Protein AF-A0A821UN69-F1 (afdb_monomer)

Mean predicted aligned error: 21.41 Å

Nearest PDB structures (foldseek):
  3ilh-assembly1_A  TM=6.832E-01  e=9.768E-01  Cytophaga hutchinsonii ATCC 33406
  2yxb-assembly1_A  TM=5.226E-01  e=2.171E-01  Aeropyrum pernix K1
  3hcw-assembly1_B  TM=3.088E-01  e=2.713E-01  Staphylococcus aureus subsp. aureus Mu50
  7xn4-assembly1_C  TM=5.242E-01  e=2.131E+00  Homo sapiens
  4dcs-assembly1_A  TM=2.369E-01  e=2.053E-01  Bacillus subtilis

Foldseek 3Di:
DVLLQQLCLLAWDWDDDPPQDIDTDGDDDPVLLVVVVVLVVVCVVVVHWDQLPPCVSQPPDPNSVVVVLSCVLVVNPSVSDRDDDRDDQDWDFDLFFKDKDKDFDDPVPDDDDDPDDGDIDIDIGGDAQVRGTRFGDDPPQSVVRRVLLVVLVVLLVQVLQDDPLDRVVPDDDDSVSCVLSRVLSVVSCVQGRVQARVLSVVQDLNVQLLVLLLPLVDPVVLVVLLVLLLVSSVVSQVVLLPDPPNPPVVPRQDSVNSSVSCVSHDSSVSSSSSSRDRDVVVSSDDDDSHSCVSRNDPPVNDDDDDDDDDDDDDDDDDDDDAAEEEEEEEEAPPDDVLVVVVVVVLVVVVVDDDDPDDDDHDYHYHYHQALVSLLVVCVVCLVVVPDPRYAYEYEYEQHRDPPDGVVSSVVSNCVRPVDHQYEYEDDPVVQVVCCVVPVRYHYDPDPVCSCVVSDPDDPPPRDPDDDDDDDDDDDDDDDDDDDDDDDDDDDDDDDDDDDDDDDDDDDDDDDDDDDDDPQAFAEEEEEADCPPPVPLVVVCCVVRVRYHYDYHHAPVSVLVVCVVCVVVQVVHPAYEYEEEQAGPVHRDGVVVVCVSCVVSVVNPHAAEYEYCDPCVSCVSDDDDDPRYHYDNDSVVVSVVVVCRSVVND

Secondary structure (DSSP, 8-state):
-HHHHHHHTTTEEEEEETTTEEEEEE---HHHHHHHHHHHHHHHHTTPPP-TT-TTTS-SSHHHHHHHHHHHHTT--GGG------------B-S-SEEEEEEEPP-TTSPPPTT-PPPEEEEEEE--GGGTB-----TTHHHHHHHHHHHHHHHHHHHHHEETTEE-TTSPP-GGGGHHHHHHHHHHHIIIIIIIIHHHHTS-SHHHHHHHHHHTT-HHHHHHHHHHHHHHHHHHHHHHHTSTT-TTTTS---HHHHHHHHHTS-HHHHHHHHHSPPP-TTTT------GGGTS---GGG-PPPPPPPP-----PPPPPPPPEEEEEEE--SS--HHHHHHHHHHHHHHTSPPPTTS----EEEEEE-SHHHHHHHHHHTHHHHT-TTEEEEEEEESB-SSS-BHHHHHHHHHTT-TT--EEEE--HHHHHHHHHH-TTEEEE--TTHHHHHH-SS-TT--SS-----------------------------PPPP---PPP-PPPP--PPPPPP---PPPEEEEES-TTSSHHHHHHHHHH-TTPEEEEESSHHHHHHHHHHHHHHHTTSS-EEEEEESEETTTTEEHHHHHHHHHHTT-TTS-EEEE-S-HHHHHTT-SS--TTEEEESSHHHHHHHHHHHHTT--

InterPro domains:
  IPR036188 FAD/NAD(P)-binding domain superfamily [G3DSA:3.50.50.60] (93-178)
  IPR036188 FAD/NAD(P)-binding domain superfamily [SSF51905] (126-165)

Structure (mmCIF, N/CA/C/O backbone):
data_AF-A0A821UN69-F1
#
_entry.id   AF-A0A821UN69-F1
#
loop_
_atom_site.group_PDB
_atom_site.id
_atom_site.type_symbol
_atom_site.label_atom_id
_atom_site.label_alt_id
_atom_site.label_comp_id
_atom_site.label_asym_id
_atom_site.label_entity_id
_atom_site.label_seq_id
_atom_site.pdbx_PDB_ins_code
_atom_site.Cartn_x
_atom_site.Cartn_y
_atom_site.Cartn_z
_atom_site.occupancy
_atom_site.B_iso_or_equiv
_atom_site.auth_seq_id
_atom_site.auth_comp_id
_atom_site.auth_asym_id
_atom_site.auth_atom_id
_atom_site.pdbx_PDB_model_num
ATOM 1 N N . MET A 1 1 ? 10.277 18.464 -0.350 1.00 56.38 1 MET A N 1
ATOM 2 C CA . MET A 1 1 ? 9.611 17.553 -1.310 1.00 56.38 1 MET A CA 1
ATOM 3 C C . MET A 1 1 ? 10.406 16.265 -1.519 1.00 56.38 1 MET A C 1
ATOM 5 O O . MET A 1 1 ? 9.943 15.244 -1.054 1.00 56.38 1 MET A O 1
ATOM 9 N N . ASN A 1 2 ? 11.614 16.268 -2.101 1.00 58.62 2 ASN A N 1
ATOM 10 C CA . ASN A 1 2 ? 12.346 15.029 -2.459 1.00 58.62 2 ASN A CA 1
ATOM 11 C C . ASN A 1 2 ? 12.595 14.029 -1.308 1.00 58.62 2 ASN A C 1
ATOM 13 O O . ASN A 1 2 ? 12.433 12.826 -1.506 1.00 58.62 2 ASN A O 1
ATOM 17 N N . CYS A 1 3 ? 12.902 14.493 -0.093 1.00 62.81 3 CYS A N 1
ATOM 18 C CA . CYS A 1 3 ? 13.047 13.617 1.083 1.00 62.81 3 CYS A CA 1
ATOM 19 C C . CYS A 1 3 ? 11.713 12.965 1.473 1.00 62.81 3 CYS A C 1
ATOM 21 O O . CYS A 1 3 ? 11.638 11.769 1.731 1.00 62.81 3 CYS A O 1
ATOM 23 N N . VAL A 1 4 ? 10.647 13.764 1.436 1.00 62.69 4 VAL A N 1
ATOM 24 C CA . VAL A 1 4 ? 9.263 13.370 1.714 1.00 62.69 4 VAL A CA 1
ATOM 25 C C . VAL A 1 4 ? 8.766 12.385 0.647 1.00 62.69 4 VAL A C 1
ATOM 27 O O . VAL A 1 4 ? 8.239 11.336 0.999 1.00 62.69 4 VAL A O 1
ATOM 30 N N . LEU A 1 5 ? 9.082 12.613 -0.633 1.00 63.34 5 LEU A N 1
ATOM 31 C CA . LEU A 1 5 ? 8.848 11.668 -1.732 1.00 63.34 5 LEU A CA 1
ATOM 32 C C . LEU A 1 5 ? 9.603 10.348 -1.509 1.00 63.34 5 LEU A C 1
ATOM 34 O O . LEU A 1 5 ? 9.020 9.276 -1.641 1.00 63.34 5 LEU A O 1
ATOM 38 N N . THR A 1 6 ? 10.870 10.409 -1.096 1.00 63.91 6 THR A N 1
ATOM 39 C CA . THR A 1 6 ? 11.702 9.220 -0.835 1.00 63.91 6 THR A CA 1
ATOM 40 C C . THR A 1 6 ? 11.161 8.376 0.323 1.00 63.91 6 THR A C 1
ATOM 42 O O . THR A 1 6 ? 11.160 7.152 0.240 1.00 63.91 6 THR A O 1
ATOM 45 N N . VAL A 1 7 ? 10.659 9.003 1.390 1.00 64.69 7 VAL A N 1
ATOM 46 C CA . VAL A 1 7 ? 10.024 8.282 2.506 1.00 64.69 7 VAL A CA 1
ATOM 47 C C . VAL A 1 7 ? 8.614 7.809 2.137 1.00 64.69 7 VAL A C 1
ATOM 49 O O . VAL A 1 7 ? 8.204 6.726 2.545 1.00 64.69 7 VAL A O 1
ATOM 52 N N . SER A 1 8 ? 7.888 8.552 1.298 1.00 63.88 8 SER A N 1
ATOM 53 C CA . SER A 1 8 ? 6.562 8.151 0.809 1.00 63.88 8 SER A CA 1
ATOM 54 C C . SER A 1 8 ? 6.580 6.956 -0.125 1.00 63.88 8 SER A C 1
ATOM 56 O O . SER A 1 8 ? 5.590 6.235 -0.158 1.00 63.88 8 SER A O 1
ATOM 58 N N . GLN A 1 9 ? 7.716 6.680 -0.783 1.00 62.94 9 GLN A N 1
ATOM 59 C CA . GLN A 1 9 ? 7.929 5.479 -1.600 1.00 62.94 9 GLN A CA 1
ATOM 60 C C . GLN A 1 9 ? 7.693 4.176 -0.848 1.00 62.94 9 GLN A C 1
ATOM 62 O O . GLN A 1 9 ? 7.625 3.136 -1.481 1.00 62.94 9 GLN A O 1
ATOM 67 N N . THR A 1 10 ? 7.532 4.219 0.474 1.00 66.06 10 THR A N 1
ATOM 68 C CA . THR A 1 10 ? 7.074 3.098 1.296 1.00 66.06 10 THR A CA 1
ATOM 69 C C . THR A 1 10 ? 5.619 2.699 1.052 1.00 66.06 10 THR A C 1
ATOM 71 O O . THR A 1 10 ? 5.310 1.522 1.184 1.00 66.06 10 THR A O 1
ATOM 74 N N . ARG A 1 11 ? 4.749 3.635 0.651 1.00 74.75 11 ARG A N 1
ATOM 75 C CA . ARG A 1 11 ? 3.307 3.429 0.411 1.00 74.75 11 ARG A CA 1
ATOM 76 C C . ARG A 1 11 ? 2.855 3.922 -0.964 1.00 74.75 11 ARG A C 1
ATOM 78 O O . ARG A 1 11 ? 2.011 3.284 -1.588 1.00 74.75 11 ARG A O 1
ATOM 85 N N . TYR A 1 12 ? 3.439 5.019 -1.438 1.00 78.44 12 TYR A N 1
ATOM 86 C CA . TYR A 1 12 ? 3.089 5.712 -2.671 1.00 78.44 12 TYR A CA 1
ATOM 87 C C . TYR A 1 12 ? 4.266 5.788 -3.632 1.00 78.44 12 TYR A C 1
ATOM 89 O O . TYR A 1 12 ? 5.348 6.239 -3.277 1.00 78.44 12 TYR A O 1
ATOM 97 N N . LEU A 1 13 ? 4.040 5.458 -4.893 1.00 75.38 13 LEU A N 1
ATOM 98 C CA . LEU A 1 13 ? 5.035 5.580 -5.944 1.00 75.38 13 LEU A CA 1
ATOM 99 C C . LEU A 1 13 ? 4.430 6.297 -7.146 1.00 75.38 13 LEU A C 1
ATOM 101 O O . LEU A 1 13 ? 3.645 5.717 -7.899 1.00 75.38 13 LEU A O 1
ATOM 105 N N . VAL A 1 14 ? 4.859 7.536 -7.367 1.00 76.00 14 VAL A N 1
ATOM 106 C CA . VAL A 1 14 ? 4.530 8.270 -8.590 1.00 76.00 14 VAL A CA 1
ATOM 107 C C . VAL A 1 14 ? 5.531 7.956 -9.687 1.00 76.00 14 VAL A C 1
ATOM 109 O O . VAL A 1 14 ? 6.736 8.126 -9.520 1.00 76.00 14 VAL A O 1
ATOM 112 N N . ASN A 1 15 ? 4.997 7.532 -10.826 1.00 72.25 15 ASN A N 1
ATOM 113 C CA . ASN A 1 15 ? 5.716 7.342 -12.074 1.00 72.25 15 ASN A CA 1
ATOM 114 C C . ASN A 1 15 ? 5.114 8.274 -13.129 1.00 72.25 15 ASN A C 1
ATOM 116 O O . ASN A 1 15 ? 3.898 8.337 -13.269 1.00 72.25 15 ASN A O 1
ATOM 120 N N . SER A 1 16 ? 5.946 8.974 -13.894 1.00 71.75 16 SER A N 1
ATOM 121 C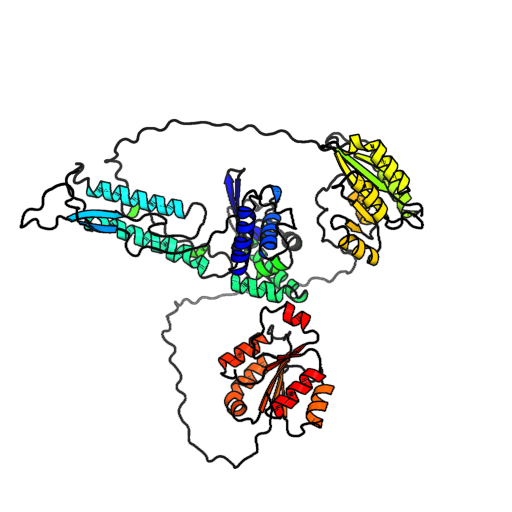 CA . SER A 1 16 ? 5.506 9.800 -15.024 1.00 71.75 16 SER A CA 1
ATOM 122 C C . SER A 1 16 ? 5.969 9.149 -16.327 1.00 71.75 16 SER A C 1
ATOM 124 O O . SER A 1 16 ? 7.136 8.782 -16.452 1.00 71.75 16 SER A O 1
ATOM 126 N N . SER A 1 17 ? 5.060 8.971 -17.287 1.00 52.25 17 SER A N 1
ATOM 127 C CA . SER A 1 17 ? 5.348 8.458 -18.629 1.00 52.25 17 SER A CA 1
ATOM 128 C C . SER A 1 17 ? 5.125 9.585 -19.631 1.00 52.25 17 SER A C 1
ATOM 130 O O . SER A 1 17 ? 3.997 9.812 -20.065 1.00 52.25 17 SER A O 1
ATOM 132 N N . THR A 1 18 ? 6.192 10.309 -19.984 1.00 56.09 18 THR A N 1
ATOM 133 C CA . THR A 1 18 ? 6.140 11.607 -20.692 1.00 56.09 18 THR A CA 1
ATOM 134 C C . THR A 1 18 ? 5.334 12.662 -19.914 1.00 56.09 18 THR A C 1
ATOM 136 O O . THR A 1 18 ? 4.444 12.346 -19.133 1.00 56.09 18 THR A O 1
ATOM 139 N N . SER A 1 19 ? 5.649 13.944 -20.075 1.00 57.72 19 SER A N 1
ATOM 140 C CA . SER A 1 19 ? 5.208 15.057 -19.209 1.00 57.72 19 SER A CA 1
ATOM 141 C C . SER A 1 19 ? 3.687 15.290 -19.075 1.00 57.72 19 SER A C 1
ATOM 143 O O . SER A 1 19 ? 3.283 16.241 -18.413 1.00 57.72 19 SER A O 1
ATOM 145 N N . ARG A 1 20 ? 2.833 14.448 -19.674 1.00 63.78 20 ARG A N 1
ATOM 146 C CA . ARG A 1 20 ? 1.365 14.576 -19.668 1.00 63.78 20 ARG A CA 1
ATOM 147 C C . ARG A 1 20 ? 0.607 13.408 -19.033 1.00 63.78 20 ARG A C 1
ATOM 149 O O . ARG A 1 20 ? -0.565 13.580 -18.723 1.00 63.78 20 ARG A O 1
ATOM 156 N N . HIS A 1 21 ? 1.234 12.247 -18.831 1.00 74.00 21 HIS A N 1
ATOM 157 C CA . HIS A 1 21 ? 0.570 11.075 -18.247 1.00 74.00 21 HIS A CA 1
ATOM 158 C C . HIS A 1 21 ? 1.446 10.426 -17.177 1.00 74.00 21 HIS A C 1
ATOM 160 O O . HIS A 1 21 ? 2.675 10.488 -17.221 1.00 74.00 21 HIS A O 1
ATOM 166 N N . GLY A 1 22 ? 0.814 9.800 -16.191 1.00 80.69 22 GLY A N 1
ATOM 167 C CA . GLY A 1 22 ? 1.520 9.143 -15.105 1.00 80.69 22 GLY A CA 1
ATOM 168 C C . GLY A 1 22 ? 0.616 8.243 -14.281 1.00 80.69 22 GLY A C 1
ATOM 169 O O . GLY A 1 22 ? -0.588 8.155 -14.508 1.00 80.69 22 GLY A O 1
ATOM 170 N N . TYR A 1 23 ? 1.234 7.576 -13.318 1.00 84.25 23 TYR A N 1
ATOM 171 C CA . TYR A 1 23 ? 0.608 6.619 -12.427 1.00 84.25 23 TYR A CA 1
ATOM 172 C C . TYR A 1 23 ? 1.023 6.937 -10.998 1.00 84.25 23 TYR A C 1
ATOM 174 O O . TYR A 1 23 ? 2.215 6.950 -10.688 1.00 84.25 23 TYR A O 1
ATOM 182 N N . LEU A 1 24 ? 0.044 7.136 -10.121 1.00 84.75 24 LEU A N 1
ATOM 183 C CA . LEU A 1 24 ? 0.239 7.049 -8.681 1.00 84.75 24 LEU A CA 1
ATOM 184 C C . LEU A 1 24 ? -0.044 5.601 -8.273 1.00 84.75 24 LEU A C 1
ATOM 186 O O . LEU A 1 24 ? -1.187 5.156 -8.282 1.00 84.75 24 LEU A O 1
ATOM 190 N N . ASN A 1 25 ? 1.007 4.853 -7.965 1.00 82.19 25 ASN A N 1
ATOM 191 C CA . ASN A 1 25 ? 0.900 3.487 -7.471 1.00 82.19 25 ASN A CA 1
ATOM 192 C C . ASN A 1 25 ? 0.778 3.555 -5.953 1.00 82.19 25 ASN A C 1
ATOM 194 O O . ASN A 1 25 ? 1.595 4.203 -5.300 1.00 82.19 25 ASN A O 1
ATOM 198 N N . ILE A 1 26 ? -0.229 2.891 -5.401 1.00 82.88 26 ILE A N 1
ATOM 199 C CA . ILE A 1 26 ? -0.492 2.871 -3.965 1.00 82.88 26 ILE A CA 1
ATOM 200 C C . ILE A 1 26 ? -0.470 1.416 -3.542 1.00 82.88 26 ILE A C 1
ATOM 202 O O . ILE A 1 26 ? -1.189 0.592 -4.105 1.00 82.88 26 ILE A O 1
ATOM 206 N N . ARG A 1 27 ? 0.386 1.081 -2.582 1.00 79.75 27 ARG A N 1
ATOM 207 C CA . ARG A 1 27 ? 0.368 -0.249 -1.985 1.00 79.75 27 ARG A CA 1
ATOM 208 C C . ARG A 1 27 ? -0.777 -0.291 -0.987 1.00 79.75 27 ARG A C 1
ATOM 210 O O . ARG A 1 27 ? -0.801 0.566 -0.117 1.00 79.75 27 ARG A O 1
ATOM 217 N N . LEU A 1 28 ? -1.678 -1.258 -1.099 1.00 80.00 28 LEU A N 1
ATOM 218 C CA . LEU A 1 28 ? -2.856 -1.407 -0.237 1.00 80.00 28 LEU A CA 1
ATOM 219 C C . LEU A 1 28 ? -2.698 -2.605 0.706 1.00 80.00 28 LEU A C 1
ATOM 221 O O . LEU A 1 28 ? -1.900 -3.499 0.417 1.00 80.00 28 LEU A O 1
ATOM 225 N N . THR A 1 29 ? -3.430 -2.590 1.819 1.00 77.69 29 THR A N 1
ATOM 226 C CA . THR A 1 29 ? -3.675 -3.779 2.649 1.00 77.69 29 THR A CA 1
ATOM 227 C C . THR A 1 29 ? -4.719 -4.685 1.995 1.00 77.69 29 THR A C 1
ATOM 229 O O . THR A 1 29 ? -5.359 -4.291 1.015 1.00 77.69 29 THR A O 1
ATOM 232 N N . HIS A 1 30 ? -4.898 -5.902 2.518 1.00 78.06 30 HIS A N 1
ATOM 233 C CA . HIS A 1 30 ? -5.936 -6.814 2.027 1.00 78.06 30 HIS A CA 1
ATOM 234 C C . HIS A 1 30 ? -7.336 -6.184 2.122 1.00 78.06 30 HIS A C 1
ATOM 236 O O . HIS A 1 30 ? -8.052 -6.131 1.125 1.00 78.06 30 HIS A O 1
ATOM 242 N N . ASP A 1 31 ? -7.685 -5.621 3.279 1.00 80.75 31 ASP A N 1
ATOM 243 C CA . ASP A 1 31 ? -8.998 -5.005 3.509 1.00 80.75 31 ASP A CA 1
ATOM 244 C C . ASP A 1 31 ? -9.248 -3.807 2.586 1.00 80.75 31 ASP A C 1
ATOM 246 O O . ASP A 1 31 ? -10.318 -3.676 1.995 1.00 80.75 31 ASP A O 1
ATOM 250 N N . GLU A 1 32 ? -8.243 -2.945 2.402 1.00 85.88 32 GLU A N 1
ATOM 251 C CA . GLU A 1 32 ? -8.332 -1.811 1.475 1.00 85.88 32 GLU A CA 1
ATOM 252 C C . GLU A 1 32 ? -8.492 -2.279 0.021 1.00 85.88 32 GLU A C 1
ATOM 254 O O . GLU A 1 32 ? -9.213 -1.658 -0.763 1.00 85.88 32 GLU A O 1
ATOM 259 N N . MET A 1 33 ? -7.819 -3.371 -0.353 1.00 87.00 33 MET A N 1
ATOM 260 C CA . MET A 1 33 ? -7.919 -3.963 -1.686 1.00 87.00 33 MET A CA 1
ATOM 261 C C . MET A 1 33 ? -9.316 -4.538 -1.941 1.00 87.00 33 MET A C 1
ATOM 263 O O . MET A 1 33 ? -9.877 -4.319 -3.019 1.00 87.00 33 MET A O 1
ATOM 267 N N . ASP A 1 34 ? -9.894 -5.233 -0.965 1.00 88.06 34 ASP A N 1
ATOM 268 C CA . ASP A 1 34 ? -11.250 -5.774 -1.059 1.00 88.06 34 ASP A CA 1
ATOM 269 C C . ASP A 1 34 ? -12.294 -4.661 -1.106 1.00 88.06 34 ASP A C 1
ATOM 271 O O . ASP A 1 34 ? -13.197 -4.683 -1.947 1.00 88.06 34 ASP A O 1
ATOM 275 N N . GLU A 1 35 ? -12.134 -3.634 -0.270 1.00 88.81 35 GLU A N 1
ATOM 276 C CA . GLU A 1 35 ? -12.997 -2.459 -0.288 1.00 88.81 35 GLU A CA 1
ATOM 277 C C . GLU A 1 35 ? -12.982 -1.780 -1.667 1.00 88.81 35 GLU A C 1
ATOM 279 O O . GLU A 1 35 ? -14.037 -1.486 -2.244 1.00 88.81 35 GLU A O 1
ATOM 284 N N . LEU A 1 36 ? -11.786 -1.585 -2.236 1.00 90.75 36 LEU A N 1
ATOM 285 C CA . LEU A 1 36 ? -11.619 -1.008 -3.566 1.00 90.75 36 LEU A CA 1
ATOM 286 C C . LEU A 1 36 ? -12.276 -1.872 -4.644 1.00 90.75 36 LEU A C 1
ATOM 288 O O . LEU A 1 36 ? -12.989 -1.341 -5.495 1.00 90.75 36 LEU A O 1
ATOM 292 N N . ARG A 1 37 ? -12.058 -3.193 -4.620 1.00 90.88 37 ARG A N 1
ATOM 293 C CA . ARG A 1 37 ? -12.656 -4.133 -5.583 1.00 90.88 37 ARG A CA 1
ATOM 294 C C . ARG A 1 37 ? -14.174 -4.064 -5.563 1.00 90.88 37 ARG A C 1
ATOM 296 O O . ARG A 1 37 ? -14.775 -3.867 -6.619 1.00 90.88 37 ARG A O 1
ATOM 303 N N . ASN A 1 38 ? -14.767 -4.146 -4.376 1.00 89.25 38 ASN A N 1
ATOM 304 C CA . ASN A 1 38 ? -16.214 -4.091 -4.198 1.00 89.25 38 ASN A CA 1
ATOM 305 C C . ASN A 1 38 ? -16.788 -2.788 -4.770 1.00 89.25 38 ASN A C 1
ATOM 307 O O . ASN A 1 38 ? -17.760 -2.805 -5.521 1.00 89.25 38 ASN A O 1
ATOM 311 N N . ARG A 1 39 ? -16.146 -1.645 -4.494 1.00 87.88 39 ARG A N 1
ATOM 312 C CA . ARG A 1 39 ? -16.601 -0.344 -5.009 1.00 87.88 39 ARG A CA 1
ATOM 313 C C . ARG A 1 39 ? -16.437 -0.204 -6.518 1.00 87.88 39 ARG A C 1
ATOM 315 O O . ARG A 1 39 ? -17.341 0.295 -7.185 1.00 87.88 39 ARG A O 1
ATOM 322 N N . LEU A 1 40 ? -15.309 -0.650 -7.070 1.00 89.38 40 LEU A N 1
ATOM 323 C CA . LEU A 1 40 ? -15.079 -0.622 -8.514 1.00 89.38 40 LEU A CA 1
ATOM 324 C C . LEU A 1 40 ? -16.066 -1.519 -9.267 1.00 89.38 40 LEU A C 1
ATOM 326 O O . LEU A 1 40 ? -16.526 -1.131 -10.339 1.00 89.38 40 LEU A O 1
ATOM 330 N N . GLN A 1 41 ? -16.438 -2.667 -8.699 1.00 89.50 41 GLN A N 1
ATOM 331 C CA . GLN A 1 41 ? -17.457 -3.547 -9.267 1.00 89.50 41 GLN A CA 1
ATOM 332 C C . GLN A 1 41 ? -18.836 -2.873 -9.305 1.00 89.50 41 GLN A C 1
ATOM 334 O O . GLN A 1 41 ? -19.546 -2.997 -10.305 1.00 89.50 41 GLN A O 1
ATOM 339 N N . THR A 1 42 ? -19.190 -2.093 -8.279 1.00 87.69 42 THR A N 1
ATOM 340 C CA . THR A 1 42 ? -20.421 -1.288 -8.270 1.00 87.69 42 THR A CA 1
ATOM 341 C C . THR A 1 42 ? -20.411 -0.229 -9.373 1.00 87.69 42 THR A C 1
ATOM 343 O O . THR A 1 42 ? -21.382 -0.118 -10.119 1.00 87.69 42 THR A O 1
ATOM 346 N N . PHE A 1 43 ? -19.307 0.511 -9.539 1.00 87.69 43 PHE A N 1
ATOM 347 C CA . PHE A 1 43 ? -19.189 1.499 -10.621 1.00 87.69 43 PHE A CA 1
ATOM 348 C C . PHE A 1 43 ? -19.306 0.860 -12.006 1.00 87.69 43 PHE A C 1
ATOM 350 O O . PHE A 1 43 ? -20.003 1.389 -12.868 1.00 87.69 43 PHE A O 1
ATOM 357 N N . GLN A 1 44 ? -18.670 -0.298 -12.206 1.00 87.50 44 GLN A N 1
ATOM 358 C CA . GLN A 1 44 ? -18.755 -1.048 -13.459 1.00 87.50 44 GLN A CA 1
ATOM 359 C C . GLN A 1 44 ? -20.180 -1.526 -13.744 1.00 87.50 44 GLN A C 1
ATOM 361 O O . GLN A 1 44 ? -20.664 -1.350 -14.858 1.00 87.50 44 GLN A O 1
ATOM 366 N N . SER A 1 45 ? -20.864 -2.076 -12.738 1.00 90.94 45 SER A N 1
ATOM 367 C CA . SER A 1 45 ? -22.245 -2.563 -12.872 1.00 90.94 45 SER A CA 1
ATOM 368 C C . SER A 1 45 ? -23.222 -1.441 -13.229 1.00 90.94 45 SER A C 1
ATOM 370 O O . SER A 1 45 ? -24.143 -1.651 -14.012 1.00 90.94 45 SER A O 1
ATOM 372 N N . ASN A 1 46 ? -22.982 -0.236 -12.709 1.00 89.69 46 ASN A N 1
ATOM 373 C CA . ASN A 1 46 ? -23.827 0.934 -12.949 1.00 89.69 46 ASN A CA 1
ATOM 374 C C . ASN A 1 46 ? -23.374 1.785 -14.153 1.00 89.69 46 ASN A C 1
ATOM 376 O O . ASN A 1 46 ? -23.997 2.804 -14.442 1.00 89.69 46 ASN A O 1
ATOM 380 N N . ASN A 1 47 ? -22.296 1.393 -14.847 1.00 88.38 47 ASN A N 1
ATOM 381 C CA . ASN A 1 47 ? -21.650 2.169 -15.913 1.00 88.38 47 ASN A CA 1
ATOM 382 C C . ASN A 1 47 ? -21.324 3.624 -15.504 1.00 88.38 47 ASN A C 1
ATOM 384 O O . ASN A 1 47 ? -21.467 4.567 -16.284 1.00 88.38 47 ASN A O 1
ATOM 388 N N . GLU A 1 48 ? -20.904 3.814 -14.253 1.00 86.19 48 GLU A N 1
ATOM 389 C CA . GLU A 1 48 ? -20.601 5.128 -13.695 1.00 86.19 48 GLU A CA 1
ATOM 390 C C . GLU A 1 48 ? -19.094 5.423 -13.719 1.00 86.19 48 GLU A C 1
ATOM 392 O O . GLU A 1 48 ? -18.284 4.555 -13.379 1.00 86.19 48 GLU A O 1
ATOM 397 N N . PRO A 1 49 ? -18.680 6.656 -14.064 1.00 84.12 49 PRO A N 1
ATOM 398 C CA . PRO A 1 49 ? -17.282 7.045 -13.972 1.00 84.12 49 PRO A CA 1
ATOM 399 C C . PRO A 1 49 ? -16.856 7.222 -12.511 1.00 84.12 49 PRO A C 1
ATOM 401 O O . PRO A 1 49 ? -17.616 7.710 -11.671 1.00 84.12 49 PRO A O 1
ATOM 404 N N . ILE A 1 50 ? -15.595 6.898 -12.224 1.00 83.69 50 ILE A N 1
ATOM 405 C CA . ILE A 1 50 ? -14.981 7.210 -10.931 1.00 83.69 50 ILE A CA 1
ATOM 406 C C . ILE A 1 50 ? -14.847 8.728 -10.823 1.00 83.69 50 ILE A C 1
ATOM 408 O O . ILE A 1 50 ? -14.204 9.360 -11.660 1.00 83.69 50 ILE A O 1
ATOM 412 N N . ASN A 1 51 ? -15.409 9.302 -9.763 1.00 86.00 51 ASN A N 1
ATOM 413 C CA . ASN A 1 51 ? -15.232 10.706 -9.427 1.00 86.00 51 ASN A CA 1
ATOM 414 C C . ASN A 1 51 ? -14.780 10.835 -7.971 1.00 86.00 51 ASN A C 1
ATOM 416 O O . ASN A 1 51 ? -15.589 10.787 -7.051 1.00 86.00 51 ASN A O 1
ATOM 420 N N . LEU A 1 52 ? -13.479 11.042 -7.768 1.00 84.31 52 LEU A N 1
ATOM 421 C CA . LEU A 1 52 ? -12.888 11.171 -6.433 1.00 84.31 52 LEU A CA 1
ATOM 422 C C . LEU A 1 52 ? -13.347 12.423 -5.662 1.00 84.31 52 LEU A C 1
ATOM 424 O O . LEU A 1 52 ? -13.106 12.499 -4.457 1.00 84.31 52 LEU A O 1
ATOM 428 N N . LEU A 1 53 ? -13.982 13.386 -6.344 1.00 84.06 53 LEU A N 1
ATOM 429 C CA . LEU A 1 53 ? -14.580 14.581 -5.738 1.00 84.06 53 LEU A CA 1
ATOM 430 C C . LEU A 1 53 ? -16.008 14.335 -5.224 1.00 84.06 53 LEU A C 1
ATOM 432 O O . LEU A 1 53 ? -16.533 15.153 -4.473 1.00 84.06 53 LEU A O 1
ATOM 436 N N . ASP A 1 54 ? -16.648 13.236 -5.628 1.00 85.44 54 ASP A N 1
ATOM 437 C CA . ASP A 1 54 ? -17.982 12.862 -5.163 1.00 85.44 54 ASP A CA 1
ATOM 438 C C . ASP A 1 54 ? -17.865 11.977 -3.916 1.00 85.44 54 ASP A C 1
ATOM 440 O O . ASP A 1 54 ? -17.643 10.769 -4.002 1.00 85.44 54 ASP A O 1
ATOM 444 N N . TYR A 1 55 ? -18.014 12.583 -2.737 1.00 81.06 55 TYR A N 1
ATOM 445 C CA . TYR A 1 55 ? -17.920 11.883 -1.453 1.00 81.06 55 TYR A CA 1
ATOM 446 C C . TYR A 1 55 ? -19.068 10.899 -1.195 1.00 81.06 55 TYR A C 1
ATOM 448 O O . TYR A 1 55 ? -18.923 10.031 -0.338 1.00 81.06 55 TYR A O 1
ATOM 456 N N . ASN A 1 56 ? -20.179 10.972 -1.935 1.00 79.56 56 ASN A N 1
ATOM 457 C CA . ASN A 1 56 ? -21.232 9.960 -1.832 1.00 79.56 56 ASN A CA 1
ATOM 458 C C . ASN A 1 56 ? -20.814 8.673 -2.555 1.00 79.56 56 ASN A C 1
ATOM 460 O O . ASN A 1 56 ? -21.093 7.567 -2.091 1.00 79.56 56 ASN A O 1
ATOM 464 N N . LYS A 1 57 ? -20.103 8.818 -3.680 1.00 76.56 57 LYS A N 1
ATOM 465 C CA . LYS A 1 57 ? -19.598 7.699 -4.489 1.00 76.56 57 LYS A CA 1
ATOM 466 C C . LYS A 1 57 ? -18.276 7.139 -3.965 1.00 76.56 57 LYS A C 1
ATOM 468 O O . LYS A 1 57 ? -18.096 5.923 -3.904 1.00 76.56 57 LYS A O 1
ATOM 473 N N . CYS A 1 58 ? -17.371 8.016 -3.545 1.00 81.00 58 CYS A N 1
ATOM 474 C CA . CYS A 1 58 ? -16.065 7.703 -2.973 1.00 81.00 58 CYS A CA 1
ATOM 475 C C . CYS A 1 58 ? -16.016 8.195 -1.511 1.00 81.00 58 CYS A C 1
ATOM 477 O O . CYS A 1 58 ? -15.419 9.246 -1.245 1.00 81.00 58 CYS A O 1
ATOM 479 N N . PRO A 1 59 ? -16.638 7.470 -0.558 1.00 77.31 59 PRO A N 1
ATOM 480 C CA . PRO A 1 59 ? -16.787 7.908 0.834 1.00 77.31 59 PRO A CA 1
ATOM 481 C C . PRO A 1 59 ? -15.450 8.107 1.551 1.00 77.31 59 PRO A C 1
ATOM 483 O O . PRO A 1 59 ? -14.392 7.736 1.046 1.00 77.31 59 PRO A O 1
ATOM 486 N N . GLN A 1 60 ? -15.467 8.692 2.750 1.00 74.12 60 GLN A N 1
ATOM 487 C CA . GLN A 1 60 ? -14.285 8.781 3.621 1.00 74.12 60 GLN A CA 1
ATOM 488 C C . GLN A 1 60 ? -13.965 7.440 4.304 1.00 74.12 60 GLN A C 1
ATOM 490 O O . GLN A 1 60 ? -13.854 7.347 5.521 1.00 74.12 60 GLN A O 1
ATOM 495 N N . SER A 1 61 ? -13.823 6.381 3.515 1.00 79.56 61 SER A N 1
ATOM 496 C CA . SER A 1 61 ? -13.294 5.105 3.987 1.00 79.56 61 SER A CA 1
ATOM 497 C C . SER A 1 61 ? -11.759 5.106 3.966 1.00 79.56 61 SER A C 1
ATOM 499 O O . SER A 1 61 ? -11.157 6.001 3.348 1.00 79.56 61 SER A O 1
ATOM 501 N N . PRO A 1 62 ? -11.098 4.124 4.606 1.00 78.94 62 PRO A N 1
ATOM 502 C CA . PRO A 1 62 ? -9.643 4.010 4.598 1.00 78.94 62 PRO A CA 1
ATOM 503 C C . PRO A 1 62 ? -9.038 4.065 3.187 1.00 78.94 62 PRO A C 1
ATOM 505 O O . PRO A 1 62 ? -8.128 4.866 2.953 1.00 78.94 62 PRO A O 1
ATOM 508 N N . VAL A 1 63 ? -9.589 3.315 2.219 1.00 85.81 63 VAL A N 1
ATOM 509 C CA . VAL A 1 63 ? -8.998 3.234 0.873 1.00 85.81 63 VAL A CA 1
ATOM 510 C C . VAL A 1 63 ? -9.144 4.526 0.061 1.00 85.81 63 VAL A C 1
ATOM 512 O O . VAL A 1 63 ? -8.207 4.974 -0.599 1.00 85.81 63 VAL A O 1
ATOM 515 N N . TRP A 1 64 ? -10.293 5.198 0.115 1.00 86.94 64 TRP A N 1
ATOM 516 C CA . TRP A 1 64 ? -10.468 6.451 -0.627 1.00 86.94 64 TRP A CA 1
ATOM 517 C C . TRP A 1 64 ? -9.720 7.605 0.030 1.00 86.94 64 TRP A C 1
ATOM 519 O O . TRP A 1 64 ? -9.218 8.497 -0.655 1.00 86.94 64 TRP A O 1
ATOM 529 N N . THR A 1 65 ? -9.616 7.572 1.358 1.00 82.00 65 THR A N 1
ATOM 530 C CA . THR A 1 65 ? -8.805 8.520 2.120 1.00 82.00 65 THR A CA 1
ATOM 531 C C . THR A 1 65 ? -7.342 8.398 1.729 1.00 82.00 65 THR A C 1
ATOM 533 O O . THR A 1 65 ? -6.721 9.418 1.441 1.00 82.00 65 THR A O 1
ATOM 536 N N . ILE A 1 66 ? -6.803 7.180 1.625 1.00 81.25 66 ILE A N 1
ATOM 537 C CA . ILE A 1 66 ? -5.401 7.000 1.244 1.00 81.25 66 ILE A CA 1
ATOM 538 C C . ILE A 1 66 ? -5.141 7.358 -0.224 1.00 81.25 66 ILE A C 1
ATOM 540 O O . ILE A 1 66 ? -4.111 7.949 -0.543 1.00 81.25 66 ILE A O 1
ATOM 544 N N . ILE A 1 67 ? -6.099 7.099 -1.122 1.00 87.38 67 ILE A N 1
ATOM 545 C CA . ILE A 1 67 ? -6.020 7.557 -2.516 1.00 87.38 67 ILE A CA 1
ATOM 546 C C . ILE A 1 67 ? -5.942 9.087 -2.577 1.00 87.38 67 ILE A C 1
ATOM 548 O O . ILE A 1 67 ? -5.026 9.623 -3.203 1.00 87.38 67 ILE A O 1
ATOM 552 N N . ARG A 1 68 ? -6.863 9.795 -1.910 1.00 85.94 68 ARG A N 1
ATOM 553 C CA . ARG A 1 68 ? -6.883 11.268 -1.883 1.00 85.94 68 ARG A CA 1
ATOM 554 C C . ARG A 1 68 ? -5.628 11.848 -1.241 1.00 85.94 68 ARG A C 1
ATOM 556 O O . ARG A 1 68 ? -5.004 12.714 -1.837 1.00 85.94 68 ARG A O 1
ATOM 563 N N . GLN A 1 69 ? -5.196 11.296 -0.109 1.00 79.38 69 GLN A N 1
ATOM 564 C CA . GLN A 1 69 ? -3.950 11.701 0.543 1.00 79.38 69 GLN A CA 1
ATOM 565 C C . GLN A 1 69 ? -2.747 11.546 -0.384 1.00 79.38 69 GLN A C 1
ATOM 567 O O . GLN A 1 69 ? -1.921 12.449 -0.455 1.00 79.38 69 GLN A O 1
ATOM 572 N N . GLY A 1 70 ? -2.652 10.433 -1.117 1.00 80.31 70 GLY A N 1
ATOM 573 C CA . GLY A 1 70 ? -1.617 10.251 -2.126 1.00 80.31 70 GLY A CA 1
ATOM 574 C C . GLY A 1 70 ? -1.671 11.346 -3.190 1.00 80.31 70 GLY A C 1
ATOM 575 O O . GLY A 1 70 ? -0.660 11.968 -3.485 1.00 80.31 70 GLY A O 1
ATOM 576 N N . LEU A 1 71 ? -2.844 11.645 -3.740 1.00 85.44 71 LEU A N 1
ATOM 577 C CA . LEU A 1 71 ? -2.996 12.703 -4.742 1.00 85.44 71 LEU A CA 1
ATOM 578 C C . LEU A 1 71 ? -2.573 14.076 -4.207 1.00 85.44 71 LEU A C 1
ATOM 580 O O . LEU A 1 71 ? -1.761 14.748 -4.846 1.00 85.44 71 LEU A O 1
ATOM 584 N N . ASP A 1 72 ? -3.029 14.438 -3.010 1.00 80.81 72 ASP A N 1
ATOM 585 C CA . ASP A 1 72 ? -2.671 15.692 -2.344 1.00 80.81 72 ASP A CA 1
ATOM 586 C C . ASP A 1 72 ? -1.160 15.782 -2.102 1.00 80.81 72 ASP A C 1
ATOM 588 O O . ASP A 1 72 ? -0.529 16.807 -2.378 1.00 80.81 72 ASP A O 1
ATOM 592 N N . PHE A 1 73 ? -0.546 14.673 -1.685 1.00 73.44 73 PHE A N 1
ATOM 593 C CA . PHE A 1 73 ? 0.885 14.577 -1.411 1.00 73.44 73 PHE A CA 1
ATOM 594 C C . PHE A 1 73 ? 1.751 14.921 -2.627 1.00 73.44 73 PHE A C 1
ATOM 596 O O . PHE A 1 73 ? 2.774 15.601 -2.509 1.00 73.44 73 PHE A O 1
ATOM 603 N N . PHE A 1 74 ? 1.330 14.480 -3.813 1.00 75.50 74 PHE A N 1
ATOM 604 C CA . PHE A 1 74 ? 2.015 14.778 -5.071 1.00 75.50 74 PHE A CA 1
ATOM 605 C C . PHE A 1 74 ? 1.413 15.982 -5.808 1.00 75.50 74 PHE A C 1
ATOM 607 O O . PHE A 1 74 ? 1.810 16.254 -6.941 1.00 75.50 74 PHE A O 1
ATOM 614 N N . ARG A 1 75 ? 0.494 16.726 -5.172 1.00 78.31 75 ARG A N 1
ATOM 615 C CA . ARG A 1 75 ? -0.223 17.879 -5.746 1.00 78.31 75 ARG A CA 1
ATOM 616 C C . ARG A 1 75 ? -0.925 17.548 -7.068 1.00 78.31 75 ARG A C 1
ATOM 618 O O . ARG A 1 75 ? -0.966 18.359 -7.993 1.00 78.31 75 ARG A O 1
ATOM 625 N N . ILE A 1 76 ? -1.468 16.340 -7.163 1.00 83.56 76 ILE A N 1
ATOM 626 C CA . ILE A 1 76 ? -2.236 15.866 -8.310 1.00 83.56 76 ILE A CA 1
ATOM 627 C C . ILE A 1 76 ? -3.704 16.157 -8.021 1.00 83.56 76 ILE A C 1
ATOM 629 O O . ILE A 1 76 ? -4.281 15.599 -7.097 1.00 83.56 76 ILE A O 1
ATOM 633 N N . SER A 1 77 ? -4.333 17.019 -8.817 1.00 87.25 77 SER A N 1
ATOM 634 C CA . SER A 1 77 ? -5.763 17.283 -8.639 1.00 87.25 77 SER A CA 1
ATOM 635 C C . SER A 1 77 ? -6.582 16.004 -8.896 1.00 87.25 77 SER A C 1
ATOM 637 O O . SER A 1 77 ? -6.378 15.374 -9.940 1.00 87.25 77 SER A O 1
ATOM 639 N N . PRO A 1 78 ? -7.551 15.642 -8.028 1.00 88.31 78 PRO A N 1
ATOM 640 C CA . PRO A 1 78 ? -8.375 14.447 -8.219 1.00 88.31 78 PRO A CA 1
ATOM 641 C C . PRO A 1 78 ? -9.141 14.424 -9.549 1.00 88.31 78 PRO A C 1
ATOM 643 O O . PRO A 1 78 ? -9.418 13.349 -10.072 1.00 88.31 78 PRO A O 1
ATOM 646 N N . LYS A 1 79 ? -9.407 15.594 -10.152 1.00 87.62 79 LYS A N 1
ATOM 647 C CA . LYS A 1 79 ? -10.033 15.720 -11.482 1.00 87.62 79 LYS A CA 1
ATOM 648 C C . LYS A 1 79 ? -9.202 15.115 -12.620 1.00 87.62 79 LYS A C 1
ATOM 650 O O . LYS A 1 79 ? -9.739 14.839 -13.685 1.00 87.62 79 LYS A O 1
ATOM 655 N N . TYR A 1 80 ? -7.894 14.946 -12.417 1.00 88.12 80 TYR A N 1
ATOM 656 C CA . TYR A 1 80 ? -6.998 14.326 -13.394 1.00 88.12 80 TYR A CA 1
ATOM 657 C C . TYR A 1 80 ? -6.937 12.801 -13.254 1.00 88.12 80 TYR A C 1
ATOM 659 O O . TYR A 1 80 ? -6.288 12.137 -14.063 1.00 88.12 80 TYR A O 1
ATOM 667 N N . VAL A 1 81 ? -7.616 12.225 -12.257 1.00 88.56 81 VAL A N 1
ATOM 668 C CA . VAL A 1 81 ? -7.720 10.775 -12.101 1.00 88.56 81 VAL A CA 1
ATOM 669 C C . VAL A 1 81 ? -8.899 10.270 -12.917 1.00 88.56 81 VAL A C 1
ATOM 671 O O . VAL A 1 81 ? -10.050 10.387 -12.518 1.00 88.56 81 VAL A O 1
ATOM 674 N N . PHE A 1 82 ? -8.596 9.672 -14.064 1.00 85.06 82 PHE A N 1
ATOM 675 C CA . PHE A 1 82 ? -9.599 9.069 -14.945 1.00 85.06 82 PHE A CA 1
ATOM 676 C C . PHE A 1 82 ? -9.763 7.559 -14.718 1.00 85.06 82 PHE A C 1
ATOM 678 O O . PHE A 1 82 ? -10.709 6.960 -15.225 1.00 85.06 82 PHE A O 1
ATOM 685 N N . ARG A 1 83 ? -8.838 6.910 -13.990 1.00 87.12 83 ARG A N 1
ATOM 686 C CA . ARG A 1 83 ? -8.883 5.464 -13.742 1.00 87.12 83 ARG A CA 1
ATOM 687 C C . ARG A 1 83 ? -8.161 5.065 -12.458 1.00 87.12 83 ARG A C 1
ATOM 689 O O . ARG A 1 83 ? -7.065 5.544 -12.184 1.00 87.12 83 ARG A O 1
ATOM 696 N N . VAL A 1 84 ? -8.749 4.114 -11.735 1.00 88.50 84 VAL A N 1
ATOM 697 C CA . VAL A 1 84 ? -8.128 3.399 -10.611 1.00 88.50 84 VAL A CA 1
ATOM 698 C C . VAL A 1 84 ? -8.141 1.910 -10.949 1.00 88.50 84 VAL A C 1
ATOM 700 O O . VAL A 1 84 ? -9.176 1.384 -11.356 1.00 88.50 84 VAL A O 1
ATOM 703 N N . ILE A 1 85 ? -6.987 1.243 -10.858 1.00 85.75 85 ILE A N 1
ATOM 704 C CA . ILE A 1 85 ? -6.840 -0.175 -11.216 1.00 85.75 85 ILE A CA 1
ATOM 705 C C . ILE A 1 85 ? -6.298 -0.937 -10.003 1.00 85.75 85 ILE A C 1
ATOM 707 O O . ILE A 1 85 ? -5.177 -0.650 -9.578 1.00 85.75 85 ILE A O 1
ATOM 711 N N . PRO A 1 86 ? -7.049 -1.911 -9.463 1.00 86.94 86 PRO A N 1
ATOM 712 C CA . PRO A 1 86 ? -6.551 -2.792 -8.423 1.00 86.94 86 PRO A CA 1
ATOM 713 C C . PRO A 1 86 ? -5.619 -3.824 -9.070 1.00 86.94 86 PRO A C 1
ATOM 715 O O . PRO A 1 86 ? -6.013 -4.525 -10.003 1.00 86.94 86 PRO A O 1
ATOM 718 N N . ILE A 1 87 ? -4.377 -3.913 -8.594 1.00 78.19 87 ILE A N 1
ATOM 719 C CA . ILE A 1 87 ? -3.391 -4.877 -9.096 1.00 78.19 87 ILE A CA 1
ATOM 720 C C . ILE A 1 87 ? -3.006 -5.809 -7.955 1.00 78.19 87 ILE A C 1
ATOM 722 O O . ILE A 1 87 ? -2.355 -5.398 -6.998 1.00 78.19 87 ILE A O 1
ATOM 726 N N . GLU A 1 88 ? -3.395 -7.075 -8.075 1.00 76.44 88 GLU A N 1
ATOM 727 C CA . GLU A 1 88 ? -2.941 -8.112 -7.157 1.00 76.44 88 GLU A CA 1
ATOM 728 C C . GLU A 1 88 ? -1.567 -8.622 -7.587 1.00 76.44 88 GLU A C 1
ATOM 730 O O . GLU A 1 88 ? -1.341 -8.985 -8.745 1.00 76.44 88 GLU A O 1
ATOM 735 N N . ILE A 1 89 ? -0.630 -8.646 -6.643 1.00 69.94 89 ILE A N 1
ATOM 736 C CA . ILE A 1 89 ? 0.727 -9.115 -6.896 1.00 69.94 89 ILE A CA 1
ATOM 737 C C . ILE A 1 89 ? 0.746 -10.634 -6.731 1.00 69.94 89 ILE A C 1
ATOM 739 O O . ILE A 1 89 ? 0.875 -11.150 -5.624 1.00 69.94 89 ILE A O 1
ATOM 743 N N . ASN A 1 90 ? 0.662 -11.354 -7.848 1.00 71.81 90 ASN A N 1
ATOM 744 C CA . ASN A 1 90 ? 0.767 -12.809 -7.870 1.00 71.81 90 ASN A CA 1
ATOM 745 C C . ASN A 1 90 ? 2.141 -13.245 -8.400 1.00 71.81 90 ASN A C 1
ATOM 747 O O . ASN A 1 90 ? 2.435 -13.126 -9.587 1.00 71.81 90 ASN A O 1
ATOM 751 N N . VAL A 1 91 ? 2.995 -13.761 -7.515 1.00 72.44 91 VAL A N 1
ATOM 752 C CA . VAL A 1 91 ? 4.378 -14.149 -7.835 1.00 72.44 91 VAL A CA 1
ATOM 753 C C . VAL A 1 91 ? 4.450 -15.664 -8.082 1.00 72.44 91 VAL A C 1
ATOM 755 O O . VAL A 1 91 ? 5.054 -16.415 -7.320 1.00 72.44 91 VAL A O 1
ATOM 758 N N . ARG A 1 92 ? 3.792 -16.128 -9.153 1.00 79.31 92 ARG A N 1
ATOM 759 C CA . ARG A 1 92 ? 3.822 -17.528 -9.630 1.00 79.31 92 ARG A CA 1
ATOM 760 C C . ARG A 1 92 ? 4.816 -17.726 -10.766 1.00 79.31 92 ARG A C 1
ATOM 762 O O . ARG A 1 92 ? 5.056 -16.824 -11.564 1.00 79.31 92 ARG A O 1
ATOM 769 N N . HIS A 1 93 ? 5.388 -18.919 -10.868 1.00 81.00 93 HIS A N 1
ATOM 770 C CA . HIS A 1 93 ? 6.241 -19.300 -11.991 1.00 81.00 93 HIS A CA 1
ATOM 771 C C . HIS A 1 93 ? 6.014 -20.739 -12.413 1.00 81.00 93 HIS A C 1
ATOM 773 O O . HIS A 1 93 ? 5.608 -21.580 -11.613 1.00 81.00 93 HIS A O 1
ATOM 779 N N . ALA A 1 94 ? 6.357 -21.020 -13.663 1.00 84.06 94 ALA A N 1
ATOM 780 C CA . ALA A 1 94 ? 6.490 -22.380 -14.145 1.00 84.06 94 ALA A CA 1
ATOM 781 C C . ALA A 1 94 ? 7.836 -22.951 -13.688 1.00 84.06 94 ALA A C 1
ATOM 783 O O . ALA A 1 94 ? 8.867 -22.308 -13.862 1.00 84.06 94 ALA A O 1
ATOM 784 N N . SER A 1 95 ? 7.867 -24.156 -13.120 1.00 82.38 95 SER A N 1
ATOM 785 C CA . SER A 1 95 ? 9.135 -24.817 -12.764 1.00 82.38 95 SER A CA 1
ATOM 786 C C . SER A 1 95 ? 9.944 -25.221 -14.000 1.00 82.38 95 SER A C 1
ATOM 788 O O . SER A 1 95 ? 11.166 -25.275 -13.927 1.00 82.38 95 SER A O 1
ATOM 790 N N . ILE A 1 96 ? 9.255 -25.442 -15.123 1.00 87.00 96 ILE A N 1
ATOM 791 C CA . ILE A 1 96 ? 9.788 -25.862 -16.422 1.00 87.00 96 ILE A CA 1
ATOM 792 C C . ILE A 1 96 ? 9.250 -24.887 -17.472 1.00 87.00 96 ILE A C 1
ATOM 794 O O . ILE A 1 96 ? 8.045 -24.630 -17.497 1.00 87.00 96 ILE A O 1
ATOM 798 N N . VAL A 1 97 ? 10.117 -24.340 -18.322 1.00 92.19 97 VAL A N 1
ATOM 799 C CA . VAL A 1 97 ? 9.750 -23.374 -19.373 1.00 92.19 97 VAL A CA 1
ATOM 800 C C . VAL A 1 97 ? 9.906 -23.924 -20.788 1.00 92.19 97 VAL A C 1
ATOM 802 O O . VAL A 1 97 ? 9.440 -23.290 -21.727 1.00 92.19 97 VAL A O 1
ATOM 805 N N . VAL A 1 98 ? 10.506 -25.099 -20.952 1.00 93.31 98 VAL A N 1
ATOM 806 C CA . VAL A 1 98 ? 10.611 -25.843 -22.206 1.00 93.31 98 VAL A CA 1
ATOM 807 C C . VAL A 1 98 ? 10.095 -27.248 -21.981 1.00 93.31 98 VAL A C 1
ATOM 809 O O . VAL A 1 98 ? 10.545 -27.959 -21.084 1.00 93.31 98 VAL A O 1
ATOM 812 N N . ARG A 1 99 ? 9.164 -27.696 -22.819 1.00 91.19 99 ARG A N 1
ATOM 813 C CA . ARG A 1 99 ? 8.663 -29.065 -22.740 1.00 91.19 99 ARG A CA 1
ATOM 814 C C . ARG A 1 99 ? 8.434 -29.656 -24.112 1.00 91.19 99 ARG A C 1
ATOM 816 O O . ARG A 1 99 ? 7.885 -29.012 -24.998 1.00 91.19 99 ARG A O 1
ATOM 823 N N . GLU A 1 100 ? 8.803 -30.920 -24.250 1.00 89.25 100 GLU A N 1
ATOM 824 C CA . GLU A 1 100 ? 8.378 -31.738 -25.374 1.00 89.25 100 GLU A CA 1
ATOM 825 C C . GLU A 1 100 ? 6.970 -32.286 -25.094 1.00 89.25 100 GLU A C 1
ATOM 827 O O . GLU A 1 100 ? 6.750 -33.033 -24.138 1.00 89.25 100 GLU A O 1
ATOM 832 N N . LEU A 1 101 ? 6.002 -31.869 -25.905 1.00 87.56 101 LEU A N 1
ATOM 833 C CA . LEU A 1 101 ? 4.619 -32.327 -25.862 1.00 87.56 101 LEU A CA 1
ATOM 834 C C . LEU A 1 101 ? 4.402 -33.385 -26.939 1.00 87.56 101 LEU A C 1
ATOM 836 O O . LEU A 1 101 ? 4.819 -33.203 -28.081 1.00 87.56 101 LEU A O 1
ATOM 840 N N . ARG A 1 102 ? 3.706 -34.468 -26.586 1.00 84.25 102 ARG A N 1
ATOM 841 C CA . ARG A 1 102 ? 3.304 -35.526 -27.517 1.00 84.25 102 ARG A CA 1
ATOM 842 C C . ARG A 1 102 ? 1.791 -35.531 -27.649 1.00 84.25 102 ARG A C 1
ATOM 844 O O . ARG A 1 102 ? 1.094 -35.569 -26.640 1.00 84.25 102 ARG A O 1
ATOM 851 N N . PHE A 1 103 ? 1.301 -35.507 -28.879 1.00 82.44 103 PHE A N 1
ATOM 852 C CA . PHE A 1 103 ? -0.123 -35.560 -29.186 1.00 82.44 103 PHE A CA 1
ATOM 853 C C . PHE A 1 103 ? -0.402 -36.692 -30.167 1.00 82.44 103 PHE A C 1
ATOM 855 O O . PHE A 1 103 ? 0.330 -36.895 -31.138 1.00 82.44 103 PHE A O 1
ATOM 862 N N . GLU A 1 104 ? -1.447 -37.459 -29.869 1.00 80.12 104 GLU A N 1
ATOM 863 C CA . GLU A 1 104 ? -1.959 -38.496 -30.757 1.00 80.12 104 GLU A CA 1
ATOM 864 C C . GLU A 1 104 ? -2.616 -37.810 -31.958 1.00 80.12 104 GLU A C 1
ATOM 866 O O . GLU A 1 104 ? -3.383 -36.859 -31.803 1.00 80.12 104 GLU A O 1
ATOM 871 N N . ILE A 1 105 ? -2.255 -38.231 -33.167 1.00 76.19 105 ILE A N 1
ATOM 872 C CA . ILE A 1 105 ? -2.879 -37.711 -34.380 1.00 76.19 105 ILE A CA 1
ATOM 873 C C . ILE A 1 105 ? -4.168 -38.492 -34.581 1.00 76.19 105 ILE A C 1
ATOM 875 O O . ILE A 1 105 ? -4.120 -39.708 -34.782 1.00 76.19 105 ILE A O 1
ATOM 879 N N . ASP A 1 106 ? -5.296 -37.791 -34.546 1.00 66.88 106 ASP A N 1
ATOM 880 C CA . ASP A 1 106 ? -6.588 -38.418 -34.772 1.00 66.88 106 ASP A CA 1
ATOM 881 C C . ASP A 1 106 ? -6.666 -38.965 -36.207 1.00 66.88 106 ASP A C 1
ATOM 883 O O . ASP A 1 106 ? -6.287 -38.296 -37.173 1.00 66.88 106 ASP A O 1
ATOM 887 N N . LYS A 1 107 ? -7.108 -40.217 -36.359 1.00 61.75 107 LYS A N 1
ATOM 888 C CA . LYS A 1 107 ? -7.098 -40.943 -37.645 1.00 61.75 107 LYS A CA 1
ATOM 889 C C . LYS A 1 107 ? -8.308 -40.611 -38.529 1.00 61.75 107 LYS A C 1
ATOM 891 O O . LYS A 1 107 ? -8.598 -41.363 -39.458 1.00 61.75 107 LYS A O 1
ATOM 896 N N . SER A 1 108 ? -9.009 -39.507 -38.270 1.00 57.00 108 SER A N 1
ATOM 897 C CA . SER A 1 108 ? -10.347 -39.205 -38.805 1.00 57.00 108 SER A CA 1
ATOM 898 C C . SER A 1 108 ? -10.456 -39.060 -40.335 1.00 57.00 108 SER A C 1
ATOM 900 O O . SER A 1 108 ? -11.562 -38.917 -40.843 1.00 57.00 108 SER A O 1
ATOM 902 N N . GLU A 1 109 ? -9.365 -39.205 -41.095 1.00 54.50 109 GLU A N 1
ATOM 903 C CA . GLU A 1 109 ? -9.381 -39.206 -42.567 1.00 54.50 109 GLU A CA 1
ATOM 904 C C . GLU A 1 109 ? -8.992 -40.546 -43.229 1.00 54.50 109 GLU A C 1
ATOM 906 O O . GLU A 1 109 ? -8.951 -40.628 -44.459 1.00 54.50 109 GLU A O 1
ATOM 911 N N . ARG A 1 110 ? -8.711 -41.632 -42.483 1.00 55.97 110 ARG A N 1
ATOM 912 C CA . ARG A 1 110 ? -8.379 -42.941 -43.095 1.00 55.97 110 ARG A CA 1
ATOM 913 C C . ARG A 1 110 ? -9.075 -44.120 -42.418 1.00 55.97 110 ARG A C 1
ATOM 915 O O . ARG A 1 110 ? -9.027 -44.268 -41.203 1.00 55.97 110 ARG A O 1
ATOM 922 N N . LYS A 1 111 ? -9.681 -44.996 -43.238 1.00 53.44 111 LYS A N 1
ATOM 923 C CA . LYS A 1 111 ? -10.278 -46.271 -42.796 1.00 53.44 111 LYS A CA 1
ATOM 924 C C . LYS A 1 111 ? -9.234 -47.081 -42.003 1.00 53.44 111 LYS A C 1
ATOM 926 O O . LYS A 1 111 ? -8.143 -47.286 -42.538 1.00 53.44 111 LYS A O 1
ATOM 931 N N . PRO A 1 112 ? -9.551 -47.549 -40.783 1.00 53.09 112 PRO A N 1
ATOM 932 C CA . PRO A 1 112 ? -8.590 -48.245 -39.936 1.00 53.09 112 PRO A CA 1
ATOM 933 C C . PRO A 1 112 ? -8.198 -49.581 -40.574 1.00 53.09 112 PRO A C 1
ATOM 935 O O . PRO A 1 112 ? -9.066 -50.394 -40.900 1.00 53.09 112 PRO A O 1
ATOM 938 N N . ARG A 1 113 ? -6.895 -49.820 -40.756 1.00 59.22 113 ARG A N 1
ATOM 939 C CA . ARG A 1 113 ? -6.367 -51.157 -41.060 1.00 59.22 113 ARG A CA 1
ATOM 940 C C . ARG A 1 113 ? -6.004 -51.859 -39.748 1.00 59.22 113 ARG A C 1
ATOM 942 O O . ARG A 1 113 ? -5.516 -51.230 -38.808 1.00 59.22 113 ARG A O 1
ATOM 949 N N . GLN A 1 114 ? -6.242 -53.172 -39.679 1.00 51.16 114 GLN A N 1
ATOM 950 C CA . GLN A 1 114 ? -5.687 -54.018 -38.616 1.00 51.16 114 GLN A CA 1
ATOM 951 C C . GLN A 1 114 ? -4.156 -53.852 -38.642 1.00 51.16 114 GLN A C 1
ATOM 953 O O . GLN A 1 114 ? -3.548 -54.095 -39.680 1.00 51.16 114 GLN A O 1
ATOM 958 N N . ASN A 1 115 ? -3.574 -53.401 -37.524 1.00 56.41 115 ASN A N 1
ATOM 959 C CA . ASN A 1 115 ? -2.163 -53.015 -37.301 1.00 56.41 115 ASN A CA 1
ATOM 960 C C . ASN A 1 115 ? -1.769 -51.537 -37.492 1.00 56.41 115 ASN A C 1
ATOM 962 O O . ASN A 1 115 ? -0.578 -51.240 -37.561 1.00 56.41 115 ASN A O 1
ATOM 966 N N . ASP A 1 116 ? -2.699 -50.578 -37.506 1.00 58.62 116 ASP A N 1
ATOM 967 C CA . ASP A 1 116 ? -2.282 -49.170 -37.457 1.00 58.62 116 ASP A CA 1
ATOM 968 C C . ASP A 1 116 ? -1.791 -48.781 -36.043 1.00 58.62 116 ASP A C 1
ATOM 970 O O . ASP A 1 116 ? -2.595 -48.421 -35.175 1.00 58.62 116 ASP A O 1
ATOM 974 N N . GLU A 1 117 ? -0.473 -48.787 -35.816 1.00 61.44 117 GLU A N 1
ATOM 975 C CA . GLU A 1 117 ? 0.156 -48.214 -34.616 1.00 61.44 117 GLU A CA 1
ATOM 976 C C . GLU A 1 117 ? -0.330 -46.773 -34.361 1.00 61.44 117 GLU A C 1
ATOM 978 O O . GLU A 1 117 ? -0.630 -46.003 -35.285 1.00 61.44 117 GLU A O 1
ATOM 983 N N . LYS A 1 118 ? -0.444 -46.390 -33.084 1.00 62.59 118 LYS A N 1
ATOM 984 C CA . LYS A 1 118 ? -0.781 -45.013 -32.704 1.00 62.59 118 LYS A CA 1
ATOM 985 C C . LYS A 1 118 ? 0.325 -44.074 -33.185 1.00 62.59 118 LYS A C 1
ATOM 987 O O . LYS A 1 118 ? 1.467 -44.171 -32.742 1.00 62.59 118 LYS A O 1
ATOM 992 N N . LYS A 1 119 ? -0.007 -43.149 -34.091 1.00 67.81 119 LYS A N 1
ATOM 993 C CA . LYS A 1 119 ? 0.949 -42.173 -34.620 1.00 67.81 119 LYS A CA 1
ATOM 994 C C . LYS A 1 119 ? 0.925 -40.916 -33.757 1.00 67.81 119 LYS A C 1
ATOM 996 O O . LYS A 1 119 ? -0.088 -40.223 -33.690 1.00 67.81 119 LYS A O 1
ATOM 1001 N N . TYR A 1 120 ? 2.053 -40.613 -33.126 1.00 71.56 120 TYR A N 1
ATOM 1002 C CA . TYR A 1 120 ? 2.228 -39.413 -32.313 1.00 71.56 120 TYR A CA 1
ATOM 1003 C C . TYR A 1 120 ? 2.971 -38.329 -33.097 1.00 71.56 120 TYR A C 1
ATOM 1005 O O . TYR A 1 120 ? 3.883 -38.619 -33.874 1.00 71.56 120 TYR A O 1
ATOM 1013 N N . LYS A 1 121 ? 2.592 -37.071 -32.880 1.00 75.88 121 LYS A N 1
ATOM 1014 C CA . LYS A 1 121 ? 3.393 -35.899 -33.242 1.00 75.88 121 LYS A CA 1
ATOM 1015 C C . LYS A 1 121 ? 3.982 -35.289 -31.977 1.00 75.88 121 LYS A C 1
ATOM 1017 O O . LYS A 1 121 ? 3.382 -35.341 -30.904 1.00 75.88 121 LYS A O 1
ATOM 1022 N N . THR A 1 122 ? 5.150 -34.690 -32.146 1.00 79.12 122 THR A N 1
ATOM 1023 C CA . THR A 1 122 ? 5.861 -33.979 -31.092 1.00 79.12 122 THR A CA 1
ATOM 1024 C C . THR A 1 122 ? 5.849 -32.482 -31.386 1.00 79.12 122 THR A C 1
ATOM 1026 O O . THR A 1 122 ? 6.084 -32.081 -32.525 1.00 79.12 122 THR A O 1
ATOM 1029 N N . ALA A 1 123 ? 5.615 -31.658 -30.366 1.00 84.19 123 ALA A N 1
ATOM 1030 C CA . ALA A 1 123 ? 5.855 -30.218 -30.407 1.00 84.19 123 ALA A CA 1
ATOM 1031 C C . ALA A 1 123 ? 6.736 -29.799 -29.233 1.00 84.19 123 ALA A C 1
ATOM 1033 O O . ALA A 1 123 ? 6.635 -30.352 -28.140 1.00 84.19 123 ALA A O 1
ATOM 1034 N N . LEU A 1 124 ? 7.573 -28.789 -29.451 1.00 89.69 124 LEU A N 1
ATOM 1035 C CA . LEU A 1 124 ? 8.254 -28.095 -28.366 1.00 89.69 124 LEU A CA 1
ATOM 1036 C C . LEU A 1 124 ? 7.396 -26.909 -27.934 1.00 89.69 124 LEU A C 1
ATOM 1038 O O . LEU A 1 124 ? 7.062 -26.048 -28.746 1.00 89.69 124 LEU A O 1
ATOM 1042 N N . ALA A 1 125 ? 7.032 -26.889 -26.659 1.00 92.06 125 ALA A N 1
ATOM 1043 C CA . ALA A 1 125 ? 6.340 -25.784 -26.023 1.00 92.06 125 ALA A CA 1
ATOM 1044 C C . ALA A 1 125 ? 7.332 -24.961 -25.203 1.00 92.06 125 ALA A C 1
ATOM 1046 O O . ALA A 1 125 ? 8.157 -25.520 -24.479 1.00 92.06 125 ALA A O 1
ATOM 1047 N N . PHE A 1 126 ? 7.211 -23.640 -25.307 1.00 94.19 126 PHE A N 1
ATOM 1048 C CA . PHE A 1 126 ? 8.055 -22.672 -24.619 1.00 94.19 126 PHE A CA 1
ATOM 1049 C C . PHE A 1 126 ? 7.186 -21.706 -23.818 1.00 94.19 126 PHE A C 1
ATOM 1051 O O . PHE A 1 126 ? 6.135 -21.276 -24.295 1.00 94.19 126 PHE A O 1
ATOM 1058 N N . LEU A 1 127 ? 7.641 -21.330 -22.627 1.00 94.06 127 LEU A N 1
ATOM 1059 C CA . LEU A 1 127 ? 7.042 -20.280 -21.812 1.00 94.06 127 LEU A CA 1
ATOM 1060 C C . LEU A 1 127 ? 8.005 -19.097 -21.715 1.00 94.06 127 LEU A C 1
ATOM 1062 O O . LEU A 1 127 ? 9.190 -19.269 -21.439 1.00 94.06 127 LEU A O 1
ATOM 1066 N N . ALA A 1 128 ? 7.474 -17.885 -21.871 1.00 92.12 128 ALA A N 1
ATOM 1067 C CA . ALA A 1 128 ? 8.207 -16.630 -21.731 1.00 92.12 128 ALA A CA 1
ATOM 1068 C C . ALA A 1 128 ? 7.330 -15.561 -21.057 1.00 92.12 128 ALA A C 1
ATOM 1070 O O . ALA A 1 128 ? 6.105 -15.686 -21.023 1.00 92.12 128 ALA A O 1
ATOM 1071 N N . GLY A 1 129 ? 7.958 -14.506 -20.524 1.00 88.50 129 GLY A N 1
ATOM 1072 C CA . GLY A 1 129 ? 7.248 -13.419 -19.837 1.00 88.50 129 GLY A CA 1
ATOM 1073 C C . GLY A 1 129 ? 6.425 -13.919 -18.649 1.00 88.50 129 GLY A C 1
ATOM 1074 O O . GLY A 1 129 ? 6.853 -14.840 -17.952 1.00 88.50 129 GLY A O 1
ATOM 1075 N N . ASP A 1 130 ? 5.235 -13.351 -18.455 1.00 86.38 130 ASP A N 1
ATOM 1076 C CA . ASP A 1 130 ? 4.356 -13.680 -17.324 1.00 86.38 130 ASP A CA 1
ATOM 1077 C C . ASP A 1 130 ? 3.890 -15.146 -17.337 1.00 86.38 130 ASP A C 1
ATOM 1079 O O . ASP A 1 130 ? 3.728 -15.750 -16.280 1.00 86.38 130 ASP A O 1
ATOM 1083 N N . ALA A 1 131 ? 3.780 -15.777 -18.514 1.00 87.81 131 ALA A N 1
ATOM 1084 C CA . ALA A 1 131 ? 3.466 -17.206 -18.609 1.00 87.81 131 ALA A CA 1
ATOM 1085 C C . ALA A 1 131 ? 4.566 -18.098 -17.998 1.00 87.81 131 ALA A C 1
ATOM 1087 O O . ALA A 1 131 ? 4.285 -19.199 -17.529 1.00 87.81 131 ALA A O 1
ATOM 1088 N N . ALA A 1 132 ? 5.819 -17.632 -17.992 1.00 89.75 132 ALA A N 1
ATOM 1089 C CA . ALA A 1 132 ? 6.941 -18.327 -17.361 1.00 89.75 132 ALA A CA 1
ATOM 1090 C C . ALA A 1 132 ? 7.205 -17.853 -15.927 1.00 89.75 132 ALA A C 1
ATOM 1092 O O . ALA A 1 132 ? 7.538 -18.659 -15.054 1.00 89.75 132 ALA A O 1
ATOM 1093 N N . MET A 1 133 ? 7.120 -16.543 -15.693 1.00 86.69 133 MET A N 1
ATOM 1094 C CA . MET A 1 133 ? 7.384 -15.908 -14.409 1.00 86.69 133 MET A CA 1
ATOM 1095 C C . MET A 1 133 ? 6.560 -14.626 -14.263 1.00 86.69 133 MET A C 1
ATOM 1097 O O . MET A 1 133 ? 6.878 -13.598 -14.854 1.00 86.69 133 MET A O 1
ATOM 1101 N N . CYS A 1 134 ? 5.540 -14.652 -13.410 1.00 83.81 134 CYS A N 1
ATOM 1102 C CA . CYS A 1 134 ? 4.861 -13.430 -13.004 1.00 83.81 134 CYS A CA 1
ATOM 1103 C C . CYS A 1 134 ? 5.749 -12.672 -12.013 1.00 83.81 134 CYS A C 1
ATOM 1105 O O . CYS A 1 134 ? 6.153 -13.205 -10.970 1.00 83.81 134 CYS A O 1
ATOM 1107 N N . VAL A 1 135 ? 6.065 -11.425 -12.348 1.00 77.75 135 VAL A N 1
ATOM 1108 C CA . VAL A 1 135 ? 6.832 -10.510 -11.496 1.00 77.75 135 VAL A CA 1
ATOM 1109 C C . VAL A 1 135 ? 5.913 -9.450 -10.897 1.00 77.75 135 VAL A C 1
ATOM 1111 O O . VAL A 1 135 ? 4.845 -9.155 -11.426 1.00 77.75 135 VAL A O 1
ATOM 1114 N N . HIS A 1 136 ? 6.340 -8.843 -9.793 1.00 73.50 136 HIS A N 1
ATOM 1115 C CA . HIS A 1 136 ? 5.660 -7.690 -9.218 1.00 73.50 136 HIS A CA 1
ATOM 1116 C C . HIS A 1 136 ? 5.556 -6.569 -10.260 1.00 73.50 136 HIS A C 1
ATOM 1118 O O . HIS A 1 136 ? 6.560 -6.189 -10.876 1.00 73.50 136 HIS A O 1
ATOM 1124 N N . PHE A 1 137 ? 4.360 -5.991 -10.401 1.00 63.47 137 PHE A N 1
ATOM 1125 C CA . PHE A 1 137 ? 4.115 -4.891 -11.324 1.00 63.47 137 PHE A CA 1
ATOM 1126 C C . PHE A 1 137 ? 4.912 -3.648 -10.914 1.00 63.47 137 PHE A C 1
ATOM 1128 O O . PHE A 1 137 ? 4.619 -2.961 -9.940 1.00 63.47 137 PHE A O 1
ATOM 1135 N N . TRP A 1 138 ? 5.970 -3.375 -11.666 1.00 64.88 138 TRP A N 1
ATOM 1136 C CA . TRP A 1 138 ? 6.665 -2.096 -11.678 1.00 64.88 138 TRP A CA 1
ATOM 1137 C C . TRP A 1 138 ? 6.813 -1.699 -13.143 1.00 64.88 138 TRP A C 1
ATOM 1139 O O . TRP A 1 138 ? 7.186 -2.571 -13.942 1.00 64.88 138 TRP A O 1
ATOM 1149 N N . PRO A 1 139 ? 6.553 -0.436 -13.522 1.00 53.16 139 PRO A N 1
ATOM 1150 C CA . PRO A 1 139 ? 6.617 -0.029 -14.919 1.00 53.16 139 PRO A CA 1
ATOM 1151 C C . PRO A 1 139 ? 7.923 -0.473 -15.588 1.00 53.16 139 PRO A C 1
ATOM 1153 O O . PRO A 1 139 ? 9.015 -0.278 -15.054 1.00 53.16 139 PRO A O 1
ATOM 1156 N N . GLY A 1 140 ? 7.787 -1.146 -16.731 1.00 58.16 140 GLY A N 1
ATOM 1157 C CA . GLY A 1 140 ? 8.898 -1.671 -17.523 1.00 58.16 140 GLY A CA 1
ATOM 1158 C C . GLY A 1 140 ? 9.478 -3.020 -17.075 1.00 58.16 140 GLY A C 1
ATOM 1159 O O . GLY A 1 140 ? 10.120 -3.666 -17.890 1.00 58.16 140 GLY A O 1
ATOM 1160 N N . ARG A 1 141 ? 9.249 -3.522 -15.849 1.00 71.81 141 ARG A N 1
ATOM 1161 C CA . ARG A 1 141 ? 9.906 -4.770 -15.390 1.00 71.81 141 ARG A CA 1
ATOM 1162 C C . ARG A 1 141 ? 9.424 -6.027 -16.105 1.00 71.81 141 ARG A C 1
ATOM 1164 O O . ARG A 1 141 ? 10.248 -6.729 -16.682 1.00 71.81 141 ARG A O 1
ATOM 1171 N N . GLY A 1 142 ? 8.117 -6.299 -16.077 1.00 77.38 142 GLY A N 1
ATOM 1172 C CA . GLY A 1 142 ? 7.542 -7.477 -16.742 1.00 77.38 142 GLY A CA 1
ATOM 1173 C C . GLY A 1 142 ? 7.861 -7.485 -18.236 1.00 77.38 142 GLY A C 1
ATOM 1174 O O . GLY A 1 142 ? 8.340 -8.483 -18.768 1.00 77.38 142 GLY A O 1
ATOM 1175 N N . MET A 1 143 ? 7.737 -6.320 -18.881 1.00 78.38 143 MET A N 1
ATOM 1176 C CA . MET A 1 143 ? 8.101 -6.136 -20.285 1.00 78.38 143 MET A CA 1
ATOM 1177 C C . MET A 1 143 ? 9.590 -6.400 -20.542 1.00 78.38 143 MET A C 1
ATOM 1179 O O . MET A 1 143 ? 9.908 -7.185 -21.427 1.00 78.38 143 MET A O 1
ATOM 1183 N N . ASN A 1 144 ? 10.505 -5.826 -19.754 1.00 82.06 144 ASN A N 1
ATOM 1184 C CA . ASN A 1 144 ? 11.946 -6.045 -19.924 1.00 82.06 144 ASN A CA 1
ATOM 1185 C C . ASN A 1 144 ? 12.318 -7.523 -19.761 1.00 82.06 144 ASN A C 1
ATOM 1187 O O . ASN A 1 144 ? 13.072 -8.063 -20.569 1.00 82.06 144 ASN A O 1
ATOM 1191 N N . SER A 1 145 ? 11.782 -8.195 -18.741 1.00 88.06 145 SER A N 1
ATOM 1192 C CA . SER A 1 145 ? 12.008 -9.628 -18.523 1.00 88.06 145 SER A CA 1
ATOM 1193 C C . SER A 1 145 ? 11.419 -10.473 -19.652 1.00 88.06 145 SER A C 1
ATOM 1195 O O . SER A 1 145 ? 12.081 -11.387 -20.142 1.00 88.06 145 SER A O 1
ATOM 1197 N N . GLY A 1 146 ? 10.212 -10.142 -20.116 1.00 89.94 146 GLY A N 1
ATOM 1198 C CA . GLY A 1 146 ? 9.573 -10.790 -21.260 1.00 89.94 146 GLY A CA 1
ATOM 1199 C C . GLY A 1 146 ? 10.370 -10.617 -22.553 1.00 89.94 146 GLY A C 1
ATOM 1200 O O . GLY A 1 146 ? 10.616 -11.596 -23.252 1.00 89.94 146 GLY A O 1
ATOM 1201 N N . MET A 1 147 ? 10.856 -9.406 -22.838 1.00 90.06 147 MET A N 1
ATOM 1202 C CA . MET A 1 147 ? 11.700 -9.119 -24.003 1.00 90.06 147 MET A CA 1
ATOM 1203 C C . MET A 1 147 ? 13.025 -9.873 -23.932 1.00 90.06 147 MET A C 1
ATOM 1205 O O . MET A 1 147 ? 13.431 -10.481 -24.916 1.00 90.06 147 MET A O 1
ATOM 1209 N N . LYS A 1 148 ? 13.672 -9.918 -22.763 1.00 92.06 148 LYS A N 1
ATOM 1210 C CA . LYS A 1 148 ? 14.882 -10.725 -22.555 1.00 92.06 148 LYS A CA 1
ATOM 1211 C C . LYS A 1 148 ? 14.634 -12.210 -22.788 1.00 92.06 148 LYS A C 1
ATOM 1213 O O . LYS A 1 148 ? 15.433 -12.850 -23.463 1.00 92.06 148 LYS A O 1
ATOM 1218 N N . ALA A 1 149 ? 13.529 -12.745 -22.269 1.00 94.00 149 ALA A N 1
ATOM 1219 C CA . ALA A 1 149 ? 13.125 -14.127 -22.501 1.00 94.00 149 ALA A CA 1
ATOM 1220 C C . ALA A 1 149 ? 12.883 -14.398 -23.995 1.00 94.00 149 ALA A C 1
ATOM 1222 O O . ALA A 1 149 ? 13.362 -15.399 -24.520 1.00 94.00 149 ALA A O 1
ATOM 1223 N N . ALA A 1 150 ? 12.201 -13.496 -24.703 1.00 94.19 150 ALA A N 1
ATOM 1224 C CA . ALA A 1 150 ? 11.963 -13.624 -26.138 1.00 94.19 150 ALA A CA 1
ATOM 1225 C C . ALA A 1 150 ? 13.268 -13.553 -26.950 1.00 94.19 150 ALA A C 1
ATOM 1227 O O . ALA A 1 150 ? 13.498 -14.387 -27.822 1.00 94.19 150 ALA A O 1
ATOM 1228 N N . MET A 1 151 ? 14.155 -12.607 -26.628 1.00 92.50 151 MET A N 1
ATOM 1229 C CA . MET A 1 151 ? 15.466 -12.470 -27.268 1.00 92.50 151 MET A CA 1
ATOM 1230 C C . MET A 1 151 ? 16.340 -13.704 -27.042 1.00 92.50 151 MET A C 1
ATOM 1232 O O . MET A 1 151 ? 16.949 -14.195 -27.988 1.00 92.50 151 MET A O 1
ATOM 1236 N N . ALA A 1 152 ? 16.389 -14.221 -25.813 1.00 93.56 152 ALA A N 1
ATOM 1237 C CA . ALA A 1 152 ? 17.141 -15.428 -25.483 1.00 93.56 152 ALA A CA 1
ATOM 1238 C C . ALA A 1 152 ? 16.611 -16.646 -26.247 1.00 93.56 152 ALA A C 1
ATOM 1240 O O . ALA A 1 152 ? 17.399 -17.395 -26.820 1.00 93.56 152 ALA A O 1
ATOM 1241 N N . LEU A 1 153 ? 15.284 -16.810 -26.323 1.00 94.06 153 LEU A N 1
ATOM 1242 C CA . LEU A 1 153 ? 14.665 -17.888 -27.093 1.00 94.06 153 LEU A CA 1
ATOM 1243 C C . LEU A 1 153 ? 15.001 -17.770 -28.582 1.00 94.06 153 LEU A C 1
ATOM 1245 O O . LEU A 1 153 ? 15.464 -18.735 -29.184 1.00 94.06 153 LEU A O 1
ATOM 1249 N N . ALA A 1 154 ? 14.824 -16.583 -29.166 1.00 91.00 154 ALA A N 1
ATOM 1250 C CA . ALA A 1 154 ? 15.113 -16.337 -30.575 1.00 91.00 154 ALA A CA 1
ATOM 1251 C C . ALA A 1 154 ? 16.586 -16.610 -30.910 1.00 91.00 154 ALA A C 1
ATOM 1253 O O . ALA A 1 154 ? 16.879 -17.315 -31.875 1.00 91.00 154 ALA A O 1
ATOM 1254 N N . ARG A 1 155 ? 17.522 -16.119 -30.087 1.00 89.25 155 ARG A N 1
ATOM 1255 C CA . ARG A 1 155 ? 18.956 -16.377 -30.281 1.00 89.25 155 ARG A CA 1
ATOM 1256 C C . ARG A 1 155 ? 19.307 -17.851 -30.106 1.00 89.25 155 ARG A C 1
ATOM 1258 O O . ARG A 1 155 ? 20.144 -18.348 -30.854 1.00 89.25 155 ARG A O 1
ATOM 1265 N N . ASN A 1 156 ? 18.664 -18.560 -29.176 1.00 89.69 156 ASN A N 1
ATOM 1266 C CA . ASN A 1 156 ? 18.870 -19.997 -29.020 1.00 89.69 156 ASN A CA 1
ATOM 1267 C C . ASN A 1 156 ? 18.376 -20.778 -30.255 1.00 89.69 156 ASN A C 1
ATOM 1269 O O . ASN A 1 156 ? 19.108 -21.609 -30.793 1.00 89.69 156 ASN A O 1
ATOM 1273 N N . ILE A 1 157 ? 17.189 -20.443 -30.780 1.00 88.06 157 ILE A N 1
ATOM 1274 C CA . ILE A 1 157 ? 16.667 -21.030 -32.026 1.00 88.06 157 ILE A CA 1
ATOM 1275 C C . ILE A 1 157 ? 17.650 -20.796 -33.176 1.00 88.06 157 ILE A C 1
ATOM 1277 O O . ILE A 1 157 ? 18.020 -21.748 -33.861 1.00 88.06 157 ILE A O 1
ATOM 1281 N N . VAL A 1 158 ? 18.111 -19.554 -33.367 1.00 84.56 158 VAL A N 1
ATOM 1282 C CA . VAL A 1 158 ? 19.079 -19.223 -34.423 1.00 84.56 158 VAL A CA 1
ATOM 1283 C C . VAL A 1 158 ? 20.352 -20.042 -34.243 1.00 84.56 158 VAL A C 1
ATOM 1285 O O . VAL A 1 158 ? 20.697 -20.791 -35.148 1.00 84.56 158 VAL A O 1
ATOM 1288 N N . ARG A 1 159 ? 20.985 -19.993 -33.063 1.00 83.25 159 ARG A N 1
ATOM 1289 C CA . ARG A 1 159 ? 22.221 -20.729 -32.746 1.00 83.25 159 ARG A CA 1
ATOM 1290 C C . ARG A 1 159 ? 22.090 -22.233 -32.997 1.00 83.25 159 ARG A C 1
ATOM 1292 O O . ARG A 1 159 ? 23.026 -22.846 -33.501 1.00 83.25 159 ARG A O 1
ATOM 1299 N N . THR A 1 160 ? 20.942 -22.819 -32.670 1.00 81.00 160 THR A N 1
ATOM 1300 C CA . THR A 1 160 ? 20.676 -24.248 -32.883 1.00 81.00 160 THR A CA 1
ATOM 1301 C C . THR A 1 160 ? 20.503 -24.585 -34.367 1.00 81.00 160 THR A C 1
ATOM 1303 O O . THR A 1 160 ? 20.973 -25.628 -34.829 1.00 81.00 160 THR A O 1
ATOM 1306 N N . CYS A 1 161 ? 19.863 -23.698 -35.131 1.00 77.69 161 CYS A N 1
ATOM 1307 C CA . CYS A 1 161 ? 19.618 -23.866 -36.564 1.00 77.69 161 CYS A CA 1
ATOM 1308 C C . CYS A 1 161 ? 20.824 -23.489 -37.445 1.00 77.69 161 CYS A C 1
ATOM 1310 O O . CYS A 1 161 ? 20.923 -23.957 -38.582 1.00 77.69 161 CYS A O 1
ATOM 1312 N N . THR A 1 162 ? 21.752 -22.665 -36.955 1.00 71.62 162 THR A N 1
ATOM 1313 C CA . THR A 1 162 ? 22.965 -22.249 -37.669 1.00 71.62 162 THR A CA 1
ATOM 1314 C C . THR A 1 162 ? 24.174 -23.027 -37.159 1.00 71.62 162 THR A C 1
ATOM 1316 O O . THR A 1 162 ? 24.799 -22.663 -36.166 1.00 71.62 162 THR A O 1
ATOM 1319 N N . SER A 1 163 ? 24.548 -24.100 -37.855 1.00 58.34 163 SER A N 1
ATOM 1320 C CA . SER A 1 163 ? 25.836 -24.767 -37.632 1.00 58.34 163 SER A CA 1
ATOM 1321 C C . SER A 1 163 ? 26.823 -24.288 -38.697 1.00 58.34 163 SER A C 1
ATOM 1323 O O . SER A 1 163 ? 26.516 -24.363 -39.884 1.00 58.34 163 SER A O 1
ATOM 1325 N N . LYS A 1 164 ? 28.004 -23.791 -38.294 1.00 55.97 164 LYS A N 1
ATOM 1326 C CA . LYS A 1 164 ? 29.097 -23.376 -39.204 1.00 55.97 164 LYS A CA 1
ATOM 1327 C C . LYS A 1 164 ? 28.665 -22.379 -40.303 1.00 55.97 164 LYS A C 1
ATOM 1329 O O . LYS A 1 164 ? 28.901 -22.625 -41.483 1.00 55.97 164 LYS A O 1
ATOM 1334 N N . ASN A 1 165 ? 28.013 -21.272 -39.930 1.00 54.44 165 ASN A N 1
ATOM 1335 C CA . ASN A 1 165 ? 27.539 -20.218 -40.852 1.00 54.44 165 ASN A CA 1
ATOM 1336 C C . ASN A 1 165 ? 26.594 -20.699 -41.974 1.00 54.44 165 ASN A C 1
ATOM 1338 O O . ASN A 1 165 ? 26.357 -19.978 -42.937 1.00 54.44 165 ASN A O 1
ATOM 1342 N N . SER A 1 166 ? 26.039 -21.908 -41.858 1.00 56.91 166 SER A N 1
ATOM 1343 C CA . SER A 1 166 ? 25.053 -22.453 -42.790 1.00 56.91 166 SER A CA 1
ATOM 1344 C C . SER A 1 166 ? 23.757 -22.723 -42.034 1.00 56.91 166 SER A C 1
ATOM 1346 O O . SER A 1 166 ? 23.757 -23.392 -40.996 1.00 56.91 166 SER A O 1
ATOM 1348 N N . ILE A 1 167 ? 22.640 -22.193 -42.534 1.00 59.06 167 ILE A N 1
ATOM 1349 C CA . ILE A 1 167 ? 21.322 -22.429 -41.940 1.00 59.06 167 ILE A CA 1
ATOM 1350 C C . ILE A 1 167 ? 20.918 -23.862 -42.287 1.00 59.06 167 ILE A C 1
ATOM 1352 O O . ILE A 1 167 ? 20.516 -24.162 -43.411 1.00 59.06 167 ILE A O 1
ATOM 1356 N N . ASN A 1 168 ? 21.021 -24.768 -41.324 1.00 55.84 168 ASN A N 1
ATOM 1357 C CA . ASN A 1 168 ? 20.628 -26.156 -41.501 1.00 55.84 168 ASN A CA 1
ATOM 1358 C C . ASN A 1 168 ? 19.174 -26.318 -41.032 1.00 55.84 168 ASN A C 1
ATOM 1360 O O . ASN A 1 168 ? 18.893 -26.937 -40.009 1.00 55.84 168 ASN A O 1
ATOM 1364 N N . ILE A 1 169 ? 18.238 -25.742 -41.804 1.00 56.44 169 ILE A N 1
ATOM 1365 C CA . ILE A 1 169 ? 16.781 -25.687 -41.523 1.00 56.44 169 ILE A CA 1
ATOM 1366 C C . ILE A 1 169 ? 16.174 -27.091 -41.294 1.00 56.44 169 ILE A C 1
ATOM 1368 O O . ILE A 1 169 ? 15.077 -27.231 -40.764 1.00 56.44 169 ILE A O 1
ATOM 1372 N N . ARG A 1 170 ? 16.885 -28.158 -41.679 1.00 54.16 170 ARG A N 1
ATOM 1373 C CA . ARG A 1 170 ? 16.395 -29.541 -41.648 1.00 54.16 170 ARG A CA 1
ATOM 1374 C C . ARG A 1 170 ? 16.674 -30.316 -40.359 1.00 54.16 170 ARG A C 1
ATOM 1376 O O . ARG A 1 170 ? 16.194 -31.443 -40.254 1.00 54.16 170 ARG A O 1
ATOM 1383 N N . LYS A 1 171 ? 17.436 -29.790 -39.392 1.00 66.38 171 LYS A N 1
ATOM 1384 C CA . LYS A 1 171 ? 17.665 -30.533 -38.143 1.00 66.38 171 LYS A CA 1
ATOM 1385 C C . LYS A 1 171 ? 16.432 -30.407 -37.235 1.00 66.38 171 LYS A C 1
ATOM 1387 O O . LYS A 1 171 ? 16.053 -29.284 -36.911 1.00 66.38 171 LYS A O 1
ATOM 1392 N N . PRO A 1 172 ? 15.803 -31.518 -36.806 1.00 74.12 172 PRO A N 1
ATOM 1393 C CA . PRO A 1 172 ? 14.701 -31.442 -35.860 1.00 74.12 172 PRO A CA 1
ATOM 1394 C C . PRO A 1 172 ? 15.219 -30.888 -34.532 1.00 74.12 172 PRO A C 1
ATOM 1396 O O . PRO A 1 172 ? 16.172 -31.419 -33.957 1.00 74.12 172 PRO A O 1
ATOM 1399 N N . LEU A 1 173 ? 14.587 -29.811 -34.072 1.00 83.69 173 LEU A N 1
ATOM 1400 C CA . LEU A 1 173 ? 14.833 -29.216 -32.766 1.00 83.69 173 LEU A CA 1
ATOM 1401 C C . LEU A 1 173 ? 14.397 -30.192 -31.670 1.00 83.69 173 LEU A C 1
ATOM 1403 O O . LEU A 1 173 ? 13.302 -30.755 -31.736 1.00 83.69 173 LEU A O 1
ATOM 1407 N N . ARG A 1 174 ? 15.239 -30.386 -30.656 1.00 85.50 174 ARG A N 1
ATOM 1408 C CA . ARG A 1 174 ? 14.965 -31.259 -29.508 1.00 85.50 174 ARG A CA 1
ATOM 1409 C C . ARG A 1 174 ? 15.005 -30.450 -28.227 1.00 85.50 174 ARG A C 1
ATOM 1411 O O . ARG A 1 174 ? 15.685 -29.434 -28.151 1.00 85.50 174 ARG A O 1
ATOM 1418 N N . PHE A 1 175 ? 14.368 -30.969 -27.182 1.00 86.31 175 PHE A N 1
ATOM 1419 C CA . PHE A 1 175 ? 14.428 -30.385 -25.841 1.00 86.31 175 PHE A CA 1
ATOM 1420 C C . PHE A 1 175 ? 15.867 -30.062 -25.388 1.00 86.31 175 PHE A C 1
ATOM 1422 O O . PHE A 1 175 ? 16.126 -28.967 -24.897 1.00 86.31 175 PHE A O 1
ATOM 1429 N N . LEU A 1 176 ? 16.814 -30.982 -25.621 1.00 87.00 176 LEU A N 1
ATOM 1430 C CA . LEU A 1 176 ? 18.223 -30.823 -25.234 1.00 87.00 176 LEU A CA 1
ATOM 1431 C C . LEU A 1 176 ? 18.913 -29.614 -25.874 1.00 87.00 176 LEU A C 1
ATOM 1433 O O . LEU A 1 176 ? 19.872 -29.096 -25.309 1.00 87.00 176 LEU A O 1
ATOM 1437 N N . ASP A 1 177 ? 18.433 -29.154 -27.028 1.00 88.12 177 ASP A N 1
ATOM 1438 C CA . ASP A 1 177 ? 19.017 -28.000 -27.705 1.00 88.12 177 ASP A CA 1
ATOM 1439 C C . ASP A 1 177 ? 18.643 -26.676 -26.985 1.00 88.12 177 ASP A C 1
ATOM 1441 O O . ASP A 1 177 ? 19.254 -25.640 -27.222 1.00 88.12 177 ASP A O 1
ATOM 1445 N N . PHE A 1 178 ? 17.703 -26.712 -26.027 1.00 91.75 178 PHE A N 1
ATOM 1446 C CA . PHE A 1 178 ? 17.209 -25.547 -25.278 1.00 91.75 178 PHE A CA 1
ATOM 1447 C C . PHE A 1 178 ? 17.583 -25.535 -23.787 1.00 91.75 178 PHE A C 1
ATOM 1449 O O . PHE A 1 178 ? 17.033 -24.734 -23.027 1.00 91.75 178 PHE A O 1
ATOM 1456 N N . LEU A 1 179 ? 18.544 -26.357 -23.349 1.00 90.31 179 LEU A N 1
ATOM 1457 C CA . LEU A 1 179 ? 19.017 -26.343 -21.954 1.00 90.31 179 LEU A CA 1
ATOM 1458 C C . LEU A 1 179 ? 19.585 -24.974 -21.538 1.00 90.31 179 LEU A C 1
ATOM 1460 O O . LEU A 1 179 ? 19.321 -24.507 -20.431 1.00 90.31 179 LEU A O 1
ATOM 1464 N N . ASP A 1 180 ? 20.281 -24.282 -22.446 1.00 89.94 180 ASP A N 1
ATOM 1465 C CA . ASP A 1 180 ? 20.775 -22.917 -22.209 1.00 89.94 180 ASP A CA 1
ATOM 1466 C C . ASP A 1 180 ? 19.618 -21.919 -22.000 1.00 89.94 180 ASP A C 1
ATOM 1468 O O . ASP A 1 180 ? 19.764 -20.915 -21.298 1.00 89.94 180 ASP A O 1
ATOM 1472 N N . TYR A 1 181 ? 18.450 -22.162 -22.609 1.00 94.31 181 TYR A N 1
ATOM 1473 C CA . TYR A 1 181 ? 17.277 -21.298 -22.453 1.00 94.31 181 TYR A CA 1
ATOM 1474 C C . TYR A 1 181 ? 16.591 -21.542 -21.108 1.00 94.31 181 TYR A C 1
ATOM 1476 O O . TYR A 1 181 ? 16.281 -20.582 -20.405 1.00 94.31 181 TYR A O 1
ATOM 1484 N N . GLU A 1 182 ? 16.449 -22.807 -20.705 1.00 93.06 182 GLU A N 1
ATOM 1485 C CA . GLU A 1 182 ? 16.035 -23.180 -19.344 1.00 93.06 182 GLU A CA 1
ATOM 1486 C C . GLU A 1 182 ? 16.938 -22.529 -18.285 1.00 93.06 182 GLU A C 1
ATOM 1488 O O . GLU A 1 182 ? 16.455 -21.848 -17.378 1.00 93.06 182 GLU A O 1
ATOM 1493 N N . GLY A 1 183 ? 18.262 -22.641 -18.442 1.00 91.81 183 GLY A N 1
ATOM 1494 C CA . GLY A 1 183 ? 19.233 -22.025 -17.535 1.00 91.81 183 GLY A CA 1
ATOM 1495 C C . GLY A 1 183 ? 19.138 -20.495 -17.494 1.00 91.81 183 GLY A C 1
ATOM 1496 O O . GLY A 1 183 ? 19.172 -19.893 -16.415 1.00 91.81 183 GLY A O 1
ATOM 1497 N N . PHE A 1 184 ? 18.958 -19.848 -18.651 1.00 94.50 184 PHE A N 1
ATOM 1498 C CA . PHE A 1 184 ? 18.724 -18.404 -18.728 1.00 94.50 184 PHE A CA 1
ATOM 1499 C C . PHE A 1 184 ? 17.464 -17.990 -17.959 1.00 94.50 184 PHE A C 1
ATOM 1501 O O . PHE A 1 184 ? 17.499 -17.061 -17.148 1.00 94.50 184 PHE A O 1
ATOM 1508 N N . MET A 1 185 ? 16.356 -18.699 -18.178 1.00 94.31 185 MET A N 1
ATOM 1509 C CA . MET A 1 185 ? 15.078 -18.416 -17.529 1.00 94.31 185 MET A CA 1
ATOM 1510 C C . MET A 1 185 ? 15.129 -18.680 -16.024 1.00 94.31 185 MET A C 1
ATOM 1512 O O . MET A 1 185 ? 14.548 -17.909 -15.259 1.00 94.31 185 MET A O 1
ATOM 1516 N N . ALA A 1 186 ? 15.881 -19.686 -15.572 1.00 90.69 186 ALA A N 1
ATOM 1517 C CA . ALA A 1 186 ? 16.141 -19.915 -14.154 1.00 90.69 186 ALA A CA 1
ATOM 1518 C C . ALA A 1 186 ? 16.900 -18.738 -13.511 1.00 90.69 186 ALA A C 1
ATOM 1520 O O . ALA A 1 186 ? 16.479 -18.241 -12.465 1.00 90.69 186 ALA A O 1
ATOM 1521 N N . ARG A 1 187 ? 17.959 -18.222 -14.158 1.00 90.62 187 ARG A N 1
ATOM 1522 C CA . ARG A 1 187 ? 18.697 -17.028 -13.689 1.00 90.62 187 ARG A CA 1
ATOM 1523 C C . ARG A 1 187 ? 17.801 -15.791 -13.646 1.00 90.62 187 ARG A C 1
ATOM 1525 O O . ARG A 1 187 ? 17.798 -15.059 -12.654 1.00 90.62 187 ARG A O 1
ATOM 1532 N N . LEU A 1 188 ? 17.031 -15.562 -14.710 1.00 90.75 188 LEU A N 1
ATOM 1533 C CA . LEU A 1 188 ? 16.120 -14.424 -14.809 1.00 90.75 188 LEU A CA 1
ATOM 1534 C C . LEU A 1 188 ? 15.031 -14.489 -13.726 1.00 90.75 188 LEU A C 1
ATOM 1536 O O . LEU A 1 188 ? 14.765 -13.483 -13.070 1.00 90.75 188 LEU A O 1
ATOM 1540 N N . ARG A 1 189 ? 14.480 -15.679 -13.456 1.00 88.88 189 ARG A N 1
ATOM 1541 C CA . ARG A 1 189 ? 13.506 -15.919 -12.381 1.00 88.88 189 ARG A CA 1
ATOM 1542 C C . ARG A 1 189 ? 14.107 -15.680 -11.001 1.00 88.88 189 ARG A C 1
ATOM 1544 O O . ARG A 1 189 ? 13.514 -14.961 -10.197 1.00 88.88 189 ARG A O 1
ATOM 1551 N N . ALA A 1 190 ? 15.281 -16.248 -10.728 1.00 86.19 190 ALA A N 1
ATOM 1552 C CA . ALA A 1 190 ? 15.968 -16.068 -9.452 1.00 86.19 190 ALA A CA 1
ATOM 1553 C C . ALA A 1 190 ? 16.172 -14.579 -9.141 1.00 86.19 190 ALA A C 1
ATOM 1555 O O . ALA A 1 190 ? 15.918 -14.119 -8.029 1.00 86.19 190 ALA A O 1
ATOM 1556 N N . ARG A 1 191 ? 16.533 -13.789 -10.154 1.00 84.75 191 ARG A N 1
ATOM 1557 C CA . ARG A 1 191 ? 16.696 -12.344 -10.010 1.00 84.75 191 ARG A CA 1
ATOM 1558 C C . ARG A 1 191 ? 15.371 -11.594 -9.866 1.00 84.75 191 ARG A C 1
ATOM 1560 O O . ARG A 1 191 ? 15.163 -10.878 -8.886 1.00 84.75 191 ARG A O 1
ATOM 1567 N N . GLU A 1 192 ? 14.516 -11.667 -10.880 1.00 84.94 192 GLU A N 1
ATOM 1568 C CA . GLU A 1 192 ? 13.369 -10.761 -11.018 1.00 84.94 192 GLU A CA 1
ATOM 1569 C C . GLU A 1 192 ? 12.208 -11.173 -10.127 1.00 84.94 192 GLU A C 1
ATOM 1571 O O . GLU A 1 192 ? 11.494 -10.330 -9.580 1.00 84.94 192 GLU A O 1
ATOM 1576 N N . GLN A 1 193 ? 12.040 -12.473 -9.939 1.00 84.00 193 GLN A N 1
ATOM 1577 C CA . GLN A 1 193 ? 10.935 -13.013 -9.184 1.00 84.00 193 GLN A CA 1
ATOM 1578 C C . GLN A 1 193 ? 11.321 -13.278 -7.728 1.00 84.00 193 GLN A C 1
ATOM 1580 O O . GLN A 1 193 ? 10.771 -12.643 -6.830 1.00 84.00 193 GLN A O 1
ATOM 1585 N N . GLN A 1 194 ? 12.283 -14.174 -7.490 1.00 80.81 194 GLN A N 1
ATOM 1586 C CA . GLN A 1 194 ? 12.661 -14.609 -6.137 1.00 80.81 194 GLN A CA 1
ATOM 1587 C C . GLN A 1 194 ? 13.466 -13.541 -5.387 1.00 80.81 194 GLN A C 1
ATOM 1589 O O . GLN A 1 194 ? 13.320 -13.379 -4.181 1.00 80.81 194 GLN A O 1
ATOM 1594 N N . GLY A 1 195 ? 14.305 -12.788 -6.095 1.00 79.56 195 GLY A N 1
ATOM 1595 C CA . GLY A 1 195 ? 15.069 -11.692 -5.514 1.00 79.56 195 GLY A CA 1
ATOM 1596 C C . GLY A 1 195 ? 14.235 -10.425 -5.396 1.00 79.56 195 GLY A C 1
ATOM 1597 O O . GLY A 1 195 ? 14.021 -9.902 -4.308 1.00 79.56 195 GLY A O 1
ATOM 1598 N N . ARG A 1 196 ? 13.778 -9.899 -6.529 1.00 77.62 196 ARG A N 1
ATOM 1599 C CA . ARG A 1 196 ? 13.123 -8.593 -6.579 1.00 77.62 196 ARG A CA 1
ATOM 1600 C C . ARG A 1 196 ? 11.656 -8.654 -6.148 1.00 77.62 196 ARG A C 1
ATOM 1602 O O . ARG A 1 196 ? 11.273 -8.056 -5.150 1.00 77.62 196 ARG A O 1
ATOM 1609 N N . SER A 1 197 ? 10.821 -9.382 -6.877 1.00 78.75 197 SER A N 1
ATOM 1610 C CA . SER A 1 197 ? 9.370 -9.359 -6.640 1.00 78.75 197 SER A CA 1
ATOM 1611 C C . SER A 1 197 ? 8.986 -9.865 -5.246 1.00 78.75 197 SER A C 1
ATOM 1613 O O . SER A 1 197 ? 8.186 -9.230 -4.561 1.00 78.75 197 SER A O 1
ATOM 1615 N N . LEU A 1 198 ? 9.611 -10.952 -4.789 1.00 77.56 198 LEU A N 1
ATOM 1616 C CA . LEU A 1 198 ? 9.329 -11.560 -3.488 1.00 77.56 198 LEU A CA 1
ATOM 1617 C C . LEU A 1 198 ? 9.655 -10.633 -2.309 1.00 77.56 198 LEU A C 1
ATOM 1619 O O . LEU A 1 198 ? 8.927 -10.617 -1.322 1.00 77.56 198 LEU A O 1
ATOM 1623 N N . ARG A 1 199 ? 10.700 -9.802 -2.403 1.00 73.94 199 ARG A N 1
ATOM 1624 C CA . ARG A 1 199 ? 11.056 -8.876 -1.314 1.00 73.94 199 ARG A CA 1
ATOM 1625 C C . ARG A 1 199 ? 10.007 -7.801 -1.056 1.00 73.94 199 ARG A C 1
ATOM 1627 O O . ARG A 1 199 ? 9.967 -7.264 0.048 1.00 73.94 199 ARG A O 1
ATOM 1634 N N . VAL A 1 200 ? 9.165 -7.491 -2.042 1.00 70.38 200 VAL A N 1
ATOM 1635 C CA . VAL A 1 200 ? 8.018 -6.597 -1.835 1.00 70.38 200 VAL A CA 1
ATOM 1636 C C . VAL A 1 200 ? 6.947 -7.294 -0.995 1.00 70.38 200 VAL A C 1
ATOM 1638 O O . VAL A 1 200 ? 6.401 -6.676 -0.085 1.00 70.38 200 VAL A O 1
ATOM 1641 N N . LEU A 1 201 ? 6.705 -8.587 -1.237 1.00 69.81 201 LEU A N 1
ATOM 1642 C CA . LEU A 1 201 ? 5.752 -9.387 -0.462 1.00 69.81 201 LEU A CA 1
ATOM 1643 C C . LEU A 1 201 ? 6.208 -9.589 0.991 1.00 69.81 201 LEU A C 1
ATOM 1645 O O . LEU A 1 201 ? 5.407 -9.458 1.907 1.00 69.81 201 LEU A O 1
ATOM 1649 N N . VAL A 1 202 ? 7.501 -9.845 1.213 1.00 68.38 202 VAL A N 1
ATOM 1650 C CA . VAL A 1 202 ? 8.062 -10.176 2.543 1.00 68.38 202 VAL A CA 1
ATOM 1651 C C . VAL A 1 202 ? 8.186 -8.960 3.480 1.00 68.38 202 VAL A C 1
ATOM 1653 O O . VAL A 1 202 ? 8.425 -9.122 4.672 1.00 68.38 202 VAL A O 1
ATOM 1656 N N . ASN A 1 203 ? 7.995 -7.733 2.986 1.00 64.69 203 ASN A N 1
ATOM 1657 C CA . ASN A 1 203 ? 7.977 -6.521 3.813 1.00 64.69 203 ASN A CA 1
ATOM 1658 C C . ASN A 1 203 ? 6.547 -5.951 3.880 1.00 64.69 203 ASN A C 1
ATOM 1660 O O . ASN A 1 203 ? 6.282 -4.967 3.180 1.00 64.69 203 ASN A O 1
ATOM 1664 N N . PRO A 1 204 ? 5.599 -6.597 4.593 1.00 61.00 204 PRO A N 1
ATOM 1665 C CA . PRO A 1 204 ? 4.188 -6.216 4.595 1.00 61.00 204 PRO A CA 1
ATOM 1666 C C . PRO A 1 204 ? 3.995 -4.815 5.176 1.00 61.00 204 PRO A C 1
ATOM 1668 O O . PRO A 1 204 ? 4.563 -4.474 6.211 1.00 61.00 204 PRO A O 1
ATOM 1671 N N . ILE A 1 205 ? 3.181 -4.002 4.499 1.00 63.97 205 ILE A N 1
ATOM 1672 C CA . ILE A 1 205 ? 2.713 -2.731 5.063 1.00 63.97 205 ILE A CA 1
ATOM 1673 C C . ILE A 1 205 ? 1.648 -2.992 6.131 1.00 63.97 205 ILE A C 1
ATOM 1675 O O . ILE A 1 205 ? 1.569 -2.230 7.091 1.00 63.97 205 ILE A O 1
ATOM 1679 N N . ASP A 1 206 ? 0.900 -4.085 5.992 1.00 61.56 206 ASP A N 1
ATOM 1680 C CA . ASP A 1 206 ? -0.296 -4.419 6.768 1.00 61.56 206 ASP A CA 1
ATOM 1681 C C . ASP A 1 206 ? -0.057 -4.306 8.268 1.00 61.56 206 ASP A C 1
ATOM 1683 O O . ASP A 1 206 ? -0.677 -3.464 8.901 1.00 61.56 206 ASP A O 1
ATOM 1687 N N . LYS A 1 207 ? 0.962 -4.982 8.812 1.00 63.78 207 LYS A N 1
ATOM 1688 C CA . LYS A 1 207 ? 1.278 -4.899 10.247 1.00 63.78 207 LYS A CA 1
ATOM 1689 C C . LYS A 1 207 ? 1.587 -3.469 10.716 1.00 63.78 207 LYS A C 1
ATOM 1691 O O . LYS A 1 207 ? 1.100 -3.026 11.747 1.00 63.78 207 LYS A O 1
ATOM 1696 N N . SER A 1 208 ? 2.360 -2.709 9.936 1.00 63.91 208 SER A N 1
ATOM 1697 C CA . SER A 1 208 ? 2.699 -1.316 10.275 1.00 63.91 208 SER A CA 1
ATOM 1698 C C . SER A 1 208 ? 1.508 -0.358 10.147 1.00 63.91 208 SER A C 1
ATOM 1700 O O . SER A 1 208 ? 1.444 0.656 10.844 1.00 63.91 208 SER A O 1
ATOM 1702 N N . VAL A 1 209 ? 0.561 -0.664 9.260 1.00 63.16 209 VAL A N 1
ATOM 1703 C CA . VAL A 1 209 ? -0.645 0.130 9.018 1.00 63.16 209 VAL A CA 1
ATOM 1704 C C . VAL A 1 209 ? -1.745 -0.219 10.015 1.00 63.16 209 VAL A C 1
ATOM 1706 O O . VAL A 1 209 ? -2.356 0.703 10.541 1.00 63.16 209 VAL A O 1
ATOM 1709 N N . GLU A 1 210 ? -1.929 -1.490 10.364 1.00 64.38 210 GLU A N 1
ATOM 1710 C CA . GLU A 1 210 ? -2.763 -1.941 11.486 1.00 64.38 210 GLU A CA 1
ATOM 1711 C C . GLU A 1 210 ? -2.310 -1.292 12.795 1.00 64.38 210 GLU A C 1
ATOM 1713 O O . GLU A 1 210 ? -3.126 -0.702 13.505 1.00 64.38 210 GLU A O 1
ATOM 1718 N N . GLU A 1 211 ? -1.001 -1.293 13.073 1.00 64.06 211 GLU A N 1
ATOM 1719 C CA . GLU A 1 211 ? -0.425 -0.538 14.188 1.00 64.06 211 GLU A CA 1
ATOM 1720 C C . GLU A 1 211 ? -0.776 0.960 14.051 1.00 64.06 211 GLU A C 1
ATOM 1722 O O . GLU A 1 211 ? -1.340 1.560 14.964 1.00 64.06 211 GLU A O 1
ATOM 1727 N N . SER A 1 212 ? -0.549 1.577 12.885 1.00 62.16 212 SER A N 1
ATOM 1728 C CA . SER A 1 212 ? -0.868 3.000 12.660 1.00 62.16 212 SER A CA 1
ATOM 1729 C C . SER A 1 212 ? -2.341 3.348 12.913 1.00 62.16 212 SER A C 1
ATOM 1731 O O . SER A 1 212 ? -2.621 4.396 13.493 1.00 62.16 212 SER A O 1
ATOM 1733 N N . TYR A 1 213 ? -3.277 2.494 12.494 1.00 62.97 213 TYR A N 1
ATOM 1734 C CA . TYR A 1 213 ? -4.714 2.686 12.698 1.00 62.97 213 TYR A CA 1
ATOM 1735 C C . TYR A 1 213 ? -5.111 2.489 14.163 1.00 62.97 213 TYR A C 1
ATOM 1737 O O . TYR A 1 213 ? -5.850 3.311 14.705 1.00 62.97 213 TYR A O 1
ATOM 1745 N N . SER A 1 214 ? -4.545 1.479 14.827 1.00 61.91 214 SER A N 1
ATOM 1746 C CA . SER A 1 214 ? -4.764 1.205 16.254 1.00 61.91 214 SER A CA 1
ATOM 1747 C C . SER A 1 214 ? -4.299 2.368 17.144 1.00 61.91 214 SER A C 1
ATOM 1749 O O . SER A 1 214 ? -4.917 2.668 18.168 1.00 61.91 214 SER A O 1
ATOM 1751 N N . TYR A 1 215 ? -3.224 3.061 16.745 1.00 56.50 215 TYR A N 1
ATOM 1752 C CA . TYR A 1 215 ? -2.597 4.132 17.529 1.00 56.50 215 TYR A CA 1
ATOM 1753 C C . TYR A 1 215 ? -2.965 5.561 17.079 1.00 56.50 215 TYR A C 1
ATOM 1755 O O . TYR A 1 215 ? -2.837 6.502 17.867 1.00 56.50 215 TYR A O 1
ATOM 1763 N N . GLY A 1 216 ? -3.445 5.751 15.845 1.00 50.19 216 GLY A N 1
ATOM 1764 C CA . GLY A 1 216 ? -3.695 7.062 15.226 1.00 50.19 216 GLY A CA 1
ATOM 1765 C C . GLY A 1 216 ? -4.806 7.905 15.864 1.00 50.19 216 GLY A C 1
ATOM 1766 O O . GLY A 1 216 ? -4.907 9.091 15.569 1.00 50.19 216 GLY A O 1
ATOM 1767 N N . HIS A 1 217 ? -5.618 7.332 16.759 1.00 51.97 217 HIS A N 1
ATOM 1768 C CA . HIS A 1 217 ? -6.675 8.047 17.495 1.00 51.97 217 HIS A CA 1
ATOM 1769 C C . HIS A 1 217 ? -6.194 8.717 18.797 1.00 51.97 217 HIS A C 1
ATOM 1771 O O . HIS A 1 217 ? -6.953 9.429 19.451 1.00 51.97 217 HIS A O 1
ATOM 1777 N N . SER A 1 218 ? -4.934 8.513 19.193 1.00 54.06 218 SER A N 1
ATOM 1778 C CA . SER A 1 218 ? -4.330 9.143 20.369 1.00 54.06 218 SER A CA 1
ATOM 1779 C C . SER A 1 218 ? -3.467 10.337 19.945 1.00 54.06 218 SER A C 1
ATOM 1781 O O . SER A 1 218 ? -2.386 10.158 19.383 1.00 54.06 218 SER A O 1
ATOM 1783 N N . TYR A 1 219 ? -3.898 11.565 20.264 1.00 56.19 219 TYR A N 1
ATOM 1784 C CA . TYR A 1 219 ? -3.134 12.802 19.998 1.00 56.19 219 TYR A CA 1
ATOM 1785 C C . TYR A 1 219 ? -1.697 12.746 20.562 1.00 56.19 219 TYR A C 1
ATOM 1787 O O . TYR A 1 219 ? -0.768 13.321 20.004 1.00 56.19 219 TYR A O 1
ATOM 1795 N N . GLN A 1 220 ? -1.481 11.980 21.636 1.00 57.41 220 GLN A N 1
ATOM 1796 C CA . GLN A 1 220 ? -0.169 11.802 22.269 1.00 57.41 220 GLN A CA 1
ATOM 1797 C C . GLN A 1 220 ? 0.774 10.893 21.467 1.00 57.41 220 GLN A C 1
ATOM 1799 O O . GLN A 1 220 ? 1.991 11.053 21.525 1.00 57.41 220 GLN A O 1
ATOM 1804 N N . CYS A 1 221 ? 0.234 9.951 20.691 1.00 64.19 221 CYS A N 1
ATOM 1805 C CA . CYS A 1 221 ? 1.031 9.095 19.813 1.00 64.19 221 CYS A CA 1
ATOM 1806 C C . CYS A 1 221 ? 1.463 9.848 18.544 1.00 64.19 221 CYS A C 1
ATOM 1808 O O . CYS A 1 221 ? 2.546 9.589 18.017 1.00 64.19 221 CYS A O 1
ATOM 1810 N N . TYR A 1 222 ? 0.670 10.829 18.093 1.00 70.88 222 TYR A N 1
ATOM 1811 C CA . TYR A 1 222 ? 1.001 11.655 16.929 1.00 70.88 222 TYR A CA 1
ATOM 1812 C C . TYR A 1 222 ? 2.332 12.398 17.097 1.00 70.88 222 TYR A C 1
ATOM 1814 O O . TYR A 1 222 ? 3.169 12.355 16.199 1.00 70.88 222 TYR A O 1
ATOM 1822 N N . GLU A 1 223 ? 2.587 13.017 18.252 1.00 77.62 223 GLU A N 1
ATOM 1823 C CA . GLU A 1 223 ? 3.847 13.734 18.491 1.00 77.62 223 GLU A CA 1
ATOM 1824 C C . GLU A 1 223 ? 5.068 12.799 18.385 1.00 77.62 223 GLU A C 1
ATOM 1826 O O . GLU A 1 223 ? 6.080 13.142 17.766 1.00 77.62 223 GLU A O 1
ATOM 1831 N N . LYS A 1 224 ? 4.953 11.574 18.918 1.00 82.25 224 LYS A N 1
ATOM 1832 C CA . LYS A 1 224 ? 5.987 10.531 18.824 1.00 82.25 224 LYS A CA 1
ATOM 1833 C C . LYS A 1 224 ? 6.255 10.135 17.368 1.00 82.25 224 LYS A C 1
ATOM 1835 O O . LYS A 1 224 ? 7.417 10.058 16.958 1.00 82.25 224 LYS A O 1
ATOM 1840 N N . TYR A 1 225 ? 5.209 9.899 16.577 1.00 82.31 225 TYR A N 1
ATOM 1841 C CA . TYR A 1 225 ? 5.349 9.524 15.166 1.00 82.31 225 TYR A CA 1
ATOM 1842 C C . TYR A 1 225 ? 5.886 10.662 14.306 1.00 82.31 225 TYR A C 1
ATOM 1844 O O . TYR A 1 225 ? 6.767 10.426 13.479 1.00 82.31 225 TYR A O 1
ATOM 1852 N N . THR A 1 226 ? 5.450 11.895 14.560 1.00 84.44 226 THR A N 1
ATOM 1853 C CA . THR A 1 226 ? 5.991 13.098 13.923 1.00 84.44 226 THR A CA 1
ATOM 1854 C C . THR A 1 226 ? 7.486 13.218 14.190 1.00 84.44 226 THR A C 1
ATOM 1856 O O . THR A 1 226 ? 8.263 13.320 13.244 1.00 84.44 226 THR A O 1
ATOM 1859 N N . LYS A 1 227 ? 7.931 13.085 15.449 1.00 86.56 227 LYS A N 1
ATOM 1860 C CA . LYS A 1 227 ? 9.365 13.087 15.798 1.00 86.56 227 LYS A CA 1
ATOM 1861 C C . LYS A 1 227 ? 10.134 11.971 15.083 1.00 86.56 227 LYS A C 1
ATOM 1863 O O . LYS A 1 227 ? 11.206 12.213 14.526 1.00 86.56 227 LYS A O 1
ATOM 1868 N N . LYS A 1 228 ? 9.582 10.752 15.050 1.00 86.81 228 LYS A N 1
ATOM 1869 C CA . LYS A 1 228 ? 10.187 9.603 14.353 1.00 86.81 228 LYS A CA 1
ATOM 1870 C C . LYS A 1 228 ? 10.313 9.847 12.845 1.00 86.81 228 LYS A C 1
ATOM 1872 O O . LYS A 1 228 ? 11.350 9.526 12.265 1.00 86.81 228 LYS A O 1
ATOM 1877 N N . LEU A 1 229 ? 9.281 10.408 12.217 1.00 86.12 229 LEU A N 1
ATOM 1878 C CA . LEU A 1 229 ? 9.261 10.711 10.789 1.00 86.12 229 LEU A CA 1
ATOM 1879 C C . LEU A 1 229 ? 10.206 11.866 10.441 1.00 86.12 229 LEU A C 1
ATOM 1881 O O . LEU A 1 229 ? 10.966 11.742 9.485 1.00 86.12 229 LEU A O 1
ATOM 1885 N N . ILE A 1 230 ? 10.228 12.935 11.245 1.00 88.06 230 ILE A N 1
ATOM 1886 C CA . ILE A 1 230 ? 11.193 14.039 11.120 1.00 88.06 230 ILE A CA 1
ATOM 1887 C C . ILE A 1 230 ? 12.614 13.490 11.119 1.00 88.06 230 ILE A C 1
ATOM 1889 O O . ILE A 1 230 ? 13.385 13.807 10.218 1.00 88.06 230 ILE A O 1
ATOM 1893 N N . ARG A 1 231 ? 12.956 12.628 12.084 1.00 88.31 231 ARG A N 1
ATOM 1894 C CA . ARG A 1 231 ? 14.290 12.022 12.150 1.00 88.31 231 ARG A CA 1
ATOM 1895 C C . ARG A 1 231 ? 14.627 11.254 10.867 1.00 88.31 231 ARG A C 1
ATOM 1897 O O . ARG A 1 231 ? 15.670 11.508 10.276 1.00 88.31 231 ARG A O 1
ATOM 1904 N N . LYS A 1 232 ? 13.718 10.392 10.388 1.00 85.50 232 LYS A N 1
ATOM 1905 C CA . LYS A 1 232 ? 13.886 9.668 9.110 1.00 85.50 232 LYS A CA 1
ATOM 1906 C C . LYS A 1 232 ? 14.081 10.617 7.918 1.00 85.50 232 LYS A C 1
ATOM 1908 O O . LYS A 1 232 ? 14.866 10.323 7.015 1.00 85.50 232 LYS A O 1
ATOM 1913 N N . LEU A 1 233 ? 13.355 11.736 7.881 1.00 85.62 233 LEU A N 1
ATOM 1914 C CA . LEU A 1 233 ? 13.459 12.726 6.808 1.00 85.62 233 LEU A CA 1
ATOM 1915 C C . LEU A 1 233 ? 14.780 13.488 6.843 1.00 85.62 233 LEU A C 1
ATOM 1917 O O . LEU A 1 233 ? 15.343 13.701 5.773 1.00 85.62 233 LEU A O 1
ATOM 1921 N N . LYS A 1 234 ? 15.272 13.853 8.033 1.00 88.69 234 LYS A N 1
ATOM 1922 C CA . LYS A 1 234 ? 16.591 14.474 8.215 1.00 88.69 234 LYS A CA 1
ATOM 1923 C C . LYS A 1 234 ? 17.696 13.534 7.743 1.00 88.69 234 LYS A C 1
ATOM 1925 O O . LYS A 1 234 ? 18.405 13.872 6.809 1.00 88.69 234 LYS A O 1
ATOM 1930 N N . GLU A 1 235 ? 17.712 12.294 8.235 1.00 86.94 235 GLU A N 1
ATOM 1931 C CA . GLU A 1 235 ? 18.668 11.262 7.792 1.00 86.94 235 GLU A CA 1
ATOM 1932 C C . GLU A 1 235 ? 18.640 11.055 6.267 1.00 86.94 235 GLU A C 1
ATOM 1934 O O . GLU A 1 235 ? 19.668 10.863 5.619 1.00 86.94 235 GLU A O 1
ATOM 1939 N N . THR A 1 236 ? 17.447 11.099 5.666 1.00 82.38 236 THR A N 1
ATOM 1940 C CA . THR A 1 236 ? 17.293 10.972 4.213 1.00 82.38 236 THR A CA 1
ATOM 1941 C C . THR A 1 236 ? 17.774 12.212 3.466 1.00 82.38 236 THR A C 1
ATOM 1943 O O . THR A 1 236 ? 18.388 12.052 2.413 1.00 82.38 236 THR A O 1
ATOM 1946 N N . ARG A 1 237 ? 17.486 13.417 3.975 1.00 87.06 237 ARG A N 1
ATOM 1947 C CA . ARG A 1 237 ? 17.981 14.686 3.427 1.00 87.06 237 ARG A CA 1
ATOM 1948 C C . ARG A 1 237 ? 19.498 14.681 3.422 1.00 87.06 237 ARG A C 1
ATOM 1950 O O . ARG A 1 237 ? 20.069 14.825 2.351 1.00 87.06 237 ARG A O 1
ATOM 1957 N N . ASP A 1 238 ? 20.107 14.459 4.579 1.00 88.06 238 ASP A N 1
ATOM 1958 C CA . ASP A 1 238 ? 21.552 14.570 4.771 1.00 88.06 238 ASP A CA 1
ATOM 1959 C C . ASP A 1 238 ? 22.271 13.613 3.805 1.00 88.06 238 ASP A C 1
ATOM 1961 O O . ASP A 1 238 ? 23.100 14.026 3.002 1.00 88.06 238 ASP A O 1
ATOM 1965 N N . ARG A 1 239 ? 21.801 12.362 3.719 1.00 85.38 239 ARG A N 1
ATOM 1966 C CA . ARG A 1 239 ? 22.305 11.363 2.761 1.00 85.38 239 ARG A CA 1
ATOM 1967 C C . ARG A 1 239 ? 22.118 11.744 1.281 1.00 85.38 239 ARG A C 1
ATOM 1969 O O . ARG A 1 239 ? 22.823 11.217 0.418 1.00 85.38 239 ARG A O 1
ATOM 1976 N N . LEU A 1 240 ? 21.088 12.518 0.934 1.00 80.75 240 LEU A N 1
ATOM 1977 C CA . LEU A 1 240 ? 20.864 12.983 -0.442 1.00 80.75 240 LEU A CA 1
ATOM 1978 C C . LEU A 1 240 ? 21.736 14.199 -0.762 1.00 80.75 240 LEU A C 1
ATOM 1980 O O . LEU A 1 240 ? 22.286 14.250 -1.857 1.00 80.75 240 LEU A O 1
ATOM 1984 N N . GLU A 1 241 ? 21.870 15.129 0.181 1.00 85.25 241 GLU A N 1
ATOM 1985 C CA . GLU A 1 241 ? 22.681 16.344 0.058 1.00 85.25 241 GLU A CA 1
ATOM 1986 C C . GLU A 1 241 ? 24.188 16.039 0.070 1.00 85.25 241 GLU A C 1
ATOM 1988 O O . GLU A 1 241 ? 24.946 16.735 -0.589 1.00 85.25 241 GLU A O 1
ATOM 1993 N N . GLU A 1 242 ? 24.629 14.945 0.698 1.00 86.56 242 GLU A N 1
ATOM 1994 C CA . GLU A 1 242 ? 26.020 14.458 0.633 1.00 86.56 242 GLU A CA 1
ATOM 1995 C C . GLU A 1 242 ? 26.468 14.014 -0.772 1.00 86.56 242 GLU A C 1
ATOM 1997 O O . GLU A 1 242 ? 27.659 13.804 -1.018 1.00 86.56 242 GLU A O 1
ATOM 2002 N N . ARG A 1 243 ? 25.535 13.815 -1.709 1.00 82.06 243 ARG A N 1
ATOM 2003 C CA . ARG A 1 243 ? 25.863 13.284 -3.033 1.00 82.06 243 ARG A CA 1
ATOM 2004 C C . ARG A 1 243 ? 26.514 14.352 -3.915 1.00 82.06 243 ARG A C 1
ATOM 2006 O O . ARG A 1 243 ? 25.927 15.423 -4.079 1.00 82.06 243 ARG A O 1
ATOM 2013 N N . PRO A 1 244 ? 27.652 14.061 -4.575 1.00 82.44 244 PRO A N 1
ATOM 2014 C CA . PRO A 1 244 ? 28.300 15.013 -5.476 1.00 82.44 244 PRO A CA 1
ATOM 2015 C C . PRO A 1 244 ? 27.365 15.523 -6.577 1.00 82.44 244 PRO A C 1
ATOM 2017 O O . PRO A 1 244 ? 27.382 16.702 -6.912 1.00 82.44 244 PRO A O 1
ATOM 2020 N N . GLU A 1 245 ? 26.503 14.649 -7.099 1.00 83.06 245 GLU A N 1
ATOM 2021 C CA . GLU A 1 245 ? 25.556 14.952 -8.171 1.00 83.06 245 GLU A CA 1
ATOM 2022 C C . GLU A 1 245 ? 24.281 15.686 -7.719 1.00 83.06 245 GLU A C 1
ATOM 2024 O O . GLU A 1 245 ? 23.389 15.916 -8.538 1.00 83.06 245 GLU A O 1
ATOM 2029 N N . TRP A 1 246 ? 24.141 16.022 -6.432 1.00 80.44 246 TRP A N 1
ATOM 2030 C CA . TRP A 1 246 ? 22.936 16.674 -5.927 1.00 80.44 246 TRP A CA 1
ATOM 2031 C C . TRP A 1 246 ? 22.772 18.085 -6.526 1.00 80.44 246 TRP A C 1
ATOM 2033 O O . TRP A 1 246 ? 23.601 18.963 -6.302 1.00 80.44 246 TRP A O 1
ATOM 2043 N N . PRO A 1 247 ? 21.688 18.370 -7.270 1.00 75.50 247 PRO A N 1
ATOM 2044 C CA . PRO A 1 247 ? 21.578 19.615 -8.032 1.00 75.50 247 PRO A CA 1
ATOM 2045 C C . PRO A 1 247 ? 21.238 20.844 -7.173 1.00 75.50 247 PRO A C 1
ATOM 2047 O O . PRO A 1 247 ? 21.156 21.952 -7.699 1.00 75.50 247 PRO A O 1
ATOM 2050 N N . HIS A 1 248 ? 21.002 20.674 -5.866 1.00 79.19 248 HIS A N 1
ATOM 2051 C CA . HIS A 1 248 ? 20.514 21.734 -4.976 1.00 79.19 248 HIS A CA 1
ATOM 2052 C C . HIS A 1 248 ? 21.496 22.105 -3.855 1.00 79.19 248 HIS A C 1
ATOM 2054 O O . HIS A 1 248 ? 21.070 22.654 -2.843 1.00 79.19 248 HIS A O 1
ATOM 2060 N N . HIS A 1 249 ? 22.802 21.868 -4.036 1.00 80.31 249 HIS A N 1
ATOM 2061 C CA . HIS A 1 249 ? 23.847 22.269 -3.073 1.00 80.31 249 HIS A CA 1
ATOM 2062 C C . HIS A 1 249 ? 23.775 23.749 -2.663 1.00 80.31 249 HIS A C 1
ATOM 2064 O O . HIS A 1 249 ? 24.071 24.094 -1.526 1.00 80.31 249 HIS A O 1
ATOM 2070 N N . ALA A 1 250 ? 23.331 24.627 -3.568 1.00 79.88 250 ALA A N 1
ATOM 2071 C CA . ALA A 1 250 ? 23.193 26.062 -3.307 1.00 79.88 250 ALA A CA 1
ATOM 2072 C C . ALA A 1 250 ? 22.005 26.434 -2.392 1.00 79.88 250 ALA A C 1
ATOM 2074 O O . ALA A 1 250 ? 21.908 27.576 -1.952 1.00 79.88 250 ALA A O 1
ATOM 2075 N N . SE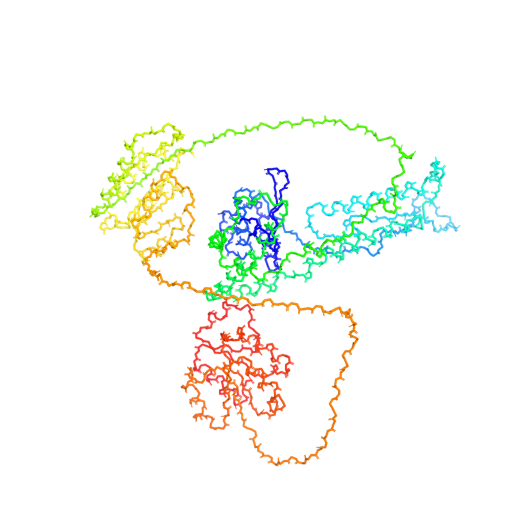R A 1 251 ? 21.076 25.509 -2.127 1.00 81.56 251 SER A N 1
ATOM 2076 C CA . SER A 1 251 ? 19.897 25.756 -1.289 1.00 81.56 251 SER A CA 1
ATOM 2077 C C . SER A 1 251 ? 19.564 24.512 -0.452 1.00 81.56 251 SER A C 1
ATOM 2079 O O . SER A 1 251 ? 18.626 23.776 -0.784 1.00 81.56 251 SER A O 1
ATOM 2081 N N . PRO A 1 252 ? 20.340 24.249 0.617 1.00 81.00 252 PRO A N 1
ATOM 2082 C CA . PRO A 1 252 ? 20.094 23.121 1.509 1.00 81.00 252 PRO A CA 1
ATOM 2083 C C . PRO A 1 252 ? 18.741 23.262 2.212 1.00 81.00 252 PRO A C 1
ATOM 2085 O O . PRO A 1 252 ? 18.261 24.365 2.498 1.00 81.00 252 PRO A O 1
ATOM 2088 N N . ILE A 1 253 ? 18.089 22.133 2.480 1.00 82.94 253 ILE A N 1
ATOM 2089 C CA . ILE A 1 253 ? 16.750 22.130 3.072 1.00 82.94 253 ILE A CA 1
ATOM 2090 C C . ILE A 1 253 ? 16.861 22.258 4.597 1.00 82.94 253 ILE A C 1
ATOM 2092 O O . ILE A 1 253 ? 17.313 21.334 5.271 1.00 82.94 253 ILE A O 1
ATOM 2096 N N . SER A 1 254 ? 16.365 23.362 5.167 1.00 86.75 254 SER A N 1
ATOM 2097 C CA . SER A 1 254 ? 16.343 23.552 6.625 1.00 86.75 254 SER A CA 1
ATOM 2098 C C . SER A 1 254 ? 15.398 22.582 7.350 1.00 86.75 254 SER A C 1
ATOM 2100 O O . SER A 1 254 ? 14.418 22.078 6.787 1.00 86.75 254 SER A O 1
ATOM 2102 N N . ASP A 1 255 ? 15.679 22.345 8.632 1.00 87.62 255 ASP A N 1
ATOM 2103 C CA . ASP A 1 255 ? 14.842 21.531 9.522 1.00 87.62 255 ASP A CA 1
ATOM 2104 C C . ASP A 1 255 ? 13.419 22.096 9.664 1.00 87.62 255 ASP A C 1
ATOM 2106 O O . ASP A 1 255 ? 12.448 21.332 9.675 1.00 87.62 255 ASP A O 1
ATOM 2110 N N . ASP A 1 256 ? 13.280 23.422 9.694 1.00 86.06 256 ASP A N 1
ATOM 2111 C CA . ASP A 1 256 ? 11.980 24.100 9.765 1.00 86.06 256 ASP A CA 1
ATOM 2112 C C . ASP A 1 256 ? 11.163 23.837 8.506 1.00 86.06 256 ASP A C 1
ATOM 2114 O O . ASP A 1 256 ? 9.979 23.519 8.568 1.00 86.06 256 ASP A O 1
ATOM 2118 N N . LYS A 1 257 ? 11.811 23.858 7.336 1.00 82.31 257 LYS A N 1
ATOM 2119 C CA . LYS A 1 257 ? 11.145 23.578 6.063 1.00 82.31 257 LYS A CA 1
ATOM 2120 C C . LYS A 1 257 ? 10.658 22.130 5.986 1.00 82.31 257 LYS A C 1
ATOM 2122 O O . LYS A 1 257 ? 9.583 21.881 5.436 1.00 82.31 257 LYS A O 1
ATOM 2127 N N . LEU A 1 258 ? 11.406 21.175 6.548 1.00 82.06 258 LEU A N 1
ATOM 2128 C CA . LEU A 1 258 ? 10.951 19.784 6.690 1.00 82.06 258 LEU A CA 1
ATOM 2129 C C . LEU A 1 258 ? 9.761 19.672 7.650 1.00 82.06 258 LEU A C 1
ATOM 2131 O O . LEU A 1 258 ? 8.789 18.990 7.328 1.00 82.06 258 LEU A O 1
ATOM 2135 N N . SER A 1 259 ? 9.820 20.362 8.788 1.00 83.31 259 SER A N 1
ATOM 2136 C CA . SER A 1 259 ? 8.776 20.332 9.818 1.00 83.31 259 SER A CA 1
ATOM 2137 C C . SER A 1 259 ? 7.472 20.960 9.320 1.00 83.31 259 SER A C 1
ATOM 2139 O O . SER A 1 259 ? 6.419 20.333 9.416 1.00 83.31 259 SER A O 1
ATOM 2141 N N . ASN A 1 260 ? 7.550 22.118 8.662 1.00 81.06 260 ASN A N 1
ATOM 2142 C CA . ASN A 1 260 ? 6.410 22.787 8.031 1.00 81.06 260 ASN A CA 1
ATOM 2143 C C . ASN A 1 260 ? 5.794 21.920 6.925 1.00 81.06 260 ASN A C 1
ATOM 2145 O O . ASN A 1 260 ? 4.578 21.852 6.789 1.00 81.06 260 ASN A O 1
ATOM 2149 N N . THR A 1 261 ? 6.619 21.186 6.166 1.00 74.44 261 THR A N 1
ATOM 2150 C CA . THR A 1 261 ? 6.106 20.249 5.151 1.00 74.44 261 THR A CA 1
ATOM 2151 C C . THR A 1 261 ? 5.317 19.098 5.787 1.00 74.44 261 THR A C 1
ATOM 2153 O O . THR A 1 261 ? 4.333 18.648 5.208 1.00 74.44 261 THR A O 1
ATOM 2156 N N . LEU A 1 262 ? 5.728 18.607 6.961 1.00 75.94 262 LEU A N 1
ATOM 2157 C CA . LEU A 1 262 ? 5.009 17.544 7.668 1.00 75.94 262 LEU A CA 1
ATOM 2158 C C . LEU A 1 262 ? 3.693 18.009 8.289 1.00 75.94 262 LEU A C 1
ATOM 2160 O O . LEU A 1 262 ? 2.775 17.206 8.395 1.00 75.94 262 LEU A O 1
ATOM 2164 N N . GLN A 1 263 ? 3.585 19.281 8.673 1.00 75.62 263 GLN A N 1
ATOM 2165 C CA . GLN A 1 263 ? 2.332 19.850 9.181 1.00 75.62 263 GLN A CA 1
ATOM 2166 C C . GLN A 1 263 ? 1.225 19.862 8.117 1.00 75.62 263 GLN A C 1
ATOM 2168 O O . GLN A 1 263 ? 0.050 19.825 8.459 1.00 75.62 263 GLN A O 1
ATOM 2173 N N . CYS A 1 264 ? 1.589 19.851 6.832 1.00 69.38 264 CYS A N 1
ATOM 2174 C CA . CYS A 1 264 ? 0.649 19.699 5.721 1.00 69.38 264 CYS A CA 1
ATOM 2175 C C . CYS A 1 264 ? 0.165 18.251 5.506 1.00 69.38 264 CYS A C 1
ATOM 2177 O O . CYS A 1 264 ? -0.606 18.004 4.580 1.00 69.38 264 CYS A O 1
ATOM 2179 N N . ILE A 1 265 ? 0.643 17.277 6.287 1.00 71.44 265 ILE A N 1
ATOM 2180 C CA . ILE A 1 265 ? 0.315 15.855 6.132 1.00 71.44 265 ILE A CA 1
ATOM 2181 C C . ILE A 1 265 ? -0.627 15.428 7.261 1.00 71.44 265 ILE A C 1
ATOM 2183 O O . ILE A 1 265 ? -0.412 15.765 8.422 1.00 71.44 265 ILE A O 1
ATOM 2187 N N . SER A 1 266 ? -1.663 14.648 6.932 1.00 72.44 266 SER A N 1
ATOM 2188 C CA . SER A 1 266 ? -2.625 14.170 7.931 1.00 72.44 266 SER A CA 1
ATOM 2189 C C . SER A 1 266 ? -1.949 13.342 9.029 1.00 72.44 266 SER A C 1
ATOM 2191 O O . SER A 1 266 ? -0.992 12.601 8.782 1.00 72.44 266 SER A O 1
ATOM 2193 N N . HIS A 1 267 ? -2.492 13.406 10.247 1.00 74.69 267 HIS A N 1
ATOM 2194 C CA . HIS A 1 267 ? -1.963 12.669 11.400 1.00 74.69 267 HIS A CA 1
ATOM 2195 C C . HIS A 1 267 ? -1.815 11.165 11.136 1.00 74.69 267 HIS A C 1
ATOM 2197 O O . HIS A 1 267 ? -0.815 10.548 11.511 1.00 74.69 267 HIS A O 1
ATOM 2203 N N . LEU A 1 268 ? -2.791 10.594 10.430 1.00 71.31 268 LEU A N 1
ATOM 2204 C CA . LEU A 1 268 ? -2.786 9.198 10.021 1.00 71.31 268 LEU A CA 1
ATOM 2205 C C . LEU A 1 268 ? -1.653 8.897 9.030 1.00 71.31 268 LEU A C 1
ATOM 2207 O O . LEU A 1 268 ? -0.919 7.931 9.223 1.00 71.31 268 LEU A O 1
ATOM 2211 N N . ALA A 1 269 ? -1.462 9.735 8.008 1.00 73.62 269 ALA A N 1
ATOM 2212 C CA . ALA A 1 269 ? -0.387 9.549 7.038 1.00 73.62 269 ALA A CA 1
ATOM 2213 C C . ALA A 1 269 ? 0.998 9.705 7.688 1.00 73.62 269 ALA A C 1
ATOM 2215 O O . ALA A 1 269 ? 1.916 8.956 7.360 1.00 73.62 269 ALA A O 1
ATOM 2216 N N . VAL A 1 270 ? 1.156 10.609 8.661 1.00 79.12 270 VAL A N 1
ATOM 2217 C CA . VAL A 1 270 ? 2.391 10.719 9.455 1.00 79.12 270 VAL A CA 1
ATOM 2218 C C . VAL A 1 270 ? 2.669 9.429 10.229 1.00 79.12 270 VAL A C 1
ATOM 2220 O O . VAL A 1 270 ? 3.790 8.919 10.168 1.00 79.12 270 VAL A O 1
ATOM 2223 N N . ALA A 1 271 ? 1.667 8.869 10.915 1.00 77.81 271 ALA A N 1
ATOM 2224 C CA . ALA A 1 271 ? 1.811 7.599 11.626 1.00 77.81 271 ALA A CA 1
ATOM 2225 C C . ALA A 1 271 ? 2.230 6.472 10.668 1.00 77.81 271 ALA A C 1
ATOM 2227 O O . ALA A 1 271 ? 3.270 5.842 10.889 1.00 77.81 271 ALA A O 1
ATOM 2228 N N . GLN A 1 272 ? 1.517 6.322 9.550 1.00 75.00 272 GLN A N 1
ATOM 2229 C CA . GLN A 1 272 ? 1.794 5.319 8.520 1.00 75.00 272 GLN A CA 1
ATOM 2230 C C . GLN A 1 272 ? 3.206 5.450 7.937 1.00 75.00 272 GLN A C 1
ATOM 2232 O O . GLN A 1 272 ? 3.963 4.482 7.933 1.00 75.00 272 GLN A O 1
ATOM 2237 N N . LEU A 1 273 ? 3.615 6.647 7.509 1.00 77.06 273 LEU A N 1
ATOM 2238 C CA . LEU A 1 273 ? 4.955 6.890 6.956 1.00 77.06 273 LEU A CA 1
ATOM 2239 C C . LEU A 1 273 ? 6.065 6.692 8.001 1.00 77.06 273 LEU A C 1
ATOM 2241 O O . LEU A 1 273 ? 7.185 6.287 7.673 1.00 77.06 273 LEU A O 1
ATOM 2245 N N . SER A 1 274 ? 5.777 6.961 9.277 1.00 79.69 274 SER A N 1
ATOM 2246 C CA . SER A 1 274 ? 6.735 6.751 10.363 1.00 79.69 274 SER A CA 1
ATOM 2247 C C . SER A 1 274 ? 6.955 5.264 10.673 1.00 79.69 274 SER A C 1
ATOM 2249 O O . SER A 1 274 ? 8.081 4.866 11.012 1.00 79.69 274 SER A O 1
ATOM 2251 N N . LEU A 1 275 ? 5.904 4.449 10.550 1.00 75.94 275 LEU A N 1
ATOM 2252 C CA . LEU A 1 275 ? 5.892 3.024 10.871 1.00 75.94 275 LEU A CA 1
ATOM 2253 C C . LEU A 1 275 ? 6.313 2.160 9.683 1.00 75.94 275 LEU A C 1
ATOM 2255 O O . LEU A 1 275 ? 7.009 1.167 9.886 1.00 75.94 275 LEU A O 1
ATOM 2259 N N . ALA A 1 276 ? 6.011 2.585 8.457 1.00 70.12 276 ALA A N 1
ATOM 2260 C CA . ALA A 1 276 ? 6.397 1.863 7.259 1.00 70.12 276 ALA A CA 1
ATOM 2261 C C . ALA A 1 276 ? 7.928 1.751 7.124 1.00 70.12 276 ALA A C 1
ATOM 2263 O O . ALA A 1 276 ? 8.699 2.702 7.344 1.00 70.12 276 ALA A O 1
ATOM 2264 N N . ASN A 1 277 ? 8.373 0.554 6.749 1.00 68.00 277 ASN A N 1
ATOM 2265 C CA . ASN A 1 277 ? 9.764 0.291 6.407 1.00 68.00 277 ASN A CA 1
ATOM 2266 C C . ASN A 1 277 ? 10.098 0.894 5.040 1.00 68.00 277 ASN A C 1
ATOM 2268 O O . ASN A 1 277 ? 9.242 0.872 4.155 1.00 68.00 277 ASN A O 1
ATOM 2272 N N . PRO A 1 278 ? 11.340 1.378 4.834 1.00 64.44 278 PRO A N 1
ATOM 2273 C CA . PRO A 1 278 ? 11.783 1.867 3.534 1.00 64.44 278 PRO A CA 1
ATOM 2274 C C . PRO A 1 278 ? 11.552 0.812 2.447 1.00 64.44 278 PRO A C 1
ATOM 2276 O O . PRO A 1 278 ? 11.678 -0.394 2.690 1.00 64.44 278 PRO A O 1
ATOM 2279 N N . TRP A 1 279 ? 11.263 1.268 1.227 1.00 61.47 279 TRP A N 1
ATOM 2280 C CA . TRP A 1 279 ? 11.194 0.366 0.082 1.00 61.47 279 TRP A CA 1
ATOM 2281 C C . TRP A 1 279 ? 12.546 -0.351 -0.066 1.00 61.47 279 TRP A C 1
ATOM 2283 O O . TRP A 1 279 ? 13.589 0.307 0.033 1.00 61.47 279 TRP A O 1
ATOM 2293 N N . PRO A 1 280 ? 12.588 -1.674 -0.306 1.00 64.56 280 PRO A N 1
ATOM 2294 C CA . PRO A 1 280 ? 13.828 -2.448 -0.282 1.00 64.56 280 PRO A CA 1
ATOM 2295 C C . PRO A 1 280 ? 14.685 -2.233 -1.545 1.00 64.56 280 PRO A C 1
ATOM 2297 O O . PRO A 1 280 ? 15.196 -3.185 -2.119 1.00 64.56 280 PRO A O 1
ATOM 2300 N N . THR A 1 281 ? 14.873 -0.998 -2.015 1.00 60.94 281 THR A N 1
ATOM 2301 C CA . THR A 1 281 ? 15.543 -0.654 -3.286 1.00 60.94 281 THR A CA 1
ATOM 2302 C C . THR A 1 281 ? 16.952 -1.234 -3.415 1.00 60.94 281 THR A C 1
ATOM 2304 O O . THR A 1 281 ? 17.301 -1.757 -4.471 1.00 60.94 281 THR A O 1
ATOM 2307 N N . ARG A 1 282 ? 17.748 -1.223 -2.338 1.00 61.03 282 ARG A N 1
ATOM 2308 C CA . ARG A 1 282 ? 19.090 -1.840 -2.314 1.00 61.03 282 ARG A CA 1
ATOM 2309 C C . ARG A 1 282 ? 19.026 -3.361 -2.411 1.00 61.03 282 ARG A C 1
ATOM 2311 O O . ARG A 1 282 ? 19.809 -3.987 -3.100 1.00 61.03 282 ARG A O 1
ATOM 2318 N N . ALA A 1 283 ? 18.059 -3.944 -1.731 1.00 60.78 283 ALA A N 1
ATOM 2319 C CA . ALA A 1 283 ? 17.781 -5.369 -1.731 1.00 60.78 283 ALA A CA 1
ATOM 2320 C C . ALA A 1 283 ? 17.150 -5.853 -3.060 1.00 60.78 283 ALA A C 1
ATOM 2322 O O . ALA A 1 283 ? 17.220 -7.030 -3.401 1.00 60.78 283 ALA A O 1
ATOM 2323 N N . MET A 1 284 ? 16.568 -4.919 -3.813 1.00 64.50 284 MET A N 1
ATOM 2324 C CA . MET A 1 284 ? 16.065 -5.063 -5.177 1.00 64.50 284 MET A CA 1
ATOM 2325 C C . MET A 1 284 ? 17.157 -4.844 -6.238 1.00 64.50 284 MET A C 1
ATOM 2327 O O . MET A 1 284 ? 16.887 -5.019 -7.430 1.00 64.50 284 MET A O 1
ATOM 2331 N N . SER A 1 285 ? 18.366 -4.423 -5.853 1.00 58.31 285 SER A N 1
ATOM 2332 C CA . SER A 1 285 ? 19.503 -4.312 -6.768 1.00 58.31 285 SER A CA 1
ATOM 2333 C C . SER A 1 285 ? 20.199 -5.672 -6.935 1.00 58.31 285 SER A C 1
ATOM 2335 O O . SER A 1 285 ? 19.880 -6.640 -6.247 1.00 58.31 285 SER A O 1
ATOM 2337 N N . GLY A 1 286 ? 21.095 -5.782 -7.916 1.00 66.88 286 GLY A N 1
ATOM 2338 C CA . GLY A 1 286 ? 21.821 -7.017 -8.215 1.00 66.88 286 GLY A CA 1
ATOM 2339 C C . GLY A 1 286 ? 22.244 -7.089 -9.677 1.00 66.88 286 GLY A C 1
ATOM 2340 O O . GLY A 1 286 ? 21.692 -6.368 -10.516 1.00 66.88 286 GLY A O 1
ATOM 2341 N N . VAL A 1 287 ? 23.202 -7.972 -9.972 1.00 75.19 287 VAL A N 1
ATOM 2342 C CA . VAL A 1 287 ? 23.771 -8.159 -11.317 1.00 75.19 287 VAL A CA 1
ATOM 2343 C C . VAL A 1 287 ? 22.654 -8.396 -12.332 1.00 75.19 287 VAL A C 1
ATOM 2345 O O . VAL A 1 287 ? 21.715 -9.154 -12.079 1.00 75.19 287 VAL A O 1
ATOM 2348 N N . GLU A 1 288 ? 22.708 -7.672 -13.447 1.00 82.12 288 GLU A N 1
ATOM 2349 C CA . GLU A 1 288 ? 21.736 -7.789 -14.529 1.00 82.12 288 GLU A CA 1
ATOM 2350 C C . GLU A 1 288 ? 21.864 -9.161 -15.198 1.00 82.12 288 GLU A C 1
ATOM 2352 O O . GLU A 1 288 ? 22.967 -9.622 -15.461 1.00 82.12 288 GLU A O 1
ATOM 2357 N N . VAL A 1 289 ? 20.738 -9.823 -15.478 1.00 86.19 289 VAL A N 1
ATOM 2358 C CA . VAL A 1 289 ? 20.749 -10.987 -16.375 1.00 86.19 289 VAL A CA 1
ATOM 2359 C C . VAL A 1 289 ? 20.710 -10.444 -17.796 1.00 86.19 289 VAL A C 1
ATOM 2361 O O . VAL A 1 289 ? 19.685 -9.890 -18.215 1.00 86.19 289 VAL A O 1
ATOM 2364 N N . LEU A 1 290 ? 21.839 -10.542 -18.495 1.00 86.81 290 LEU A N 1
ATOM 2365 C CA . LEU A 1 290 ? 21.997 -10.101 -19.876 1.00 86.81 290 LEU A CA 1
ATOM 2366 C C . LEU A 1 290 ? 21.838 -11.294 -20.813 1.00 86.81 290 LEU A C 1
ATOM 2368 O O . LEU A 1 290 ? 22.314 -12.394 -20.530 1.00 86.81 290 LEU A O 1
ATOM 2372 N N . CYS A 1 291 ? 21.145 -11.082 -21.930 1.00 86.88 291 CYS A N 1
ATOM 2373 C CA . CYS A 1 291 ? 20.991 -12.121 -22.947 1.00 86.88 291 CYS A CA 1
ATOM 2374 C C . CYS A 1 291 ? 22.358 -12.465 -23.560 1.00 86.88 291 CYS A C 1
ATOM 2376 O O . CYS A 1 291 ? 22.648 -13.618 -23.857 1.00 86.88 291 CYS A O 1
ATOM 2378 N N . GLU A 1 292 ? 23.214 -11.454 -23.669 1.00 85.69 292 GLU A N 1
ATOM 2379 C CA . GLU A 1 292 ? 24.554 -11.472 -24.244 1.00 85.69 292 GLU A CA 1
ATOM 2380 C C . GLU A 1 292 ? 25.526 -12.384 -23.484 1.00 85.69 292 GLU A C 1
ATOM 2382 O O . GLU A 1 292 ? 26.427 -12.934 -24.111 1.00 85.69 292 GLU A O 1
ATOM 2387 N N . ASP A 1 293 ? 25.318 -12.600 -22.179 1.00 84.56 293 ASP A N 1
ATOM 2388 C CA . ASP A 1 293 ? 26.171 -13.474 -21.357 1.00 84.56 293 ASP A CA 1
ATOM 2389 C C . ASP A 1 293 ? 26.142 -14.935 -21.836 1.00 84.56 293 ASP A C 1
ATOM 2391 O O . ASP A 1 293 ? 27.118 -15.664 -21.685 1.00 84.56 293 ASP A O 1
ATOM 2395 N N . ILE A 1 294 ? 24.992 -15.380 -22.354 1.00 83.50 294 ILE A N 1
ATOM 2396 C CA . ILE A 1 294 ? 24.755 -16.765 -22.799 1.00 83.50 294 ILE A CA 1
ATOM 2397 C C . ILE A 1 294 ? 24.645 -16.827 -24.327 1.00 83.50 294 ILE A C 1
ATOM 2399 O O . ILE A 1 294 ? 25.073 -17.792 -24.961 1.00 83.50 294 ILE A O 1
ATOM 2403 N N . TYR A 1 295 ? 24.088 -15.777 -24.927 1.00 83.69 295 TYR A N 1
ATOM 2404 C CA . TYR A 1 295 ? 23.842 -15.646 -26.356 1.00 83.69 295 TYR A CA 1
ATOM 2405 C C . TYR A 1 295 ? 24.492 -14.357 -26.869 1.00 83.69 295 TYR A C 1
ATOM 2407 O O . TYR A 1 295 ? 23.785 -13.363 -27.095 1.00 83.69 295 TYR A O 1
ATOM 2415 N N . PRO A 1 296 ? 25.828 -14.336 -27.022 1.00 76.69 296 PRO A N 1
ATOM 2416 C CA . PRO A 1 296 ? 26.536 -13.157 -27.495 1.00 76.69 296 PRO A CA 1
ATOM 2417 C C . PRO A 1 296 ? 26.048 -12.750 -28.887 1.00 76.69 296 PRO A C 1
ATOM 2419 O O . PRO A 1 296 ? 25.630 -13.581 -29.697 1.00 76.69 296 PRO A O 1
ATOM 2422 N N . TYR A 1 297 ? 26.094 -11.448 -29.157 1.00 65.62 297 TYR A N 1
ATOM 2423 C CA . TYR A 1 297 ? 25.789 -10.906 -30.475 1.00 65.62 297 TYR A CA 1
ATOM 2424 C C . TYR A 1 297 ? 26.868 -11.355 -31.467 1.00 65.62 297 TYR A C 1
ATOM 2426 O O . TYR A 1 297 ? 27.991 -10.857 -31.427 1.00 65.62 297 TYR A O 1
ATOM 2434 N N . ASP A 1 298 ? 26.528 -12.266 -32.378 1.00 62.84 298 ASP A N 1
ATOM 2435 C CA . ASP A 1 298 ? 27.355 -12.512 -33.556 1.00 62.84 298 ASP A CA 1
ATOM 2436 C C . ASP A 1 298 ? 26.895 -11.595 -34.696 1.00 62.84 298 ASP A C 1
ATOM 2438 O O . ASP A 1 298 ? 25.972 -11.905 -35.452 1.00 62.84 298 ASP A O 1
ATOM 2442 N N . LEU A 1 299 ? 27.545 -10.434 -34.804 1.00 54.47 299 LEU A N 1
ATOM 2443 C CA . LEU A 1 299 ? 27.296 -9.442 -35.857 1.00 54.47 299 LEU A CA 1
ATOM 2444 C C . LEU A 1 299 ? 27.569 -9.979 -37.274 1.00 54.47 299 LEU A C 1
ATOM 2446 O O . LEU A 1 299 ? 27.205 -9.320 -38.245 1.00 54.47 299 LEU A O 1
ATOM 2450 N N . LYS A 1 300 ? 28.193 -11.156 -37.424 1.00 53.97 300 LYS A N 1
ATOM 2451 C CA . LYS A 1 300 ? 28.485 -11.747 -38.738 1.00 53.97 300 LYS A CA 1
ATOM 2452 C C . LYS A 1 300 ? 27.316 -12.545 -39.323 1.00 53.97 300 LYS A C 1
ATOM 2454 O O . LYS A 1 300 ? 27.353 -12.857 -40.507 1.00 53.97 300 LYS A O 1
ATOM 2459 N N . ASN A 1 301 ? 26.283 -12.845 -38.531 1.00 51.38 301 ASN A N 1
ATOM 2460 C CA . ASN A 1 301 ? 25.155 -13.707 -38.915 1.00 51.38 301 ASN A CA 1
ATOM 2461 C C . ASN A 1 301 ? 23.808 -12.954 -39.018 1.00 51.38 301 ASN A C 1
ATOM 2463 O O . ASN A 1 301 ? 22.736 -13.537 -38.851 1.00 51.38 301 ASN A O 1
ATOM 2467 N N . VAL A 1 302 ? 23.839 -11.643 -39.277 1.00 52.53 302 VAL A N 1
ATOM 2468 C CA . VAL A 1 302 ? 22.632 -10.805 -39.309 1.00 52.53 302 VAL A CA 1
ATOM 2469 C C . VAL A 1 302 ? 21.835 -11.055 -40.593 1.00 52.53 302 VAL A C 1
ATOM 2471 O O . VAL A 1 302 ? 22.259 -10.684 -41.686 1.00 52.53 302 VAL A O 1
ATOM 2474 N N . PHE A 1 303 ? 20.642 -11.640 -40.458 1.00 48.00 303 PHE A N 1
ATOM 2475 C CA . PHE A 1 303 ? 19.600 -11.496 -41.473 1.00 48.00 303 PHE A CA 1
ATOM 2476 C C . PHE A 1 303 ? 19.200 -10.013 -41.572 1.00 48.00 303 PHE A C 1
ATOM 2478 O O . PHE A 1 303 ? 18.999 -9.380 -40.532 1.00 48.00 303 PHE A O 1
ATOM 2485 N N . PRO A 1 304 ? 19.066 -9.443 -42.780 1.00 42.41 304 PRO A N 1
ATOM 2486 C CA . PRO A 1 304 ? 18.751 -8.029 -42.949 1.00 42.41 304 PRO A CA 1
ATOM 2487 C C . PRO A 1 304 ? 17.381 -7.690 -42.339 1.00 42.41 304 PRO A C 1
ATOM 2489 O O . PRO A 1 304 ? 16.365 -8.294 -42.682 1.00 42.41 304 PRO A O 1
ATOM 2492 N N . VAL A 1 305 ? 17.358 -6.712 -41.430 1.00 42.75 305 VAL A N 1
ATOM 2493 C CA . VAL A 1 305 ? 16.130 -6.148 -40.849 1.00 42.75 305 VAL A CA 1
ATOM 2494 C C . VAL A 1 305 ? 15.523 -5.148 -41.849 1.00 42.75 305 VAL A C 1
ATOM 2496 O O . VAL A 1 305 ? 16.256 -4.281 -42.328 1.00 42.75 305 VAL A O 1
ATOM 2499 N N . PRO A 1 306 ? 14.214 -5.204 -42.165 1.00 38.09 306 PRO A N 1
ATOM 2500 C CA . PRO A 1 306 ? 13.558 -4.181 -42.980 1.00 38.09 306 PRO A CA 1
ATOM 2501 C C . PRO A 1 306 ? 13.515 -2.839 -42.234 1.00 38.09 306 PRO A C 1
ATOM 2503 O O . PRO A 1 306 ? 13.070 -2.776 -41.088 1.00 38.09 306 PRO A O 1
ATOM 2506 N N . ALA A 1 307 ? 13.972 -1.762 -42.874 1.00 37.09 307 ALA A N 1
ATOM 2507 C CA . ALA A 1 307 ? 13.983 -0.424 -42.287 1.00 37.09 307 ALA A CA 1
ATOM 2508 C C . ALA A 1 307 ? 12.553 0.112 -42.074 1.00 37.09 307 ALA A C 1
ATOM 2510 O O . ALA A 1 307 ? 11.746 0.131 -43.003 1.00 37.09 307 ALA A O 1
ATOM 2511 N N . ALA A 1 308 ? 12.243 0.570 -40.857 1.00 37.25 308 ALA A N 1
ATOM 2512 C CA . ALA A 1 308 ? 10.977 1.233 -40.546 1.00 37.25 308 ALA A CA 1
ATOM 2513 C C . ALA A 1 308 ? 11.044 2.748 -40.852 1.00 37.25 308 ALA A C 1
ATOM 2515 O O . ALA A 1 308 ? 12.096 3.359 -40.643 1.00 37.25 308 ALA A O 1
ATOM 2516 N N . PRO A 1 309 ? 9.942 3.379 -41.306 1.00 42.31 309 PRO A N 1
ATOM 2517 C CA . PRO A 1 309 ? 9.916 4.797 -41.656 1.00 42.31 309 PRO A CA 1
ATOM 2518 C C . PRO A 1 309 ? 9.759 5.696 -40.418 1.00 42.31 309 PRO A C 1
ATOM 2520 O O . PRO A 1 309 ? 8.967 5.430 -39.515 1.00 42.31 309 PRO A O 1
ATOM 2523 N N . SER A 1 310 ? 10.518 6.791 -40.392 1.00 36.97 310 SER A N 1
ATOM 2524 C CA . SER A 1 310 ? 10.551 7.792 -39.321 1.00 36.97 310 SER A CA 1
ATOM 2525 C C . SER A 1 310 ? 9.323 8.713 -39.343 1.00 36.97 310 SER A C 1
ATOM 2527 O O . SER A 1 310 ? 9.107 9.412 -40.333 1.00 36.97 310 SER A O 1
ATOM 2529 N N . ALA A 1 311 ? 8.572 8.797 -38.241 1.00 36.09 311 ALA A N 1
ATOM 2530 C CA . ALA A 1 311 ? 7.499 9.778 -38.064 1.00 36.09 311 ALA A CA 1
ATOM 2531 C C . ALA A 1 311 ? 7.896 10.848 -37.029 1.00 36.09 311 ALA A C 1
ATOM 2533 O O . ALA A 1 311 ? 8.109 10.548 -35.856 1.00 36.09 311 ALA A O 1
ATOM 2534 N N . ASN A 1 312 ? 7.976 12.104 -37.476 1.00 36.81 312 ASN A N 1
ATOM 2535 C CA . ASN A 1 312 ? 8.152 13.295 -36.642 1.00 36.81 312 ASN A CA 1
ATOM 2536 C C . ASN A 1 312 ? 6.778 13.885 -36.288 1.00 36.81 312 ASN A C 1
ATOM 2538 O O . ASN A 1 312 ? 6.027 14.243 -37.192 1.00 36.81 312 ASN A O 1
ATOM 2542 N N . VAL A 1 313 ? 6.470 14.074 -35.001 1.00 34.88 313 VAL A N 1
ATOM 2543 C CA . VAL A 1 313 ? 5.285 14.833 -34.552 1.00 34.88 313 VAL A CA 1
ATOM 2544 C C . VAL A 1 313 ? 5.725 15.940 -33.593 1.00 34.88 313 VAL A C 1
ATOM 2546 O O . VAL A 1 313 ? 6.336 15.668 -32.561 1.00 34.88 313 VAL A O 1
ATOM 2549 N N . ARG A 1 314 ? 5.411 17.198 -33.929 1.00 32.88 314 ARG A N 1
ATOM 2550 C CA . ARG A 1 314 ? 5.581 18.378 -33.059 1.00 32.88 314 ARG A CA 1
ATOM 2551 C C . ARG A 1 314 ? 4.241 18.728 -32.399 1.00 32.88 314 ARG A C 1
ATOM 2553 O O . ARG A 1 314 ? 3.223 18.761 -33.079 1.00 32.88 314 ARG A O 1
ATOM 2560 N N . CYS A 1 315 ? 4.243 19.033 -31.100 1.00 31.19 315 CYS A N 1
ATOM 2561 C CA . CYS A 1 315 ? 3.097 19.600 -30.371 1.00 31.19 315 CYS A CA 1
ATOM 2562 C C . CYS A 1 315 ? 3.315 21.096 -30.095 1.00 31.19 315 CYS A C 1
ATOM 2564 O O . CYS A 1 315 ? 4.402 21.479 -29.667 1.00 31.19 315 CYS A O 1
ATOM 2566 N N . ALA A 1 316 ? 2.274 21.914 -30.275 1.00 33.44 316 ALA A N 1
ATOM 2567 C CA . ALA A 1 316 ? 2.242 23.329 -29.889 1.00 33.44 316 ALA A CA 1
ATOM 2568 C C . ALA A 1 316 ? 1.662 23.526 -28.462 1.00 33.44 316 ALA A C 1
ATOM 2570 O O . ALA A 1 316 ? 0.913 22.660 -27.992 1.00 33.44 316 ALA A O 1
ATOM 2571 N N . PRO A 1 317 ? 2.002 24.624 -27.754 1.00 34.03 317 PRO A N 1
ATOM 2572 C CA . PRO A 1 317 ? 1.484 24.940 -26.419 1.00 34.03 317 PRO A CA 1
ATOM 2573 C C . PRO A 1 317 ? 0.117 25.653 -26.465 1.00 34.03 317 PRO A C 1
ATOM 2575 O O . PRO A 1 317 ? -0.164 26.420 -27.381 1.00 34.03 317 PRO A O 1
ATOM 2578 N N . SER A 1 318 ? -0.733 25.400 -25.466 1.00 35.12 318 SER A N 1
ATOM 2579 C CA . SER A 1 318 ? -2.080 25.974 -25.303 1.00 35.12 318 SER A CA 1
ATOM 2580 C C . SER A 1 318 ? -2.074 27.301 -24.524 1.00 35.12 318 SER A C 1
ATOM 2582 O O . SER A 1 318 ? -1.297 27.455 -23.582 1.00 35.12 318 SER A O 1
ATOM 2584 N N . ALA A 1 319 ? -2.953 28.232 -24.912 1.00 35.72 319 ALA A N 1
ATOM 2585 C CA . ALA A 1 319 ? -3.085 29.585 -24.356 1.00 35.72 319 ALA A CA 1
ATOM 2586 C C . ALA A 1 319 ? -3.703 29.624 -22.933 1.00 35.72 319 ALA A C 1
ATOM 2588 O O . ALA A 1 319 ? -4.466 28.719 -22.583 1.00 35.72 319 ALA A O 1
ATOM 2589 N N . PRO A 1 320 ? -3.395 30.654 -22.116 1.00 39.12 320 PRO A N 1
ATOM 2590 C CA . PRO A 1 320 ? -3.940 30.823 -20.765 1.00 39.12 320 PRO A CA 1
ATOM 2591 C C . PRO A 1 320 ? -5.410 31.286 -20.764 1.00 39.12 320 PRO A C 1
ATOM 2593 O O . PRO A 1 320 ? -5.835 32.033 -21.641 1.00 39.12 320 PRO A O 1
ATOM 2596 N N . ILE A 1 321 ? -6.172 30.846 -19.756 1.00 42.81 321 ILE A N 1
ATOM 2597 C CA . ILE A 1 321 ? -7.573 31.223 -19.490 1.00 42.81 321 ILE A CA 1
ATOM 2598 C C . ILE A 1 321 ? -7.570 32.342 -18.430 1.00 42.81 321 ILE A C 1
ATOM 2600 O O . ILE A 1 321 ? -6.876 32.205 -17.424 1.00 42.81 321 ILE A O 1
ATOM 2604 N N . LEU A 1 322 ? -8.312 33.432 -18.653 1.00 47.50 322 LEU A N 1
ATOM 2605 C CA . LEU A 1 322 ? -8.511 34.544 -17.707 1.00 47.50 322 LEU A CA 1
ATOM 2606 C C . LEU A 1 322 ? -9.909 34.415 -17.067 1.00 47.50 322 LEU A C 1
ATOM 2608 O O . LEU A 1 322 ? -10.898 34.494 -17.792 1.00 47.50 322 LEU A O 1
ATOM 2612 N N . ASP A 1 323 ? -9.995 34.225 -15.745 1.00 52.22 323 ASP A N 1
ATOM 2613 C CA . ASP A 1 323 ? -11.262 34.146 -14.983 1.00 52.22 323 ASP A CA 1
ATOM 2614 C C . ASP A 1 323 ? -11.610 35.524 -14.351 1.00 52.22 323 ASP A C 1
ATOM 2616 O O . ASP A 1 323 ? -10.718 36.236 -13.882 1.00 52.22 323 ASP A O 1
ATOM 2620 N N . LYS A 1 324 ? -12.903 35.898 -14.294 1.00 63.97 324 LYS A N 1
ATOM 2621 C CA . LYS A 1 324 ? -13.436 37.120 -13.639 1.00 63.97 324 LYS A CA 1
ATOM 2622 C C . LYS A 1 324 ? -14.064 36.794 -12.277 1.00 63.97 324 LYS A C 1
ATOM 2624 O O . LYS A 1 324 ? -14.707 35.757 -12.118 1.00 63.97 324 LYS A O 1
ATOM 2629 N N . TYR A 1 325 ? -13.946 37.682 -11.284 1.00 64.38 325 TYR A N 1
ATOM 2630 C CA . TYR A 1 325 ? -14.378 37.410 -9.902 1.00 64.38 325 TYR A CA 1
ATOM 2631 C C . TYR A 1 325 ? -15.342 38.480 -9.356 1.00 64.38 325 TYR A C 1
ATOM 2633 O O . TYR A 1 325 ? -15.062 39.671 -9.386 1.00 64.38 325 TYR A O 1
ATOM 2641 N N . HIS A 1 326 ? -16.456 38.058 -8.760 1.00 71.31 326 HIS A N 1
ATOM 2642 C CA . HIS A 1 326 ? -17.422 38.924 -8.078 1.00 71.31 326 HIS A CA 1
ATOM 2643 C C . HIS A 1 326 ? -17.561 38.521 -6.606 1.00 71.31 326 HIS A C 1
ATOM 2645 O O . HIS A 1 326 ? -17.772 37.351 -6.285 1.00 71.31 326 HIS A O 1
ATOM 2651 N N . VAL A 1 327 ? -17.467 39.488 -5.692 1.00 72.50 327 VAL A N 1
ATOM 2652 C CA . VAL A 1 327 ? -17.567 39.250 -4.245 1.00 72.50 327 VAL A CA 1
ATOM 2653 C C . VAL A 1 327 ? -18.758 40.024 -3.679 1.00 72.50 327 VAL A C 1
ATOM 2655 O O . VAL A 1 327 ? -18.853 41.242 -3.824 1.00 72.50 327 VAL A O 1
ATOM 2658 N N . LEU A 1 328 ? -19.675 39.313 -3.027 1.00 72.00 328 LEU A N 1
ATOM 2659 C CA . LEU A 1 328 ? -20.872 39.857 -2.392 1.00 72.00 328 LEU A CA 1
ATOM 2660 C C . LEU A 1 328 ? -20.696 39.855 -0.872 1.00 72.00 328 LEU A C 1
ATOM 2662 O O . LEU A 1 328 ? -20.404 38.819 -0.283 1.00 72.00 328 LEU A O 1
ATOM 2666 N N . TRP A 1 329 ? -20.877 41.006 -0.241 1.00 72.25 329 TRP A N 1
ATOM 2667 C CA . TRP A 1 329 ? -20.771 41.209 1.201 1.00 72.25 329 TRP A CA 1
ATOM 2668 C C . TRP A 1 329 ? -22.134 41.532 1.795 1.00 72.25 329 TRP A C 1
ATOM 2670 O O . TRP A 1 329 ? -22.832 42.400 1.282 1.00 72.25 329 TRP A O 1
ATOM 2680 N N . ILE A 1 330 ? -22.509 40.855 2.875 1.00 71.50 330 ILE A N 1
ATOM 2681 C CA . ILE A 1 330 ? -23.838 40.945 3.477 1.00 71.50 330 ILE A CA 1
ATOM 2682 C C . ILE A 1 330 ? -23.685 41.095 4.992 1.00 71.50 330 ILE A C 1
ATOM 2684 O O . ILE A 1 330 ? -23.290 40.174 5.697 1.00 71.50 330 ILE A O 1
ATOM 2688 N N . ILE A 1 331 ? -23.942 42.292 5.504 1.00 67.00 331 ILE A N 1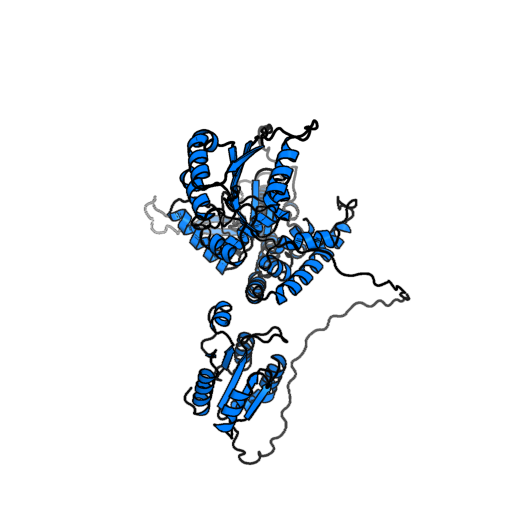
ATOM 2689 C CA . ILE A 1 331 ? -23.476 42.703 6.844 1.00 67.00 331 ILE A CA 1
ATOM 2690 C C . ILE A 1 331 ? -24.560 42.738 7.927 1.00 67.00 331 ILE A C 1
ATOM 2692 O O . ILE A 1 331 ? -24.223 42.931 9.091 1.00 67.00 331 ILE A O 1
ATOM 2696 N N . GLY A 1 332 ? -25.830 42.513 7.580 1.00 64.50 332 GLY A N 1
ATOM 2697 C CA . GLY A 1 332 ? -26.939 42.582 8.537 1.00 64.50 332 GLY A CA 1
ATOM 2698 C C . GLY A 1 332 ? -27.275 44.007 9.001 1.00 64.50 332 GLY A C 1
ATOM 2699 O O . GLY A 1 332 ? -26.538 44.964 8.754 1.00 64.50 332 GLY A O 1
ATOM 2700 N N . GLU A 1 333 ? -28.414 44.167 9.680 1.00 58.94 333 GLU A N 1
ATOM 2701 C CA . GLU A 1 333 ? -28.905 45.475 10.151 1.00 58.94 333 GLU A CA 1
ATOM 2702 C C . GLU A 1 333 ? -28.220 45.964 11.437 1.00 58.94 333 GLU A C 1
ATOM 2704 O O . GLU A 1 333 ? -28.102 47.175 11.669 1.00 58.94 333 GLU A O 1
ATOM 2709 N N . LYS A 1 334 ? -27.735 45.043 12.281 1.00 58.09 334 LYS A N 1
ATOM 2710 C CA . LYS A 1 334 ? -26.999 45.387 13.505 1.00 58.09 334 LYS A CA 1
ATOM 2711 C C . LYS A 1 334 ? -25.594 45.867 13.145 1.00 58.09 334 LYS A C 1
ATOM 2713 O O . LYS A 1 334 ? -24.676 45.084 12.927 1.00 58.09 334 LYS A O 1
ATOM 27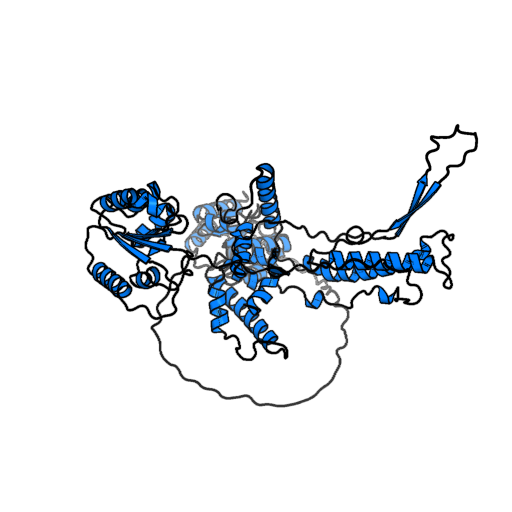18 N N . LYS A 1 335 ? -25.434 47.190 13.106 1.00 55.12 335 LYS A N 1
ATOM 2719 C CA . LYS A 1 335 ? -24.160 47.860 12.826 1.00 55.12 335 LYS A CA 1
ATOM 2720 C C . LYS A 1 335 ? -23.092 47.463 13.847 1.00 55.12 335 LYS A C 1
ATOM 2722 O O . LYS A 1 335 ? -23.221 47.790 15.023 1.00 55.12 335 LYS A O 1
ATOM 2727 N N . ASN A 1 336 ? -22.013 46.846 13.377 1.00 58.97 336 ASN A N 1
ATOM 2728 C CA . ASN A 1 336 ? -20.781 46.692 14.144 1.00 58.97 336 ASN A CA 1
ATOM 2729 C C . ASN A 1 336 ? -19.724 47.670 13.593 1.00 58.97 336 ASN A C 1
ATOM 2731 O O . ASN A 1 336 ? -19.434 47.648 12.395 1.00 58.97 336 ASN A O 1
ATOM 2735 N N . GLU A 1 337 ? -19.178 48.557 14.433 1.00 57.81 337 GLU A N 1
ATOM 2736 C CA . GLU A 1 337 ? -18.193 49.578 14.024 1.00 57.81 337 GLU A CA 1
ATOM 2737 C C . GLU A 1 337 ? -16.945 48.964 13.375 1.00 57.81 337 GLU A C 1
ATOM 2739 O O . GLU A 1 337 ? -16.457 49.498 12.375 1.00 57.81 337 GLU A O 1
ATOM 2744 N N . SER A 1 338 ? -16.505 47.792 13.850 1.00 59.50 338 SER A N 1
ATOM 2745 C CA . SER A 1 338 ? -15.401 47.027 13.255 1.00 59.50 338 SER A CA 1
ATOM 2746 C C . SER A 1 338 ? -15.605 46.736 11.763 1.00 59.50 338 SER A C 1
ATOM 2748 O O . SER A 1 338 ? -14.670 46.829 10.967 1.00 59.50 338 SER A O 1
ATOM 2750 N N . PHE A 1 339 ? -16.841 46.444 11.346 1.00 63.34 339 PHE A N 1
ATOM 2751 C CA . PHE A 1 339 ? -17.145 46.103 9.955 1.00 63.34 339 PHE A CA 1
ATOM 2752 C C . PHE A 1 339 ? -17.123 47.319 9.023 1.00 63.34 339 PHE A C 1
ATOM 2754 O O . PHE A 1 339 ? -16.742 47.192 7.860 1.00 63.34 339 PHE A O 1
ATOM 2761 N N . ASN A 1 340 ? -17.483 48.508 9.510 1.00 64.19 340 ASN A N 1
ATOM 2762 C CA . ASN A 1 340 ? -17.435 49.723 8.691 1.00 64.19 340 ASN A CA 1
ATOM 2763 C C . ASN A 1 340 ? -15.992 50.121 8.357 1.00 64.19 340 ASN A C 1
ATOM 2765 O O . ASN A 1 340 ? -15.712 50.510 7.222 1.00 64.19 340 ASN A O 1
ATOM 2769 N N . ASN A 1 341 ? -15.077 49.960 9.316 1.00 65.25 341 ASN A N 1
ATOM 2770 C CA . ASN A 1 341 ? -13.650 50.194 9.099 1.00 65.25 341 ASN A CA 1
ATOM 2771 C C . ASN A 1 341 ? -13.090 49.228 8.048 1.00 65.25 341 ASN A C 1
ATOM 2773 O O . ASN A 1 341 ? -12.384 49.639 7.133 1.00 65.25 341 ASN A O 1
ATOM 2777 N N . LEU A 1 342 ? -13.502 47.963 8.106 1.00 60.59 342 LEU A N 1
ATOM 2778 C CA . LEU A 1 342 ? -13.102 46.936 7.151 1.00 60.59 342 LEU A CA 1
ATOM 2779 C C . LEU A 1 342 ? -13.635 47.188 5.732 1.00 60.59 342 LEU A C 1
ATOM 2781 O O . LEU A 1 342 ? -12.900 47.053 4.757 1.00 60.59 342 LEU A O 1
ATOM 2785 N N . ILE A 1 343 ? -14.896 47.606 5.596 1.00 63.12 343 ILE A N 1
ATOM 2786 C CA . ILE A 1 343 ? -15.473 47.985 4.296 1.00 63.12 343 ILE A CA 1
ATOM 2787 C C . ILE A 1 343 ? -14.747 49.203 3.713 1.00 63.12 343 ILE A C 1
ATOM 2789 O O . ILE A 1 343 ? -14.519 49.261 2.502 1.00 63.12 343 ILE A O 1
ATOM 2793 N N . SER A 1 344 ? -14.374 50.164 4.560 1.00 67.12 344 SER A N 1
ATOM 2794 C CA . SER A 1 344 ? -13.577 51.325 4.159 1.00 67.12 344 SER A CA 1
ATOM 2795 C C . SER A 1 344 ? -12.193 50.901 3.650 1.00 67.12 344 SER A C 1
ATOM 2797 O O . SER A 1 344 ? -11.814 51.280 2.543 1.00 67.12 344 SER A O 1
ATOM 2799 N N . ASP A 1 345 ? -11.489 50.030 4.384 1.00 64.69 345 ASP A N 1
ATOM 2800 C CA . ASP A 1 345 ? -10.182 49.477 3.994 1.00 64.69 345 ASP A CA 1
ATOM 2801 C C . ASP A 1 345 ? -10.236 48.793 2.619 1.00 64.69 345 ASP A C 1
ATOM 2803 O O . ASP A 1 345 ? -9.392 49.041 1.755 1.00 64.69 345 ASP A O 1
ATOM 2807 N N . VAL A 1 346 ? -11.260 47.970 2.377 1.00 59.25 346 VAL A N 1
ATOM 2808 C CA . VAL A 1 346 ? -11.419 47.252 1.104 1.00 59.25 346 VAL A CA 1
ATOM 2809 C C . VAL A 1 346 ? -11.733 48.201 -0.056 1.00 59.25 346 VAL A C 1
ATOM 2811 O O . VAL A 1 346 ? -11.179 48.049 -1.146 1.00 59.25 346 VAL A O 1
ATOM 2814 N N . ARG A 1 347 ? -12.586 49.210 0.156 1.00 65.12 347 ARG A N 1
ATOM 2815 C CA . ARG A 1 347 ? -12.879 50.218 -0.879 1.00 65.12 347 ARG A CA 1
ATOM 2816 C C . ARG A 1 347 ? -11.658 51.076 -1.201 1.00 65.12 347 ARG A C 1
ATOM 2818 O O . ARG A 1 347 ? -11.436 51.406 -2.362 1.00 65.12 347 ARG A O 1
ATOM 2825 N N . ASN A 1 348 ? -10.840 51.392 -0.202 1.00 64.56 348 ASN A N 1
ATOM 2826 C CA . ASN A 1 348 ? -9.592 52.126 -0.401 1.00 64.56 348 ASN A CA 1
ATOM 2827 C C . ASN A 1 348 ? -8.567 51.304 -1.200 1.00 64.56 348 ASN A C 1
ATOM 2829 O O . ASN A 1 348 ? -7.866 51.866 -2.038 1.00 64.56 348 ASN A O 1
ATOM 2833 N N . LEU A 1 349 ? -8.536 49.977 -1.021 1.00 58.72 349 LEU A N 1
ATOM 2834 C CA . LEU A 1 349 ? -7.704 49.067 -1.819 1.00 58.72 349 LEU A CA 1
ATOM 2835 C C . LEU A 1 349 ? -8.118 49.013 -3.300 1.00 58.72 349 LEU A C 1
ATOM 2837 O O . LEU A 1 349 ? -7.246 48.925 -4.160 1.00 58.72 349 LEU A O 1
ATOM 2841 N N . GLN A 1 350 ? -9.413 49.117 -3.620 1.00 59.09 350 GLN A N 1
ATOM 2842 C CA . GLN A 1 350 ? -9.884 49.173 -5.016 1.00 59.09 350 GLN A CA 1
ATOM 2843 C C . GLN A 1 350 ? -9.495 50.475 -5.737 1.00 59.09 350 GLN A C 1
ATOM 2845 O O . GLN A 1 350 ? -9.390 50.486 -6.961 1.00 59.09 350 GLN A O 1
ATOM 2850 N N . ASN A 1 351 ? -9.254 51.555 -4.989 1.00 56.25 351 ASN A N 1
ATOM 2851 C CA . ASN A 1 351 ? -8.924 52.873 -5.536 1.00 56.25 351 ASN A CA 1
ATOM 2852 C C . ASN A 1 351 ? -7.406 53.140 -5.638 1.00 56.25 351 ASN A C 1
ATOM 2854 O O . ASN A 1 351 ? -7.007 54.231 -6.050 1.00 56.25 351 ASN A O 1
ATOM 2858 N N . ALA A 1 352 ? -6.547 52.183 -5.266 1.00 50.59 352 ALA A N 1
ATOM 2859 C CA . ALA A 1 352 ? -5.095 52.337 -5.347 1.00 50.59 352 ALA A CA 1
ATOM 2860 C C . ALA A 1 352 ? -4.589 52.280 -6.812 1.00 50.59 352 ALA A C 1
ATOM 2862 O O . ALA A 1 352 ? -5.102 51.494 -7.611 1.00 50.59 352 ALA A O 1
ATOM 2863 N N . PRO A 1 353 ? -3.581 53.087 -7.200 1.00 45.00 353 PRO A N 1
ATOM 2864 C CA . PRO A 1 353 ? -3.108 53.159 -8.583 1.00 45.00 353 PRO A CA 1
ATOM 2865 C C . PRO A 1 353 ? -2.483 51.832 -9.042 1.00 45.00 353 PRO A C 1
ATOM 2867 O O . PRO A 1 353 ? -1.510 51.355 -8.457 1.00 45.00 353 PRO A O 1
ATOM 2870 N N . LYS A 1 354 ? -3.036 51.250 -10.116 1.00 47.12 354 LYS A N 1
ATOM 2871 C CA . LYS A 1 354 ? -2.557 50.000 -10.729 1.00 47.12 354 LYS A CA 1
ATOM 2872 C C . LYS A 1 354 ? -1.130 50.187 -11.271 1.00 47.12 354 LYS A C 1
ATOM 2874 O O . LYS A 1 354 ? -0.917 51.011 -12.161 1.00 47.12 354 LYS A O 1
ATOM 2879 N N . SER A 1 355 ? -0.155 49.426 -10.770 1.00 38.59 355 SER A N 1
ATOM 2880 C CA . SER A 1 355 ? 1.190 49.379 -11.355 1.00 38.59 355 SER A CA 1
ATOM 2881 C C . SER A 1 355 ? 1.262 48.340 -12.481 1.00 38.59 355 SER A C 1
ATOM 2883 O O . SER A 1 355 ? 0.598 47.305 -12.471 1.00 38.59 355 SER A O 1
ATOM 2885 N N . CYS A 1 356 ? 2.038 48.679 -13.508 1.00 33.22 356 CYS A N 1
ATOM 2886 C CA . CYS A 1 356 ? 2.094 48.011 -14.802 1.00 33.22 356 CYS A CA 1
ATOM 2887 C C . CYS A 1 356 ? 2.768 46.629 -14.673 1.00 33.22 356 CYS A C 1
ATOM 2889 O O . CYS A 1 356 ? 3.993 46.561 -14.684 1.00 33.22 356 CYS A O 1
ATOM 2891 N N . THR A 1 357 ? 2.000 45.554 -14.451 1.00 38.84 357 THR A N 1
ATOM 2892 C CA . THR A 1 357 ? 2.324 44.134 -14.777 1.00 38.84 357 THR A CA 1
ATOM 2893 C C . THR A 1 357 ? 1.267 43.129 -14.303 1.00 38.84 357 THR A C 1
ATOM 2895 O O . THR A 1 357 ? 1.331 41.975 -14.720 1.00 38.84 357 THR A O 1
ATOM 2898 N N . ASP A 1 358 ? 0.290 43.516 -13.481 1.00 39.19 358 ASP A N 1
ATOM 2899 C CA . ASP A 1 358 ? -0.719 42.566 -13.000 1.00 39.19 358 ASP A CA 1
ATOM 2900 C C . ASP A 1 358 ? -1.850 42.374 -14.027 1.00 39.19 358 ASP A C 1
ATOM 2902 O O . ASP A 1 358 ? -2.454 43.324 -14.521 1.00 39.19 358 ASP A O 1
ATOM 2906 N N . THR A 1 359 ? -2.102 41.109 -14.366 1.00 43.06 359 THR A N 1
ATOM 2907 C CA . THR A 1 359 ? -3.213 40.645 -15.201 1.00 43.06 359 THR A CA 1
ATOM 2908 C C . THR A 1 359 ? -4.542 41.191 -14.681 1.00 43.06 359 THR A C 1
ATOM 2910 O O . THR A 1 359 ? -4.855 40.994 -13.508 1.00 43.06 359 THR A O 1
ATOM 2913 N N . ASP A 1 360 ? -5.312 41.8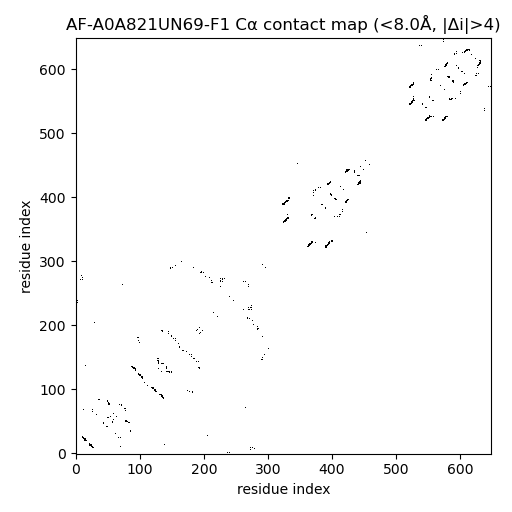47 -15.554 1.00 42.22 360 ASP A N 1
ATOM 2914 C CA . ASP A 1 360 ? -6.633 42.429 -15.284 1.00 42.22 360 ASP A CA 1
ATOM 2915 C C . ASP A 1 360 ? -7.646 41.380 -14.786 1.00 42.22 360 ASP A C 1
ATOM 2917 O O . ASP A 1 360 ? -8.415 40.812 -15.563 1.00 42.22 360 ASP A O 1
ATOM 2921 N N . SER A 1 361 ? -7.684 41.122 -13.479 1.00 54.44 361 SER A N 1
ATOM 2922 C CA . SER A 1 361 ? -8.860 40.536 -12.843 1.00 54.44 361 SER A CA 1
ATOM 2923 C C . SER A 1 361 ? -9.787 41.666 -12.390 1.00 54.44 361 SER A C 1
ATOM 2925 O O . SER A 1 361 ? -9.491 42.424 -11.465 1.00 54.44 361 SER A O 1
ATOM 2927 N N . ASP A 1 362 ? -10.927 41.805 -13.068 1.00 58.56 362 ASP A N 1
ATOM 2928 C CA . ASP A 1 362 ? -12.004 42.701 -12.645 1.00 58.56 362 ASP A CA 1
ATOM 2929 C C . ASP A 1 362 ? -12.673 42.109 -11.398 1.00 58.56 362 ASP A C 1
ATOM 2931 O O . ASP A 1 362 ? -13.430 41.140 -11.488 1.00 58.56 362 ASP A O 1
ATOM 2935 N N . HIS A 1 363 ? -12.369 42.673 -10.226 1.00 62.16 363 HIS A N 1
ATOM 2936 C CA . HIS A 1 363 ? -13.021 42.325 -8.964 1.00 62.16 363 HIS A CA 1
ATOM 2937 C C . HIS A 1 363 ? -14.111 43.342 -8.628 1.00 62.16 363 HIS A C 1
ATOM 2939 O O . HIS A 1 363 ? -13.818 44.489 -8.283 1.00 62.16 363 HIS A O 1
ATOM 2945 N N . ILE A 1 364 ? -15.373 42.915 -8.671 1.00 71.19 364 ILE A N 1
ATOM 2946 C CA . ILE A 1 364 ? -16.522 43.758 -8.312 1.00 71.19 364 ILE A CA 1
ATOM 2947 C C . ILE A 1 364 ? -17.005 43.397 -6.904 1.00 71.19 364 ILE A C 1
ATOM 2949 O O . ILE A 1 364 ? -17.289 42.233 -6.617 1.00 71.19 364 ILE A O 1
ATOM 2953 N N . LEU A 1 365 ? -17.114 44.411 -6.040 1.00 74.62 365 LEU A N 1
ATOM 2954 C CA . LEU A 1 365 ? -17.596 44.293 -4.663 1.00 74.62 365 LEU A CA 1
ATOM 2955 C C . LEU A 1 365 ? -18.990 44.908 -4.538 1.00 74.62 365 LEU A C 1
ATOM 2957 O O . LEU A 1 365 ? -19.186 46.075 -4.870 1.00 74.62 365 LEU A O 1
ATOM 2961 N N . THR A 1 366 ? -19.950 44.150 -4.011 1.00 77.88 366 THR A N 1
ATOM 2962 C CA . THR A 1 366 ? -21.293 44.656 -3.682 1.00 77.88 366 THR A CA 1
ATOM 2963 C C . THR A 1 366 ? -21.586 44.425 -2.204 1.00 77.88 366 THR A C 1
ATOM 2965 O O . THR A 1 366 ? -21.331 43.335 -1.706 1.00 77.88 366 THR A O 1
ATOM 2968 N N . VAL A 1 367 ? -22.122 45.435 -1.510 1.00 79.38 367 VAL A N 1
ATOM 2969 C CA . VAL A 1 367 ? -22.490 45.352 -0.086 1.00 79.38 367 VAL A CA 1
ATOM 2970 C C . VAL A 1 367 ? -24.006 45.458 0.057 1.00 79.38 367 VAL A C 1
ATOM 2972 O O . VAL A 1 367 ? -24.581 46.443 -0.402 1.00 79.38 367 VAL A O 1
ATOM 2975 N N . LEU A 1 368 ? -24.624 44.475 0.707 1.00 82.06 368 LEU A N 1
ATOM 2976 C CA . LEU A 1 368 ? -26.060 44.381 0.976 1.00 82.06 368 LEU A CA 1
ATOM 2977 C C . LEU A 1 368 ? -26.311 44.274 2.487 1.00 82.06 368 LEU A C 1
ATOM 2979 O O . LEU A 1 368 ? -25.432 43.858 3.249 1.00 82.06 368 LEU A O 1
ATOM 2983 N N . LYS A 1 369 ? -27.495 44.683 2.940 1.00 80.31 369 LYS A N 1
ATOM 2984 C CA . LYS A 1 369 ? -27.828 44.779 4.369 1.00 80.31 369 LYS A CA 1
ATOM 2985 C C . LYS A 1 369 ? -28.829 43.730 4.820 1.00 80.31 369 LYS A C 1
ATOM 2987 O O . LYS A 1 369 ? -28.687 43.227 5.930 1.00 80.31 369 LYS A O 1
ATOM 2992 N N . THR A 1 370 ? -29.797 43.384 3.977 1.00 83.25 370 THR A N 1
ATOM 2993 C CA . THR A 1 370 ? -30.885 42.466 4.341 1.00 83.25 370 THR A CA 1
ATOM 2994 C C . THR A 1 370 ? -30.930 41.230 3.441 1.00 83.25 370 THR A C 1
ATOM 2996 O O . THR A 1 370 ? -30.258 41.152 2.403 1.00 83.25 370 THR A O 1
ATOM 2999 N N . VAL A 1 371 ? -31.717 40.230 3.853 1.00 84.06 371 VAL A N 1
ATOM 3000 C CA . VAL A 1 371 ? -31.959 39.029 3.038 1.00 84.06 371 VAL A CA 1
ATOM 3001 C C . VAL A 1 371 ? -32.722 39.400 1.771 1.00 84.06 371 VAL A C 1
ATOM 3003 O O . VAL A 1 371 ? -32.375 38.936 0.691 1.00 84.06 371 VAL A O 1
ATOM 3006 N N . GLU A 1 372 ? -33.683 40.310 1.881 1.00 89.06 372 GLU A N 1
ATOM 3007 C CA . GLU A 1 372 ? -34.530 40.776 0.786 1.00 89.06 372 GLU A CA 1
ATOM 3008 C C . GLU A 1 372 ? -33.705 41.540 -0.260 1.00 89.06 372 GLU A C 1
ATOM 3010 O O . GLU A 1 372 ? -33.816 41.271 -1.455 1.00 89.06 372 GLU A O 1
ATOM 3015 N N . GLU A 1 373 ? -32.782 42.412 0.172 1.00 85.75 373 GLU A N 1
ATOM 3016 C CA . GLU A 1 373 ? -31.826 43.065 -0.733 1.00 85.75 373 GLU A CA 1
ATOM 3017 C C . GLU A 1 373 ? -30.941 42.038 -1.461 1.00 85.75 373 GLU A C 1
ATOM 3019 O O . GLU A 1 373 ? -30.607 42.220 -2.635 1.00 85.75 373 GLU A O 1
ATOM 3024 N N . THR A 1 374 ? -30.577 40.945 -0.781 1.00 85.00 374 THR A N 1
ATOM 3025 C CA . THR A 1 374 ? -29.801 39.835 -1.356 1.00 85.00 374 THR A CA 1
ATOM 3026 C C . THR A 1 374 ? -30.594 39.078 -2.408 1.00 85.00 374 THR A C 1
ATOM 3028 O O . THR A 1 374 ? -30.084 38.851 -3.506 1.00 85.00 374 THR A O 1
ATOM 3031 N N . GLU A 1 375 ? -31.841 38.726 -2.116 1.00 86.31 375 GLU A N 1
ATOM 3032 C CA . GLU A 1 375 ? -32.729 38.063 -3.068 1.00 86.31 375 GLU A CA 1
ATOM 3033 C C . GLU A 1 375 ? -32.964 38.933 -4.304 1.00 86.31 375 GLU A C 1
ATOM 3035 O O . GLU A 1 375 ? -32.772 38.471 -5.432 1.00 86.31 375 GLU A O 1
ATOM 3040 N N . GLU A 1 376 ? -33.289 40.212 -4.112 1.00 88.38 376 GLU A N 1
ATOM 3041 C CA . GLU A 1 376 ? -33.486 41.141 -5.220 1.00 88.38 376 GLU A CA 1
ATOM 3042 C C . GLU A 1 376 ? -32.220 41.323 -6.059 1.00 88.38 376 GLU A C 1
ATOM 3044 O O . GLU A 1 376 ? -32.300 41.356 -7.291 1.00 88.38 376 GLU A O 1
ATOM 3049 N N . TRP A 1 377 ? -31.047 41.430 -5.425 1.00 89.06 377 TRP A N 1
ATOM 3050 C CA . TRP A 1 377 ? -29.785 41.568 -6.145 1.00 89.06 377 TRP A CA 1
ATOM 3051 C C . TRP A 1 377 ? -29.463 40.312 -6.957 1.00 89.06 377 TRP A C 1
ATOM 3053 O O . TRP A 1 377 ? -29.106 40.424 -8.132 1.00 89.06 377 TRP A O 1
ATOM 3063 N N . VAL A 1 378 ? -29.626 39.122 -6.370 1.00 83.75 378 VAL A N 1
ATOM 3064 C CA . VAL A 1 378 ? -29.391 37.842 -7.055 1.00 83.75 378 VAL A CA 1
ATOM 3065 C C . VAL A 1 378 ? -30.336 37.686 -8.247 1.00 83.75 378 VAL A C 1
ATOM 3067 O O . VAL A 1 378 ? -29.889 37.298 -9.327 1.00 83.75 378 VAL A O 1
ATOM 3070 N N . GLN A 1 379 ? -31.614 38.052 -8.101 1.00 85.56 379 GLN A N 1
ATOM 3071 C CA . GLN A 1 379 ? -32.567 38.001 -9.212 1.00 85.56 379 GLN A CA 1
ATOM 3072 C C . GLN A 1 379 ? -32.228 39.013 -10.310 1.00 85.56 379 GLN A C 1
ATOM 3074 O O . GLN A 1 379 ? -32.175 38.645 -11.486 1.00 85.56 379 GLN A O 1
ATOM 3079 N N . ARG A 1 380 ? -31.923 40.267 -9.948 1.00 87.56 380 ARG A N 1
ATOM 3080 C CA . ARG A 1 380 ? -31.550 41.314 -10.915 1.00 87.56 380 ARG A CA 1
ATOM 3081 C C . ARG A 1 380 ? -30.262 40.987 -11.676 1.00 87.56 380 ARG A C 1
ATOM 3083 O O . ARG A 1 380 ? -30.147 41.350 -12.843 1.00 87.56 380 ARG A O 1
ATOM 3090 N N . ASN A 1 381 ? -29.321 40.270 -11.059 1.00 83.38 381 ASN A N 1
ATOM 3091 C CA . ASN A 1 381 ? -28.015 39.950 -11.647 1.00 83.38 381 ASN A CA 1
ATOM 3092 C C . ASN A 1 381 ? -27.895 38.503 -12.156 1.00 83.38 381 ASN A C 1
ATOM 3094 O O . ASN A 1 381 ? -26.796 38.046 -12.467 1.00 83.38 381 ASN A O 1
ATOM 3098 N N . ARG A 1 382 ? -29.005 37.770 -12.300 1.00 82.12 382 ARG A N 1
ATOM 3099 C CA . ARG A 1 382 ? -29.003 36.341 -12.661 1.00 82.12 382 ARG A CA 1
ATOM 3100 C C . ARG A 1 382 ? -28.234 36.005 -13.948 1.00 82.12 382 ARG A C 1
ATOM 3102 O O . ARG A 1 382 ? -27.589 34.959 -14.020 1.00 82.12 382 ARG A O 1
ATOM 3109 N N . LEU A 1 383 ? -28.288 36.876 -14.959 1.00 79.56 383 LEU A N 1
ATOM 3110 C CA . LEU A 1 383 ? -27.581 36.673 -16.232 1.00 79.56 383 LEU A CA 1
ATOM 3111 C C . LEU A 1 383 ? -26.063 36.785 -16.077 1.00 79.56 383 LEU A C 1
ATOM 3113 O O . LEU A 1 383 ? -25.345 35.923 -16.573 1.00 79.56 383 LEU A O 1
ATOM 3117 N N . LEU A 1 384 ? -25.590 37.796 -15.343 1.00 78.06 384 LEU A N 1
ATOM 3118 C CA . LEU A 1 384 ? -24.177 37.955 -14.984 1.00 78.06 384 LEU A CA 1
ATOM 3119 C C . LEU A 1 384 ? -23.695 36.753 -14.166 1.00 78.06 384 LEU A C 1
ATOM 3121 O O . LEU A 1 384 ? -22.625 36.206 -14.399 1.00 78.06 384 LEU A O 1
ATOM 3125 N N . ILE A 1 385 ? -24.544 36.310 -13.243 1.00 74.38 385 ILE A N 1
ATOM 3126 C CA . ILE A 1 385 ? -24.279 35.191 -12.350 1.00 74.38 385 ILE A CA 1
ATOM 3127 C C . ILE A 1 385 ? -24.099 33.854 -13.084 1.00 74.38 385 ILE A C 1
ATOM 3129 O O . ILE A 1 385 ? -23.359 32.984 -12.628 1.00 74.38 385 ILE A O 1
ATOM 3133 N N . SER A 1 386 ? -24.768 33.687 -14.222 1.00 73.44 386 SER A N 1
ATOM 3134 C CA . SER A 1 386 ? -24.764 32.434 -14.982 1.00 73.44 386 SER A CA 1
ATOM 3135 C C . SER A 1 386 ? -23.597 32.323 -15.972 1.00 73.44 386 SER A C 1
ATOM 3137 O O . SER A 1 386 ? -23.493 31.318 -16.676 1.00 73.44 386 SER A O 1
ATOM 3139 N N . GLN A 1 387 ? -22.731 33.338 -16.058 1.00 76.00 387 GLN A N 1
ATOM 3140 C CA . GLN A 1 387 ? -21.583 33.330 -16.961 1.00 76.00 387 GLN A CA 1
ATOM 3141 C C . GLN A 1 387 ? -20.484 32.369 -16.449 1.00 76.00 387 GLN A C 1
ATOM 3143 O O . GLN A 1 387 ? -20.131 32.408 -15.270 1.00 76.00 387 GLN A O 1
ATOM 3148 N N . PRO A 1 388 ? -19.941 31.474 -17.299 1.00 67.38 388 PRO A N 1
ATOM 3149 C CA . PRO A 1 388 ? -19.041 30.391 -16.874 1.00 67.38 388 PRO A CA 1
ATOM 3150 C C . PRO A 1 388 ? -17.655 30.868 -16.409 1.00 67.38 388 PRO A C 1
ATOM 3152 O O . PRO A 1 388 ? -16.974 30.159 -15.660 1.00 67.38 388 PRO A O 1
ATOM 3155 N N . ASP A 1 389 ? -17.258 32.055 -16.858 1.00 70.50 389 ASP A N 1
ATOM 3156 C CA . ASP A 1 389 ? -16.025 32.770 -16.538 1.00 70.50 389 ASP A CA 1
ATOM 3157 C C . ASP A 1 389 ? -16.151 33.658 -15.292 1.00 70.50 389 ASP A C 1
ATOM 3159 O O . ASP A 1 389 ? -15.153 34.227 -14.855 1.00 70.50 389 ASP A O 1
ATOM 3163 N N . VAL A 1 390 ? -17.342 33.746 -14.685 1.00 68.12 390 VAL A N 1
ATOM 3164 C CA . VAL A 1 390 ? -17.578 34.541 -13.477 1.00 68.12 390 VAL A CA 1
ATOM 3165 C C . VAL A 1 390 ? -17.606 33.649 -12.234 1.00 68.12 390 VAL A C 1
ATOM 3167 O O . VAL A 1 390 ? -18.383 32.700 -12.113 1.00 68.12 390 VAL A O 1
ATOM 3170 N N . ARG A 1 391 ? -16.746 33.959 -11.263 1.00 71.06 391 ARG A N 1
ATOM 3171 C CA . ARG A 1 391 ? -16.650 33.271 -9.968 1.00 71.06 391 ARG A CA 1
ATOM 3172 C C . ARG A 1 391 ? -17.241 34.141 -8.862 1.00 71.06 391 ARG A C 1
ATOM 3174 O O . ARG A 1 391 ? -16.823 35.282 -8.697 1.00 71.06 391 ARG A O 1
ATOM 3181 N N . PHE A 1 392 ? -18.161 33.590 -8.067 1.00 75.81 392 PHE A N 1
ATOM 3182 C CA . PHE A 1 392 ? -18.816 34.306 -6.964 1.00 75.81 392 PHE A CA 1
ATOM 3183 C C . PHE A 1 392 ? -18.271 33.895 -5.601 1.00 75.81 392 PHE A C 1
ATOM 3185 O O . PHE A 1 392 ? -18.031 32.714 -5.364 1.00 75.81 392 PHE A O 1
ATOM 3192 N N . LYS A 1 393 ? -18.142 34.858 -4.688 1.00 76.56 393 LYS A N 1
ATOM 3193 C CA . LYS A 1 393 ? -17.911 34.618 -3.257 1.00 76.56 393 LYS A CA 1
ATOM 3194 C C . LYS A 1 393 ? -18.932 35.409 -2.452 1.00 76.56 393 LYS A C 1
ATOM 3196 O O . LYS A 1 393 ? -19.118 36.590 -2.730 1.00 76.56 393 LYS A O 1
ATOM 3201 N N . VAL A 1 394 ? -19.572 34.785 -1.468 1.00 78.19 394 VAL A N 1
ATOM 3202 C CA . VAL A 1 394 ? -20.495 35.475 -0.555 1.00 78.19 394 VAL A CA 1
ATOM 3203 C C . VAL A 1 394 ? -19.888 35.520 0.836 1.00 78.19 394 VAL A C 1
ATOM 3205 O O . VAL A 1 394 ? -19.375 34.513 1.310 1.00 78.19 394 VAL A O 1
ATOM 3208 N N . VAL A 1 395 ? -19.950 36.676 1.479 1.00 77.56 395 VAL A N 1
ATOM 3209 C CA . VAL A 1 395 ? -19.463 36.914 2.837 1.00 77.56 395 VAL A CA 1
ATOM 3210 C C . VAL A 1 395 ? -20.623 37.446 3.653 1.00 77.56 395 VAL A C 1
ATOM 3212 O O . VAL A 1 395 ? -21.192 38.466 3.277 1.00 77.56 395 VAL A O 1
ATOM 3215 N N . THR A 1 396 ? -20.996 36.773 4.738 1.00 79.19 396 THR A N 1
ATOM 3216 C CA . THR A 1 396 ? -22.149 37.167 5.555 1.00 79.19 396 THR A CA 1
ATOM 3217 C C . THR A 1 396 ? -21.873 37.051 7.052 1.00 79.19 396 THR A C 1
ATOM 3219 O O . THR A 1 396 ? -21.019 36.275 7.462 1.00 79.19 396 THR A O 1
ATOM 3222 N N . VAL A 1 397 ? -22.585 37.797 7.894 1.00 77.56 397 VAL A N 1
ATOM 3223 C CA . VAL A 1 397 ? -22.589 37.588 9.359 1.00 77.56 397 VAL A CA 1
ATOM 3224 C C . VAL A 1 397 ? -23.729 36.650 9.772 1.00 77.56 397 VAL A C 1
ATOM 3226 O O . VAL A 1 397 ? -24.690 36.491 9.022 1.00 77.56 397 VAL A O 1
ATOM 3229 N N . TRP A 1 398 ? -23.636 36.000 10.937 1.00 76.69 398 TRP A N 1
ATOM 3230 C CA . TRP A 1 398 ? -24.662 35.048 11.387 1.00 76.69 398 TRP A CA 1
ATOM 3231 C C . TRP A 1 398 ? -26.027 35.692 11.632 1.00 76.69 398 TRP A C 1
ATOM 3233 O O . TRP A 1 398 ? -27.028 35.164 11.159 1.00 76.69 398 TRP A O 1
ATOM 3243 N N . GLU A 1 399 ? -26.072 36.809 12.362 1.00 78.06 399 GLU A N 1
ATOM 3244 C CA . GLU A 1 399 ? -27.301 37.563 12.633 1.00 78.06 399 GLU A CA 1
ATOM 3245 C C . GLU A 1 399 ? -27.480 38.654 11.578 1.00 78.06 399 GLU A C 1
ATOM 3247 O O . GLU A 1 399 ? -26.713 39.614 11.542 1.00 78.06 399 GLU A O 1
ATOM 3252 N N . ILE A 1 400 ? -28.497 38.514 10.728 1.00 77.12 400 ILE A N 1
ATOM 3253 C CA . ILE A 1 400 ? -28.773 39.466 9.643 1.00 77.12 400 ILE A CA 1
ATOM 3254 C C . ILE A 1 400 ? -29.903 40.423 10.028 1.00 77.12 400 ILE A C 1
ATOM 3256 O O . ILE A 1 400 ? -29.804 41.621 9.770 1.00 77.12 400 ILE A O 1
ATOM 3260 N N . GLY A 1 401 ? -30.930 39.918 10.714 1.00 78.25 401 GLY A N 1
ATOM 3261 C CA . GLY A 1 401 ? -32.064 40.686 11.234 1.00 78.25 401 GLY A CA 1
ATOM 3262 C C . GLY A 1 401 ? -32.626 40.055 12.511 1.00 78.25 401 GLY A C 1
ATOM 3263 O O . GLY A 1 401 ? -32.056 39.094 13.027 1.00 78.25 401 GLY A O 1
ATOM 3264 N N . ALA A 1 402 ? -33.741 40.578 13.031 1.00 74.88 402 ALA A N 1
ATOM 3265 C CA . ALA A 1 402 ? -34.342 40.101 14.286 1.00 74.88 402 ALA A CA 1
ATOM 3266 C C . ALA A 1 402 ? -34.755 38.612 14.251 1.00 74.88 402 ALA A C 1
ATOM 3268 O O . ALA A 1 402 ? -34.731 37.943 15.281 1.00 74.88 402 ALA A O 1
ATOM 3269 N N . ASP A 1 403 ? -35.096 38.098 13.070 1.00 81.75 403 ASP A N 1
ATOM 3270 C CA . ASP A 1 403 ? -35.559 36.731 12.808 1.00 81.75 403 ASP A CA 1
ATOM 3271 C C . ASP A 1 403 ? -34.819 36.051 11.638 1.00 81.75 403 ASP A C 1
ATOM 3273 O O . ASP A 1 403 ? -35.172 34.940 11.240 1.00 81.75 403 ASP A O 1
ATOM 3277 N N . LYS A 1 404 ? -33.789 36.702 11.079 1.00 82.69 404 LYS A N 1
ATOM 3278 C CA . LYS A 1 404 ? -33.062 36.240 9.887 1.00 82.69 404 LYS A CA 1
ATOM 3279 C C . LYS A 1 404 ? -31.601 35.963 10.181 1.00 82.69 404 LYS A C 1
ATOM 3281 O O . LYS A 1 404 ? -30.914 36.752 10.836 1.00 82.69 404 LYS A O 1
ATOM 3286 N N . THR A 1 405 ? -31.109 34.867 9.616 1.00 83.38 405 THR A N 1
ATOM 3287 C CA . THR A 1 405 ? -29.736 34.400 9.813 1.00 83.38 405 THR A CA 1
ATOM 3288 C C . THR A 1 405 ? -28.976 34.263 8.496 1.00 83.38 405 THR A C 1
ATOM 3290 O O . THR A 1 405 ? -29.553 34.297 7.408 1.00 83.38 405 THR A O 1
ATOM 3293 N N . ALA A 1 406 ? -27.671 34.014 8.580 1.00 79.62 406 ALA A N 1
ATOM 3294 C CA . ALA A 1 406 ? -26.851 33.633 7.432 1.00 79.62 406 ALA A CA 1
ATOM 3295 C C . ALA A 1 406 ? -27.404 32.424 6.648 1.00 79.62 406 ALA A C 1
ATOM 3297 O O . ALA A 1 406 ? -27.133 32.285 5.456 1.00 79.62 406 ALA A O 1
ATOM 3298 N N . ILE A 1 407 ? -28.198 31.551 7.281 1.00 80.31 407 ILE A N 1
ATOM 3299 C CA . ILE A 1 407 ? -28.847 30.429 6.592 1.00 80.31 407 ILE A CA 1
ATOM 3300 C C . ILE A 1 407 ? -29.855 30.941 5.558 1.00 80.31 407 ILE A C 1
ATOM 3302 O O . ILE A 1 407 ? -29.953 30.384 4.465 1.00 80.31 407 ILE A O 1
ATOM 3306 N N . ASP A 1 408 ? -30.581 32.010 5.870 1.00 85.12 408 ASP A N 1
ATOM 3307 C CA . ASP A 1 408 ? -31.569 32.592 4.963 1.00 85.12 408 ASP A CA 1
ATOM 3308 C C . ASP A 1 408 ? -30.878 33.253 3.765 1.00 85.12 408 ASP A C 1
ATOM 3310 O O . ASP A 1 408 ? -31.307 33.067 2.629 1.00 85.12 408 ASP A O 1
ATOM 3314 N N . ILE A 1 409 ? -29.710 33.863 3.987 1.00 81.88 409 ILE A N 1
ATOM 3315 C CA . ILE A 1 409 ? -28.810 34.323 2.920 1.00 81.88 409 ILE A CA 1
ATOM 3316 C C . ILE A 1 409 ? -28.314 33.166 2.049 1.00 81.88 409 ILE A C 1
ATOM 3318 O O . ILE A 1 409 ? -28.331 33.258 0.820 1.00 81.88 409 ILE A O 1
ATOM 3322 N N . ILE A 1 410 ? -27.900 32.048 2.652 1.00 79.88 410 ILE A N 1
ATOM 3323 C CA . ILE A 1 410 ? -27.478 30.863 1.895 1.00 79.88 410 ILE A CA 1
ATOM 3324 C C . ILE A 1 410 ? -28.621 30.351 1.025 1.00 79.88 410 ILE A C 1
ATOM 3326 O O . ILE A 1 410 ? -28.386 30.014 -0.135 1.00 79.88 410 ILE A O 1
ATOM 3330 N N . ARG A 1 411 ? -29.846 30.291 1.554 1.00 82.81 411 ARG A N 1
ATOM 3331 C CA . ARG A 1 411 ? -31.026 29.866 0.788 1.00 82.81 411 ARG A CA 1
ATOM 3332 C C . ARG A 1 411 ? -31.319 30.831 -0.357 1.00 82.81 411 ARG A C 1
ATOM 3334 O O . ARG A 1 411 ? -31.469 30.369 -1.487 1.00 82.81 411 ARG A O 1
ATOM 3341 N N . ALA A 1 412 ? -31.308 32.136 -0.090 1.00 82.56 412 ALA A N 1
ATOM 3342 C CA . ALA A 1 412 ? -31.499 33.184 -1.088 1.00 82.56 412 ALA A CA 1
ATOM 3343 C C . ALA A 1 412 ? -30.497 33.053 -2.244 1.00 82.56 412 ALA A C 1
ATOM 3345 O O . ALA A 1 412 ? -30.889 32.957 -3.407 1.00 82.56 412 ALA A O 1
ATOM 3346 N N . VAL A 1 413 ? -29.203 32.936 -1.936 1.00 80.50 413 VAL A N 1
ATOM 3347 C CA . VAL A 1 413 ? -28.142 32.785 -2.942 1.00 80.50 413 VAL A CA 1
ATOM 3348 C C . VAL A 1 413 ? -28.264 31.446 -3.671 1.00 80.50 413 VAL A C 1
ATOM 3350 O O . VAL A 1 413 ? -28.237 31.406 -4.902 1.00 80.50 413 VAL A O 1
ATOM 3353 N N . ARG A 1 414 ? -28.440 30.336 -2.944 1.00 78.25 414 ARG A N 1
ATOM 3354 C CA . ARG A 1 414 ? -28.472 28.987 -3.534 1.00 78.25 414 ARG A CA 1
ATOM 3355 C C . ARG A 1 414 ? -29.732 28.677 -4.328 1.00 78.25 414 ARG A C 1
ATOM 3357 O O . ARG A 1 414 ? -29.681 27.774 -5.159 1.00 78.25 414 ARG A O 1
ATOM 3364 N N . SER A 1 415 ? -30.809 29.440 -4.143 1.00 78.19 415 SER A N 1
ATOM 3365 C CA . SER A 1 415 ? -31.992 29.381 -5.012 1.00 78.19 415 SER A CA 1
ATOM 3366 C C . SER A 1 415 ? -31.637 29.603 -6.490 1.00 78.19 415 SER A C 1
ATOM 3368 O O . SER A 1 415 ? -32.306 29.083 -7.380 1.00 78.19 415 SER A O 1
ATOM 3370 N N . THR A 1 416 ? -30.550 30.340 -6.748 1.00 72.81 416 THR A N 1
ATOM 3371 C CA . THR A 1 416 ? -30.089 30.705 -8.093 1.00 72.81 416 THR A CA 1
ATOM 3372 C C . THR A 1 416 ? -28.671 30.190 -8.381 1.00 72.81 416 THR A C 1
ATOM 3374 O O . THR A 1 416 ? -28.361 29.848 -9.520 1.00 72.81 416 THR A O 1
ATOM 3377 N N . LEU A 1 417 ? -27.820 30.062 -7.355 1.00 71.38 417 LEU A N 1
ATOM 3378 C CA . LEU A 1 417 ? -26.421 29.632 -7.438 1.00 71.38 417 LEU A CA 1
ATOM 3379 C C . LEU A 1 417 ? -26.155 28.366 -6.617 1.00 71.38 417 LEU A C 1
ATOM 3381 O O . LEU A 1 417 ? -25.708 28.426 -5.471 1.00 71.38 417 LEU A O 1
ATOM 3385 N N . SER A 1 418 ? -26.335 27.192 -7.217 1.00 66.12 418 SER A N 1
ATOM 3386 C CA . SER A 1 418 ? -26.156 25.909 -6.514 1.00 66.12 418 SER A CA 1
ATOM 3387 C C . SER A 1 418 ? -24.728 25.643 -6.002 1.00 66.12 418 SER A C 1
ATOM 3389 O O . SER A 1 418 ? -24.536 24.752 -5.175 1.00 66.12 418 SER A O 1
ATOM 3391 N N . ARG A 1 419 ? -23.718 26.397 -6.470 1.00 59.84 419 ARG A N 1
ATOM 3392 C CA . ARG A 1 419 ? -22.284 26.157 -6.199 1.00 59.84 419 ARG A CA 1
ATOM 3393 C C . ARG A 1 419 ? -21.496 27.377 -5.703 1.00 59.84 419 ARG A C 1
ATOM 3395 O O . ARG A 1 419 ? -20.269 27.331 -5.721 1.00 59.84 419 ARG A O 1
ATOM 3402 N N . ALA A 1 420 ? -22.152 28.456 -5.272 1.00 63.62 420 ALA A N 1
ATOM 3403 C CA . ALA A 1 420 ? -21.426 29.617 -4.753 1.00 63.62 420 ALA A CA 1
ATOM 3404 C C . ALA A 1 420 ? -20.821 29.322 -3.360 1.00 63.62 420 ALA A C 1
ATOM 3406 O O . ALA A 1 420 ? -21.569 28.924 -2.459 1.00 63.62 420 ALA A O 1
ATOM 3407 N N . PRO A 1 421 ? -19.498 29.495 -3.160 1.00 61.16 421 PRO A N 1
ATOM 3408 C CA . PRO A 1 421 ? -18.885 29.442 -1.836 1.00 61.16 421 PRO A CA 1
ATOM 3409 C C . PRO A 1 421 ? -19.380 30.606 -0.967 1.00 61.16 421 PRO A C 1
ATOM 3411 O O . PRO A 1 421 ? -19.422 31.758 -1.412 1.00 61.16 421 PRO A O 1
ATOM 3414 N N . VAL A 1 422 ? -19.751 30.290 0.277 1.00 66.94 422 VAL A N 1
ATOM 3415 C CA . VAL A 1 422 ? -20.259 31.250 1.266 1.00 66.94 422 VAL A CA 1
ATOM 3416 C C . VAL A 1 422 ? -19.386 31.181 2.517 1.00 66.94 422 VAL A C 1
ATOM 3418 O O . VAL A 1 422 ? -19.228 30.111 3.103 1.00 66.94 422 VAL A O 1
ATOM 3421 N N . LEU A 1 423 ? -18.826 32.318 2.918 1.00 66.62 423 LEU A N 1
ATOM 3422 C CA . LEU A 1 423 ? -18.157 32.524 4.198 1.00 66.62 423 LEU A CA 1
ATOM 3423 C C . LEU A 1 423 ? -19.137 33.178 5.171 1.00 66.62 423 LEU A C 1
ATOM 3425 O O . LEU A 1 423 ? -19.773 34.174 4.823 1.00 66.62 423 LEU A O 1
ATOM 3429 N N . ILE A 1 424 ? -19.232 32.638 6.384 1.00 69.62 424 ILE A N 1
ATOM 3430 C CA . ILE A 1 424 ? -20.035 33.197 7.468 1.00 69.62 424 ILE A CA 1
ATOM 3431 C C . ILE A 1 424 ? -19.144 33.597 8.644 1.00 69.62 424 ILE A C 1
ATOM 3433 O O . ILE A 1 424 ? -18.336 32.805 9.116 1.00 69.62 424 ILE A O 1
ATOM 3437 N N . PHE A 1 425 ? -19.357 34.790 9.187 1.00 65.25 425 PHE A N 1
ATOM 3438 C CA . PHE A 1 425 ? -18.822 35.179 10.490 1.00 65.25 425 PHE A CA 1
ATOM 3439 C C . PHE A 1 425 ? -19.808 34.810 11.595 1.00 65.25 425 PHE A C 1
ATOM 3441 O O . PHE A 1 425 ? -20.952 35.274 11.592 1.00 65.25 425 PHE A O 1
ATOM 3448 N N . THR A 1 426 ? -19.388 33.965 12.533 1.00 63.72 426 THR A N 1
ATOM 3449 C CA . THR A 1 426 ? -20.252 33.475 13.617 1.00 63.72 426 THR A CA 1
ATOM 3450 C C . THR A 1 426 ? -19.440 33.077 14.855 1.00 63.72 426 THR A C 1
ATOM 3452 O O . THR A 1 426 ? -18.214 33.095 14.830 1.00 63.72 426 THR A O 1
ATOM 3455 N N . ASN A 1 427 ? -20.110 32.757 15.966 1.00 58.91 427 ASN A N 1
ATOM 3456 C CA . ASN A 1 427 ? -19.455 32.270 17.182 1.00 58.91 427 ASN A CA 1
ATOM 3457 C C . ASN A 1 427 ? -19.322 30.730 17.187 1.00 58.91 427 ASN A C 1
ATOM 3459 O O . ASN A 1 427 ? -20.056 30.023 16.498 1.00 58.91 427 ASN A O 1
ATOM 3463 N N . LYS A 1 428 ? -18.414 30.192 18.017 1.00 49.22 428 LYS A N 1
ATOM 3464 C CA . LYS A 1 428 ? -18.050 28.755 18.053 1.00 49.22 428 LYS A CA 1
ATOM 3465 C C . LYS A 1 428 ? -19.206 27.771 18.244 1.00 49.22 428 LYS A C 1
ATOM 3467 O O . LYS A 1 428 ? -19.107 26.619 17.832 1.00 49.22 428 LYS A O 1
ATOM 3472 N N . PHE A 1 429 ? -20.286 28.176 18.908 1.00 48.16 429 PHE A N 1
ATOM 3473 C CA . PHE A 1 429 ? -21.443 27.297 19.096 1.00 48.16 429 PHE A CA 1
ATOM 3474 C C . PHE A 1 429 ? -22.274 27.187 17.808 1.00 48.16 429 PHE A C 1
ATOM 3476 O O . PHE A 1 429 ? -22.743 26.109 17.445 1.00 48.16 429 PHE A O 1
ATOM 3483 N N . GLN A 1 430 ? -22.415 28.299 17.092 1.00 57.12 430 GLN A N 1
ATOM 3484 C CA . GLN A 1 430 ? -23.157 28.407 15.836 1.00 57.12 430 GLN A CA 1
ATOM 3485 C C . GLN A 1 430 ? -22.358 27.852 14.636 1.00 57.12 430 GLN A C 1
ATOM 3487 O O . GLN A 1 430 ? -22.951 27.300 13.708 1.00 57.12 430 GLN A O 1
ATOM 3492 N N . GLU A 1 431 ? -21.023 27.873 14.708 1.00 56.12 431 GLU A N 1
ATOM 3493 C CA . GLU A 1 431 ? -20.091 27.234 13.763 1.00 56.12 431 GLU A CA 1
ATOM 3494 C C . GLU A 1 431 ? -20.378 25.735 13.565 1.00 56.12 431 GLU A C 1
ATOM 3496 O O . GLU A 1 431 ? -20.473 25.250 12.434 1.00 56.12 431 GLU A O 1
ATOM 3501 N N . VAL A 1 432 ? -20.601 25.002 14.661 1.00 47.00 432 VAL A N 1
ATOM 3502 C CA . VAL A 1 432 ? -20.882 23.557 14.623 1.00 47.00 432 VAL A CA 1
ATOM 3503 C C . VAL A 1 432 ? -22.217 23.268 13.930 1.00 47.00 432 VAL A C 1
ATOM 3505 O O . VAL A 1 432 ? -22.314 22.322 13.150 1.00 47.00 432 VAL A O 1
ATOM 3508 N N . GLN A 1 433 ? -23.245 24.093 14.152 1.00 54.44 433 GLN A N 1
ATOM 3509 C CA . GLN A 1 433 ? -24.533 23.924 13.471 1.00 54.44 433 GLN A CA 1
ATOM 3510 C C . GLN A 1 433 ? -24.449 24.233 11.971 1.00 54.44 433 GLN A C 1
ATOM 3512 O O . GLN A 1 433 ? -25.019 23.493 11.165 1.00 54.44 433 GLN A O 1
ATOM 3517 N N . ALA A 1 434 ? -23.724 25.288 11.591 1.00 55.81 434 ALA A N 1
ATOM 3518 C CA . ALA A 1 434 ? -23.535 25.674 10.196 1.00 55.81 434 ALA A CA 1
ATOM 3519 C C . ALA A 1 434 ? -22.794 24.587 9.398 1.00 55.81 434 ALA A C 1
ATOM 3521 O O . ALA A 1 434 ? -23.241 24.198 8.316 1.00 55.81 434 ALA A O 1
ATOM 3522 N N . ALA A 1 435 ? -21.708 24.053 9.967 1.00 53.75 435 ALA A N 1
ATOM 3523 C CA . ALA A 1 435 ? -20.884 23.017 9.348 1.00 53.75 435 ALA A CA 1
ATOM 3524 C C . ALA A 1 435 ? -21.631 21.683 9.179 1.00 53.75 435 ALA A C 1
ATOM 3526 O O . ALA A 1 435 ? -21.456 21.002 8.168 1.00 53.75 435 ALA A O 1
ATOM 3527 N N . LEU A 1 436 ? -22.499 21.324 10.135 1.00 50.94 436 LEU A N 1
ATOM 3528 C CA . LEU A 1 436 ? -23.302 20.098 10.071 1.00 50.94 436 LEU A CA 1
ATOM 3529 C C . LEU A 1 436 ? -24.407 20.157 9.008 1.00 50.94 436 LEU A C 1
ATOM 3531 O O . LEU A 1 436 ? -24.714 19.137 8.396 1.00 50.94 436 LEU A O 1
ATOM 3535 N N . GLN A 1 437 ? -25.015 21.327 8.784 1.00 52.19 437 GLN A N 1
ATOM 3536 C CA . GLN A 1 437 ? -26.132 21.467 7.842 1.00 52.19 437 GLN A CA 1
ATOM 3537 C C . GLN A 1 437 ? -25.695 21.862 6.424 1.00 52.19 437 GLN A C 1
ATOM 3539 O O . GLN A 1 437 ? -26.375 21.510 5.459 1.00 52.19 437 GLN A O 1
ATOM 3544 N N . TYR A 1 438 ? -24.566 22.564 6.265 1.00 59.91 438 TYR A N 1
ATOM 3545 C CA . TYR A 1 438 ? -24.104 23.064 4.967 1.00 59.91 438 TYR A CA 1
ATOM 3546 C C . TYR A 1 438 ? -22.574 22.921 4.811 1.00 59.91 438 TYR A C 1
ATOM 3548 O O . TYR A 1 438 ? -21.841 23.885 5.007 1.00 59.91 438 TYR A O 1
ATOM 3556 N N . PRO A 1 439 ? -22.063 21.765 4.346 1.00 50.88 439 PRO A N 1
ATOM 3557 C CA . PRO A 1 439 ? -20.634 21.408 4.399 1.00 50.88 439 PRO A CA 1
ATOM 3558 C C . PRO A 1 439 ? -19.681 22.228 3.497 1.00 50.88 439 PRO A C 1
ATOM 3560 O O . PRO A 1 439 ? -18.478 22.001 3.521 1.00 50.88 439 PRO A O 1
ATOM 3563 N N . ASN A 1 440 ? -20.197 23.190 2.720 1.00 52.09 440 ASN A N 1
ATOM 3564 C CA . ASN A 1 440 ? -19.414 24.123 1.883 1.00 52.09 440 ASN A CA 1
ATOM 3565 C C . ASN A 1 440 ? -19.416 25.559 2.439 1.00 52.09 440 ASN A C 1
ATOM 3567 O O . ASN A 1 440 ? -19.189 26.518 1.699 1.00 52.09 440 ASN A O 1
ATOM 3571 N N . VAL A 1 441 ? -19.790 25.711 3.705 1.00 57.28 441 VAL A N 1
ATOM 3572 C CA . VAL A 1 441 ? -19.814 26.980 4.420 1.00 57.28 441 VAL A CA 1
ATOM 3573 C C . VAL A 1 441 ? -18.584 27.030 5.308 1.00 57.28 441 VAL A C 1
ATOM 3575 O O . VAL A 1 441 ? -18.401 26.155 6.151 1.00 57.28 441 VAL A O 1
ATOM 3578 N N . ILE A 1 442 ? -17.749 28.046 5.112 1.00 56.19 442 ILE A N 1
ATOM 3579 C CA . ILE A 1 442 ? -16.646 28.323 6.035 1.00 56.19 442 ILE A CA 1
ATOM 3580 C C . ILE A 1 442 ? -17.179 29.258 7.115 1.00 56.19 442 ILE A C 1
ATOM 3582 O O . ILE A 1 442 ? -17.878 30.220 6.804 1.00 56.19 442 ILE A O 1
ATOM 3586 N N . SER A 1 443 ? -16.885 28.946 8.370 1.00 59.31 443 SER A N 1
ATOM 3587 C CA . SER A 1 443 ? -17.264 29.734 9.536 1.00 59.31 443 SER A CA 1
ATOM 3588 C C . SER A 1 443 ? -15.997 30.206 10.241 1.00 59.31 443 SER A C 1
ATOM 3590 O O . SER A 1 443 ? -15.085 29.402 10.406 1.00 59.31 443 SER A O 1
ATOM 3592 N N . THR A 1 444 ? -15.931 31.473 10.650 1.00 59.50 444 THR A N 1
ATOM 3593 C CA . THR A 1 444 ? -14.767 32.021 11.369 1.00 59.50 444 THR A CA 1
ATOM 3594 C C . THR A 1 444 ? -15.160 33.089 12.391 1.00 59.50 444 THR A C 1
ATOM 3596 O O . THR A 1 444 ? -16.162 33.790 12.209 1.00 59.50 444 THR A O 1
ATOM 3599 N N . ASP A 1 445 ? -14.372 33.200 13.468 1.00 57.59 445 ASP A N 1
ATOM 3600 C CA . ASP A 1 445 ? -14.538 34.161 14.567 1.00 57.59 445 ASP A CA 1
ATOM 3601 C C . ASP A 1 445 ? -13.514 35.322 14.546 1.00 57.59 445 ASP A C 1
ATOM 3603 O O . ASP A 1 445 ? -13.590 36.208 15.400 1.00 57.59 445 ASP A O 1
ATOM 3607 N N . ALA A 1 446 ? -12.589 35.374 13.571 1.00 53.91 446 ALA A N 1
ATOM 3608 C CA . ALA A 1 446 ? -11.431 36.277 13.600 1.00 53.91 446 ALA A CA 1
ATOM 3609 C C . ALA A 1 446 ? -11.430 37.382 12.516 1.00 53.91 446 ALA A C 1
ATOM 3611 O O . ALA A 1 446 ? -11.466 37.113 11.317 1.00 53.91 446 ALA A O 1
ATOM 3612 N N . GLU A 1 447 ? -11.256 38.646 12.935 1.00 48.56 447 GLU A N 1
ATOM 3613 C CA . GLU A 1 447 ? -11.104 39.827 12.053 1.00 48.56 447 GLU A CA 1
ATOM 3614 C C . GLU A 1 447 ? -9.887 39.747 11.097 1.00 48.56 447 GLU A C 1
ATOM 3616 O O . GLU A 1 447 ? -9.871 40.405 10.055 1.00 48.56 447 GLU A O 1
ATOM 3621 N N . LEU A 1 448 ? -8.864 38.942 11.422 1.00 44.34 448 LEU A N 1
ATOM 3622 C CA . LEU A 1 448 ? -7.613 38.836 10.653 1.00 44.34 448 LEU A CA 1
ATOM 3623 C C . LEU A 1 448 ? -7.786 38.100 9.314 1.00 44.34 448 LEU A C 1
ATOM 3625 O O . LEU A 1 448 ? -7.152 38.466 8.324 1.00 44.34 448 LEU A O 1
ATOM 3629 N N . GLU A 1 449 ? -8.685 37.116 9.260 1.00 53.59 449 GLU A N 1
ATOM 3630 C CA . GLU A 1 449 ? -8.924 36.313 8.053 1.00 53.59 449 GLU A CA 1
ATOM 3631 C C . GLU A 1 449 ? -9.586 37.125 6.941 1.00 53.59 449 GLU A C 1
ATOM 3633 O O . GLU A 1 449 ? -9.533 36.753 5.771 1.00 53.59 449 GLU A O 1
ATOM 3638 N N . VAL A 1 450 ? -10.175 38.278 7.262 1.00 48.59 450 VAL A N 1
ATOM 3639 C CA . VAL A 1 450 ? -10.926 39.045 6.272 1.00 48.59 450 VAL A CA 1
ATOM 3640 C C . VAL A 1 450 ? -10.022 39.768 5.278 1.00 48.59 450 VAL A C 1
ATOM 3642 O O . VAL A 1 450 ? -10.349 39.855 4.094 1.00 48.59 450 VAL A O 1
ATOM 3645 N N . LYS A 1 451 ? -8.851 40.240 5.720 1.00 48.56 451 LYS A N 1
ATOM 3646 C CA . LYS A 1 451 ? -7.856 40.835 4.812 1.00 48.56 451 LYS A CA 1
ATOM 3647 C C . LYS A 1 451 ? -7.261 39.783 3.871 1.00 48.56 451 LYS A C 1
ATOM 3649 O O . LYS A 1 451 ? -7.006 40.097 2.711 1.00 48.56 451 LYS A O 1
ATOM 3654 N N . GLU A 1 452 ? -7.120 38.538 4.326 1.00 50.56 452 GLU A N 1
ATOM 3655 C CA . GLU A 1 452 ? -6.700 37.406 3.487 1.00 50.56 452 GLU A CA 1
ATOM 3656 C C . GLU A 1 452 ? -7.814 36.937 2.544 1.00 50.56 452 GLU A C 1
ATOM 3658 O O . GLU A 1 452 ? -7.560 36.655 1.375 1.00 50.56 452 GLU A O 1
ATOM 3663 N N . PHE A 1 453 ? -9.065 36.939 3.006 1.00 48.88 453 PHE A N 1
ATOM 3664 C CA . PHE A 1 453 ? -10.227 36.570 2.202 1.00 48.88 453 PHE A CA 1
ATOM 3665 C C . PHE A 1 453 ? -10.444 37.496 0.998 1.00 48.88 453 PHE A C 1
ATOM 3667 O O . PHE A 1 453 ? -10.820 37.046 -0.091 1.00 48.88 453 PHE A O 1
ATOM 3674 N N . VAL A 1 454 ? -10.236 38.798 1.215 1.00 47.44 454 VAL A N 1
ATOM 3675 C CA . VAL A 1 454 ? -10.398 39.861 0.210 1.00 47.44 454 VAL A CA 1
ATOM 3676 C C . VAL A 1 454 ? -9.109 40.102 -0.586 1.00 47.44 454 VAL A C 1
ATOM 3678 O O . VAL A 1 454 ? -9.141 40.721 -1.649 1.00 47.44 454 VAL A O 1
ATOM 3681 N N . GLY A 1 455 ? -7.972 39.597 -0.102 1.00 44.50 455 GLY A N 1
ATOM 3682 C CA . GLY A 1 455 ? -6.655 39.799 -0.690 1.00 44.50 455 GLY A CA 1
ATOM 3683 C C . GLY A 1 455 ? -6.508 39.203 -2.094 1.00 44.50 455 GLY A C 1
ATOM 3684 O O . GLY A 1 455 ? -6.776 38.030 -2.339 1.00 44.50 455 GLY A O 1
ATOM 3685 N N . PHE A 1 456 ? -5.985 40.020 -3.010 1.00 39.16 456 PHE A N 1
ATOM 3686 C CA . PHE A 1 456 ? -5.730 39.737 -4.432 1.00 39.16 456 PHE A CA 1
ATOM 3687 C C . PHE A 1 456 ? -4.695 38.631 -4.726 1.00 39.16 456 PHE A C 1
ATOM 3689 O O . PHE A 1 456 ? -4.369 38.380 -5.884 1.00 39.16 456 PHE A O 1
ATOM 3696 N N . ARG A 1 457 ? -4.127 37.970 -3.714 1.00 36.44 457 ARG A N 1
ATOM 3697 C CA . ARG A 1 457 ? -3.059 36.978 -3.895 1.00 36.44 457 ARG A CA 1
ATOM 3698 C C . ARG A 1 457 ? -3.148 35.903 -2.825 1.00 36.44 457 ARG A C 1
ATOM 3700 O O . ARG A 1 457 ? -2.487 36.045 -1.807 1.00 36.44 457 ARG A O 1
ATOM 3707 N N . GLN A 1 458 ? -3.935 34.854 -3.076 1.00 38.09 458 GLN A N 1
ATOM 3708 C CA . GLN A 1 458 ? -3.711 33.464 -2.633 1.00 38.09 458 GLN A CA 1
ATOM 3709 C C . GLN A 1 458 ? -4.999 32.641 -2.799 1.00 38.09 458 GLN A C 1
ATOM 3711 O O . GLN A 1 458 ? -5.899 32.660 -1.968 1.00 38.09 458 GLN A O 1
ATOM 3716 N N . GLU A 1 459 ? -5.066 31.841 -3.863 1.00 36.31 459 GLU A N 1
ATOM 3717 C CA . GLU A 1 459 ? -6.117 30.828 -4.057 1.00 36.31 459 GLU A CA 1
ATOM 3718 C C . GLU A 1 459 ? -5.930 29.582 -3.155 1.00 36.31 459 GLU A C 1
ATOM 3720 O O . GLU A 1 459 ? -6.700 28.630 -3.233 1.00 36.31 459 GLU A O 1
ATOM 3725 N N . THR A 1 460 ? -4.915 29.553 -2.283 1.00 33.84 460 THR A N 1
ATOM 3726 C CA . THR A 1 460 ? -4.446 28.337 -1.590 1.00 33.84 460 THR A CA 1
ATOM 3727 C C . THR A 1 460 ? -5.090 28.024 -0.236 1.00 33.84 460 THR A C 1
ATOM 3729 O O . THR A 1 460 ? -4.788 26.972 0.319 1.00 33.84 460 THR A O 1
ATOM 3732 N N . LEU A 1 461 ? -5.962 28.877 0.309 1.00 35.09 461 LEU A N 1
ATOM 3733 C CA . LEU A 1 461 ? -6.421 28.760 1.708 1.00 35.09 461 LEU A CA 1
ATOM 3734 C C . LEU A 1 461 ? -7.825 28.159 1.909 1.00 35.09 461 LEU A C 1
ATOM 3736 O O . LEU A 1 461 ? -8.320 28.104 3.025 1.00 35.09 461 LEU A O 1
ATOM 3740 N N . TRP A 1 462 ? -8.461 27.630 0.865 1.00 33.34 462 TRP A N 1
ATOM 3741 C CA . TRP A 1 462 ? -9.843 27.123 0.939 1.00 33.34 462 TRP A CA 1
ATOM 3742 C C . TRP A 1 462 ? -9.969 25.613 1.199 1.00 33.34 462 TRP A C 1
ATOM 3744 O O . TRP A 1 462 ? -10.918 24.977 0.745 1.00 33.34 462 TRP A O 1
ATOM 3754 N N . ASN A 1 463 ? -9.030 25.033 1.950 1.00 29.83 463 ASN A N 1
ATOM 3755 C CA . ASN A 1 463 ? -9.154 23.674 2.478 1.00 29.83 463 ASN A CA 1
ATOM 3756 C C . ASN A 1 463 ? -9.492 23.748 3.971 1.00 29.83 463 ASN A C 1
ATOM 3758 O O . ASN A 1 463 ? -8.703 24.262 4.761 1.00 29.83 463 ASN A O 1
ATOM 3762 N N . ALA A 1 464 ? -10.658 23.224 4.356 1.00 27.08 464 ALA A N 1
ATOM 3763 C CA . ALA A 1 464 ? -11.077 23.119 5.750 1.00 27.08 464 ALA A CA 1
ATOM 3764 C C . ALA A 1 464 ? -10.018 22.368 6.584 1.00 27.08 464 ALA A C 1
ATOM 3766 O O . ALA A 1 464 ? -9.703 21.218 6.272 1.00 27.08 464 ALA A O 1
ATOM 3767 N N . GLY A 1 465 ? -9.475 23.000 7.636 1.00 29.75 465 GLY A N 1
ATOM 3768 C CA . GLY A 1 465 ? -8.633 22.292 8.614 1.00 29.75 465 GLY A CA 1
ATOM 3769 C C . GLY A 1 465 ? -7.518 23.050 9.346 1.00 29.75 465 GLY A C 1
ATOM 3770 O O . GLY A 1 465 ? -6.736 22.385 10.019 1.00 29.75 465 GLY A O 1
ATOM 3771 N N . TYR A 1 466 ? -7.404 24.378 9.273 1.00 30.03 466 TYR A N 1
ATOM 3772 C CA . TYR A 1 466 ? -6.336 25.108 9.977 1.00 30.03 466 TYR A CA 1
ATOM 3773 C C . TYR A 1 466 ? -6.860 25.957 11.143 1.00 30.03 466 TYR A C 1
ATOM 3775 O O . TYR A 1 466 ? -7.721 26.800 10.931 1.00 30.03 466 TYR A O 1
ATOM 3783 N N . PRO A 1 467 ? -6.285 25.821 12.351 1.00 27.27 467 PRO A N 1
ATOM 3784 C CA . PRO A 1 467 ? -6.205 26.904 13.321 1.00 27.27 467 PRO A CA 1
ATOM 3785 C C . PRO A 1 467 ? -4.783 27.491 13.340 1.00 27.27 467 PRO A C 1
ATOM 3787 O O . PRO A 1 467 ? -3.804 26.775 13.566 1.00 27.27 467 PRO A O 1
ATOM 3790 N N . VAL A 1 468 ? -4.661 28.805 13.139 1.00 27.39 468 VAL A N 1
ATOM 3791 C CA . VAL A 1 468 ? -3.411 29.563 13.332 1.00 27.39 468 VAL A CA 1
ATOM 3792 C C . VAL A 1 468 ? -3.255 29.892 14.822 1.00 27.39 468 VAL A C 1
ATOM 3794 O O . VAL A 1 468 ? -4.219 30.292 15.475 1.00 27.39 468 VAL A O 1
ATOM 3797 N N . ARG A 1 469 ? -2.051 29.727 15.391 1.00 30.55 469 ARG A N 1
ATOM 3798 C CA . ARG A 1 469 ? -1.741 30.183 16.758 1.00 30.55 469 ARG A CA 1
ATOM 3799 C C . ARG A 1 469 ? -0.659 31.259 16.775 1.00 30.55 469 ARG A C 1
ATOM 3801 O O . ARG A 1 469 ? 0.355 31.141 16.100 1.00 30.55 469 ARG A O 1
ATOM 3808 N N . ASN A 1 470 ? -0.932 32.251 17.623 1.00 25.84 470 ASN A N 1
ATOM 3809 C CA . ASN A 1 470 ? -0.145 33.431 17.964 1.00 25.84 470 ASN A CA 1
ATOM 3810 C C . ASN A 1 470 ? 1.258 33.099 18.489 1.00 25.84 470 ASN A C 1
ATOM 3812 O O . ASN A 1 470 ? 1.398 32.394 19.490 1.00 25.84 470 ASN A O 1
ATOM 3816 N N . GLU A 1 471 ? 2.275 33.709 17.887 1.00 27.28 471 GLU A N 1
ATOM 3817 C CA . GLU A 1 471 ? 3.599 33.855 18.486 1.00 27.28 471 GLU A CA 1
ATOM 3818 C C . GLU A 1 471 ? 3.628 35.138 19.319 1.00 27.28 471 GLU A C 1
ATOM 3820 O O . GLU A 1 471 ? 3.521 36.233 18.777 1.00 27.28 471 GLU A O 1
ATOM 3825 N N . ASN A 1 472 ? 3.731 34.994 20.642 1.00 29.36 472 ASN A N 1
ATOM 3826 C CA . ASN A 1 472 ? 4.436 35.924 21.528 1.00 29.36 472 ASN A CA 1
ATOM 3827 C C . ASN A 1 472 ? 4.443 35.352 22.951 1.00 29.36 472 ASN A C 1
ATOM 3829 O O . ASN A 1 472 ? 3.527 35.617 23.721 1.00 29.36 472 ASN A O 1
ATOM 3833 N N . HIS A 1 473 ? 5.477 34.577 23.297 1.00 25.89 473 HIS A N 1
ATOM 3834 C CA . HIS A 1 473 ? 6.069 34.563 24.640 1.00 25.89 473 HIS A CA 1
ATOM 3835 C C . HIS A 1 473 ? 7.416 33.807 24.666 1.00 25.89 473 HIS A C 1
ATOM 3837 O O . HIS A 1 473 ? 7.537 32.731 24.095 1.00 25.89 473 HIS A O 1
ATOM 3843 N N . GLU A 1 474 ? 8.369 34.412 25.394 1.00 26.16 474 GLU A N 1
ATOM 3844 C CA . GLU A 1 474 ? 9.664 33.906 25.913 1.00 26.16 474 GLU A CA 1
ATOM 3845 C C . GLU A 1 474 ? 10.857 33.862 24.933 1.00 26.16 474 GLU A C 1
ATOM 3847 O O . GLU A 1 474 ? 10.895 33.084 23.992 1.00 26.16 474 GLU A O 1
ATOM 3852 N N . LYS A 1 475 ? 11.811 34.812 24.972 1.00 27.38 475 LYS A N 1
ATOM 3853 C CA . LYS A 1 475 ? 12.878 35.129 25.965 1.00 27.38 475 LYS A CA 1
ATOM 3854 C C . LYS A 1 475 ? 13.930 34.024 26.191 1.00 27.38 475 LYS A C 1
ATOM 3856 O O . LYS A 1 475 ? 13.758 33.133 27.006 1.00 27.38 475 LYS A O 1
ATOM 3861 N N . THR A 1 476 ? 15.063 34.215 25.509 1.00 25.38 476 THR A N 1
ATOM 3862 C CA . THR A 1 476 ? 16.454 34.214 26.010 1.00 25.38 476 THR A CA 1
ATOM 3863 C C . THR A 1 476 ? 16.850 33.207 27.098 1.00 25.38 476 THR A C 1
ATOM 3865 O O . THR A 1 476 ? 16.628 33.512 28.261 1.00 25.38 476 THR A O 1
ATOM 3868 N N . ILE A 1 477 ? 17.626 32.160 26.761 1.00 24.31 477 ILE A N 1
ATOM 3869 C CA . ILE A 1 477 ? 18.762 31.686 27.588 1.00 24.31 477 ILE A CA 1
ATOM 3870 C C . ILE A 1 477 ? 19.933 31.231 26.692 1.00 24.31 477 ILE A C 1
ATOM 3872 O O . ILE A 1 477 ? 19.764 30.702 25.598 1.00 24.31 477 ILE A O 1
ATOM 3876 N N . VAL A 1 478 ? 21.116 31.539 27.213 1.00 24.03 478 VAL A N 1
ATOM 3877 C CA . VAL A 1 478 ? 22.477 31.591 26.679 1.00 24.03 478 VAL A CA 1
ATOM 3878 C C . VAL A 1 478 ? 23.126 30.218 26.453 1.00 24.03 478 VAL A C 1
ATOM 3880 O O . VAL A 1 478 ? 22.863 29.244 27.150 1.00 24.03 478 VAL A O 1
ATOM 3883 N N . SER A 1 479 ? 24.041 30.211 25.484 1.00 22.08 479 SER A N 1
ATOM 3884 C CA . SER A 1 479 ? 25.000 29.171 25.118 1.00 22.08 479 SER A CA 1
ATOM 3885 C C . SER A 1 479 ? 25.981 28.771 26.227 1.00 22.08 479 SER A C 1
ATOM 3887 O O . SER A 1 479 ? 26.550 29.638 26.888 1.00 22.08 479 SER A O 1
ATOM 3889 N N . SER A 1 480 ? 26.384 27.502 26.258 1.00 23.53 480 SER A N 1
ATOM 3890 C CA . SER A 1 480 ? 27.777 27.156 26.566 1.00 23.53 480 SER A CA 1
ATOM 3891 C C . SER A 1 480 ? 28.202 25.883 25.833 1.00 23.53 480 SER A C 1
ATOM 3893 O O . SER A 1 480 ? 27.693 24.786 26.046 1.00 23.53 480 SER A O 1
ATOM 3895 N N . ALA A 1 481 ? 29.138 26.075 24.909 1.00 21.86 481 ALA A N 1
ATOM 3896 C CA . ALA A 1 481 ? 29.970 25.034 24.332 1.00 21.86 481 ALA A CA 1
ATOM 3897 C C . ALA A 1 481 ? 31.096 24.669 25.311 1.00 21.86 481 ALA A C 1
ATOM 3899 O O . ALA A 1 481 ? 31.479 25.527 26.105 1.00 21.86 481 ALA A O 1
ATOM 3900 N N . LEU A 1 482 ? 31.645 23.450 25.198 1.00 24.58 482 LEU A N 1
ATOM 3901 C CA . LEU A 1 482 ? 33.087 23.105 25.218 1.00 24.58 482 LEU A CA 1
ATOM 3902 C C . LEU A 1 482 ? 33.274 21.559 25.202 1.00 24.58 482 LEU A C 1
ATOM 3904 O O . LEU A 1 482 ? 32.287 20.840 25.346 1.00 24.58 482 LEU A O 1
ATOM 3908 N N . PRO A 1 483 ? 34.470 21.020 24.876 1.00 27.41 483 PRO A N 1
ATOM 3909 C CA . PRO A 1 483 ? 34.629 20.144 23.719 1.00 27.41 483 PRO A CA 1
ATOM 3910 C C . PRO A 1 483 ? 35.168 18.738 24.047 1.00 27.41 483 PRO A C 1
ATOM 3912 O O . PRO A 1 483 ? 35.520 18.406 25.176 1.00 27.41 483 PRO A O 1
ATOM 3915 N N . TYR A 1 484 ? 35.260 17.935 22.984 1.00 23.62 484 TYR A N 1
ATOM 3916 C CA . TYR A 1 484 ? 36.007 16.681 22.860 1.00 23.62 484 TYR A CA 1
ATOM 3917 C C . TYR A 1 484 ? 37.395 16.679 23.520 1.00 23.62 484 TYR A C 1
ATOM 3919 O O . TYR A 1 484 ? 38.093 17.695 23.512 1.00 23.62 484 TYR A O 1
ATOM 3927 N N . PRO A 1 485 ? 37.892 15.466 23.820 1.00 27.53 485 PRO A N 1
ATOM 3928 C CA . PRO A 1 485 ? 39.237 15.123 23.394 1.00 27.53 485 PRO A CA 1
ATOM 3929 C C . PRO A 1 485 ? 39.284 13.859 22.527 1.00 27.53 485 PRO A C 1
ATOM 3931 O O . PRO A 1 485 ? 38.625 12.844 22.745 1.00 27.53 485 PRO A O 1
ATOM 3934 N N . THR A 1 486 ? 40.133 13.985 21.520 1.00 23.92 486 THR A N 1
ATOM 3935 C CA . THR A 1 486 ? 40.711 12.979 20.637 1.00 23.92 486 THR A CA 1
ATOM 3936 C C . THR A 1 486 ? 41.520 11.914 21.384 1.00 23.92 486 THR A C 1
ATOM 3938 O O . THR A 1 486 ? 42.260 12.251 22.305 1.00 23.92 486 THR A O 1
ATOM 3941 N N . SER A 1 487 ? 41.538 10.672 20.889 1.00 26.55 487 SER A N 1
ATOM 3942 C CA . SER A 1 487 ? 42.703 10.093 20.179 1.00 26.55 487 SER A CA 1
ATOM 3943 C C . SER A 1 487 ? 42.736 8.551 20.189 1.00 26.55 487 SER A C 1
ATOM 3945 O O . SER A 1 487 ? 42.541 7.903 21.208 1.00 26.55 487 SER A O 1
ATOM 3947 N N . ASN A 1 488 ? 43.018 8.007 18.999 1.00 24.23 488 ASN A N 1
ATOM 3948 C CA . ASN A 1 488 ? 43.920 6.892 18.679 1.00 24.23 488 ASN A CA 1
ATOM 3949 C C . ASN A 1 488 ? 43.864 5.581 19.490 1.00 24.23 488 ASN A C 1
ATOM 3951 O O . ASN A 1 488 ? 44.368 5.493 20.601 1.00 24.23 488 ASN A O 1
ATOM 3955 N N . SER A 1 489 ? 43.558 4.462 18.825 1.00 27.52 489 SER A N 1
ATOM 3956 C CA . SER A 1 489 ? 44.565 3.676 18.076 1.00 27.52 489 SER A CA 1
ATOM 3957 C C . SER A 1 489 ? 44.078 2.258 17.724 1.00 27.52 489 SER A C 1
ATOM 3959 O O . SER A 1 489 ? 43.449 1.563 18.512 1.00 27.52 489 SER A O 1
ATOM 3961 N N . ASN A 1 490 ? 44.401 1.872 16.488 1.00 24.91 490 ASN A N 1
ATOM 3962 C CA . ASN A 1 490 ? 44.606 0.536 15.921 1.00 24.91 490 ASN A CA 1
ATOM 3963 C C . ASN A 1 490 ? 44.340 -0.708 16.791 1.00 24.91 490 ASN A C 1
ATOM 3965 O O . ASN A 1 490 ? 45.088 -0.987 17.725 1.00 24.91 490 ASN A O 1
ATOM 3969 N N . ARG A 1 491 ? 43.470 -1.598 16.291 1.00 25.73 491 ARG A N 1
ATOM 3970 C CA . ARG A 1 491 ? 43.806 -3.022 16.100 1.00 25.73 491 ARG A CA 1
ATOM 3971 C C . ARG A 1 491 ? 42.861 -3.687 15.098 1.00 25.73 491 ARG A C 1
ATOM 3973 O O . ARG A 1 491 ? 41.645 -3.673 15.248 1.00 25.73 491 ARG A O 1
ATOM 3980 N N . SER A 1 492 ? 43.472 -4.260 14.070 1.00 24.72 492 SER A N 1
ATOM 3981 C CA . SER A 1 492 ? 42.918 -5.279 13.188 1.00 24.72 492 SER A CA 1
ATOM 3982 C C . SER A 1 492 ? 42.494 -6.512 13.988 1.00 24.72 492 SER A C 1
ATOM 3984 O O . SER A 1 492 ? 43.180 -6.872 14.940 1.00 24.72 492 SER A O 1
ATOM 3986 N N . LEU A 1 493 ? 41.398 -7.160 13.579 1.00 26.78 493 LEU A N 1
ATOM 3987 C CA . LEU A 1 493 ? 41.223 -8.619 13.504 1.00 26.78 493 LEU A CA 1
ATOM 3988 C C . LEU A 1 493 ? 39.829 -8.937 12.923 1.00 26.78 493 LEU A C 1
ATOM 3990 O O . LEU A 1 493 ? 38.817 -8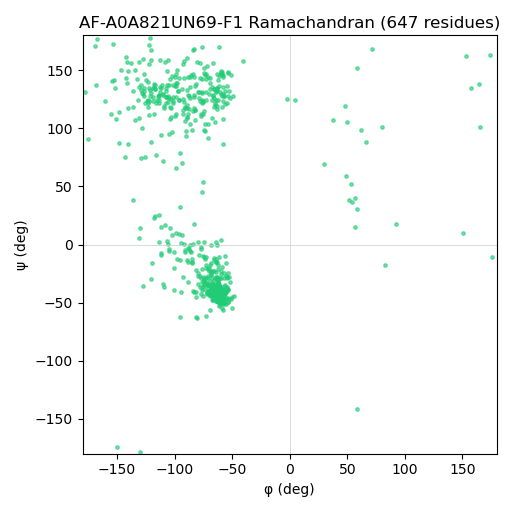.368 13.324 1.00 26.78 493 LEU A O 1
ATOM 3994 N N . LEU A 1 494 ? 39.818 -9.826 11.929 1.00 28.11 494 LEU A N 1
ATOM 3995 C CA . LEU A 1 494 ? 38.646 -10.400 11.258 1.00 28.11 494 LEU A CA 1
ATOM 3996 C C . LEU A 1 494 ? 37.743 -11.161 12.252 1.00 28.11 494 LEU A C 1
ATOM 3998 O O . LEU A 1 494 ? 38.281 -11.813 13.149 1.00 28.11 494 LEU A O 1
ATOM 4002 N N . PRO A 1 495 ? 36.406 -11.180 12.084 1.00 30.89 495 PRO A N 1
ATOM 4003 C CA . PRO A 1 495 ? 35.542 -12.001 12.919 1.00 30.89 495 PRO A CA 1
ATOM 4004 C C . PRO A 1 495 ? 35.397 -13.419 12.349 1.00 30.89 495 PRO A C 1
ATOM 4006 O O . PRO A 1 495 ? 35.019 -13.616 11.193 1.00 30.89 495 PRO A O 1
ATOM 4009 N N . ALA A 1 496 ? 35.664 -14.405 13.203 1.00 25.61 496 ALA A N 1
ATOM 4010 C CA . ALA A 1 496 ? 35.249 -15.788 13.027 1.00 25.61 496 ALA A CA 1
ATOM 4011 C C . ALA A 1 496 ? 33.750 -15.943 13.359 1.00 25.61 496 ALA A C 1
ATOM 4013 O O . ALA A 1 496 ? 33.234 -15.325 14.291 1.00 25.61 496 ALA A O 1
ATOM 4014 N N . LEU A 1 497 ? 33.066 -16.784 12.582 1.00 29.39 497 LEU A N 1
ATOM 4015 C CA . LEU A 1 497 ? 31.708 -17.281 12.825 1.00 29.39 497 LEU A CA 1
ATOM 4016 C C . LEU A 1 497 ? 31.597 -18.007 14.178 1.00 29.39 497 LEU A C 1
ATOM 4018 O O . LEU A 1 497 ? 32.492 -18.790 14.499 1.00 29.39 497 LEU A O 1
ATOM 4022 N N . PRO A 1 498 ? 30.453 -17.910 14.880 1.00 28.19 498 PRO A N 1
ATOM 4023 C CA . PRO A 1 498 ? 30.029 -18.947 15.802 1.00 28.19 498 PRO A CA 1
ATOM 4024 C C . PRO A 1 498 ? 28.816 -19.713 15.259 1.00 28.19 498 PRO A C 1
ATOM 4026 O O . PRO A 1 498 ? 27.729 -19.182 15.032 1.00 28.19 498 PRO A O 1
ATOM 4029 N N . THR A 1 499 ? 29.053 -21.005 15.078 1.00 26.66 499 THR A N 1
ATOM 4030 C CA . THR A 1 499 ? 28.098 -22.108 15.009 1.00 26.66 499 THR A CA 1
ATOM 4031 C C . THR A 1 499 ? 27.302 -22.270 16.311 1.00 26.66 499 THR A C 1
ATOM 4033 O O . THR A 1 499 ? 27.851 -22.128 17.399 1.00 26.66 499 THR A O 1
ATOM 4036 N N . SER A 1 500 ? 26.030 -22.658 16.153 1.00 26.83 500 SER A N 1
ATOM 4037 C CA . SER A 1 500 ? 25.209 -23.485 17.060 1.00 26.83 500 SER A CA 1
ATOM 4038 C C . SER A 1 500 ? 25.141 -23.110 18.550 1.00 26.83 500 SER A C 1
ATOM 4040 O O . SER A 1 500 ? 26.018 -23.465 19.333 1.00 26.83 500 SER A O 1
ATOM 4042 N N . ILE A 1 501 ? 24.008 -22.534 18.965 1.00 26.70 501 ILE A N 1
ATOM 4043 C CA . ILE A 1 501 ? 23.568 -22.538 20.367 1.00 26.70 501 ILE A CA 1
ATOM 4044 C C . ILE A 1 501 ? 22.757 -23.814 20.608 1.00 26.70 501 ILE A C 1
ATOM 4046 O O . ILE A 1 501 ? 21.715 -24.042 19.993 1.00 26.70 501 ILE A O 1
ATOM 4050 N N . SER A 1 502 ? 23.289 -24.651 21.489 1.00 24.72 502 SER A N 1
ATOM 4051 C CA . SER A 1 502 ? 22.717 -25.881 22.021 1.00 24.72 502 SER A CA 1
ATOM 4052 C C . SER A 1 502 ? 21.671 -25.600 23.107 1.00 24.72 502 SER A C 1
ATOM 4054 O O . SER A 1 502 ? 21.799 -24.683 23.916 1.00 24.72 502 SER A O 1
ATOM 4056 N N . PHE A 1 503 ? 20.630 -26.433 23.111 1.00 26.52 503 PHE A N 1
ATOM 4057 C CA . PHE A 1 503 ? 19.575 -26.498 24.119 1.00 26.52 503 PHE A CA 1
ATOM 4058 C C . PHE A 1 503 ? 20.142 -26.808 25.515 1.00 26.52 503 PHE A C 1
ATOM 4060 O O . PHE A 1 503 ? 20.848 -27.799 25.696 1.00 26.52 503 PHE A O 1
ATOM 4067 N N . PHE A 1 504 ? 19.771 -26.008 26.518 1.00 27.38 504 PHE A N 1
ATOM 4068 C CA . PHE A 1 504 ? 19.980 -26.333 27.930 1.00 27.38 504 PHE A CA 1
ATOM 4069 C C . PHE A 1 504 ? 18.934 -27.361 28.393 1.00 27.38 504 PHE A C 1
ATOM 4071 O O . PHE A 1 504 ? 17.748 -27.053 28.505 1.00 27.38 504 PHE A O 1
ATOM 4078 N N . GLN A 1 505 ? 19.386 -28.581 28.693 1.00 28.45 505 GLN A N 1
ATOM 4079 C CA . GLN A 1 505 ? 18.678 -29.531 29.553 1.00 28.45 505 GLN A CA 1
ATOM 4080 C C . GLN A 1 505 ? 18.847 -29.093 31.014 1.00 28.45 505 GLN A C 1
ATOM 4082 O O . GLN A 1 505 ? 19.967 -29.015 31.515 1.00 28.45 505 GLN A O 1
ATOM 4087 N N . LEU A 1 506 ? 17.738 -28.839 31.712 1.00 29.78 506 LEU A N 1
ATOM 4088 C CA . LEU A 1 506 ? 17.724 -28.712 33.168 1.00 29.78 506 LEU A CA 1
ATOM 4089 C C . LEU A 1 506 ? 17.493 -30.091 33.792 1.00 29.78 506 LEU A C 1
ATOM 4091 O O . LEU A 1 506 ? 16.471 -30.740 33.575 1.00 29.78 506 LEU A O 1
ATOM 4095 N N . SER A 1 507 ? 18.493 -30.515 34.555 1.00 28.72 507 SER A N 1
ATOM 4096 C CA . SER A 1 507 ? 18.569 -31.740 35.338 1.00 28.72 507 SER A CA 1
ATOM 4097 C C . SER A 1 507 ? 17.511 -31.819 36.441 1.00 28.72 507 SER A C 1
ATOM 4099 O O . SER A 1 507 ? 17.244 -30.852 37.153 1.00 28.72 507 SER A O 1
ATOM 4101 N N . SER A 1 508 ? 16.988 -33.029 36.619 1.00 30.53 508 SER A N 1
ATOM 4102 C CA . SER A 1 508 ? 16.156 -33.499 37.723 1.00 30.53 508 SER A CA 1
ATOM 4103 C C . SER A 1 508 ? 16.840 -33.360 39.088 1.00 30.53 508 SER A C 1
ATOM 4105 O O . SER A 1 508 ? 17.940 -33.881 39.274 1.00 30.53 508 SER A O 1
ATOM 4107 N N . SER A 1 509 ? 16.156 -32.764 40.068 1.00 30.38 509 SER A N 1
ATOM 4108 C CA . SER A 1 509 ? 16.529 -32.855 41.482 1.00 30.38 509 SER A CA 1
ATOM 4109 C C . SER A 1 509 ? 15.355 -33.307 42.363 1.00 30.38 509 SER A C 1
ATOM 4111 O O . SER A 1 509 ? 14.232 -32.814 42.285 1.00 30.38 509 SER A O 1
ATOM 4113 N N . SER A 1 510 ? 15.685 -34.328 43.154 1.00 30.83 510 SER A N 1
ATOM 4114 C CA . SER A 1 510 ? 15.049 -34.957 44.317 1.00 30.83 510 SER A CA 1
ATOM 4115 C C . SER A 1 510 ? 13.738 -34.386 44.880 1.00 30.83 510 SER A C 1
ATOM 4117 O O . SER A 1 510 ? 13.669 -33.257 45.369 1.00 30.83 510 SER A O 1
ATOM 4119 N N . SER A 1 511 ? 12.750 -35.275 44.976 1.00 34.19 511 SER A N 1
ATOM 4120 C CA . SER A 1 511 ? 11.504 -35.155 45.733 1.00 34.19 511 SER A CA 1
ATOM 4121 C C . SER A 1 511 ? 11.729 -35.075 47.251 1.00 34.19 511 SER A C 1
ATOM 4123 O O . SER A 1 511 ? 12.212 -36.029 47.863 1.00 34.19 511 SER A O 1
ATOM 4125 N N . ARG A 1 512 ? 11.294 -33.972 47.873 1.00 33.22 512 ARG A N 1
ATOM 4126 C CA . ARG A 1 512 ? 10.935 -33.909 49.303 1.00 33.22 512 ARG A CA 1
ATOM 4127 C C . ARG A 1 512 ? 9.409 -34.021 49.453 1.00 33.22 512 ARG A C 1
ATOM 4129 O O . ARG A 1 512 ? 8.698 -33.524 48.578 1.00 33.22 512 ARG A O 1
ATOM 4136 N N . PRO A 1 513 ? 8.893 -34.639 50.530 1.00 38.91 513 PRO A N 1
ATOM 4137 C CA . PRO A 1 513 ? 7.456 -34.763 50.748 1.00 38.91 513 PRO A CA 1
ATOM 4138 C C . PRO A 1 513 ? 6.839 -33.393 51.070 1.00 38.91 513 PRO A C 1
ATOM 4140 O O . PRO A 1 513 ? 7.384 -32.616 51.855 1.00 38.91 513 PRO A O 1
ATOM 4143 N N . MET A 1 514 ? 5.720 -33.095 50.406 1.00 33.75 514 MET A N 1
ATOM 4144 C CA . MET A 1 514 ? 4.952 -31.853 50.531 1.00 33.75 514 MET A CA 1
ATOM 4145 C C . MET A 1 514 ? 4.259 -31.754 51.901 1.00 33.75 514 MET A C 1
ATOM 4147 O O . MET A 1 514 ? 3.682 -32.746 52.350 1.00 33.75 514 MET A O 1
ATOM 4151 N N . PRO A 1 515 ? 4.243 -30.570 52.540 1.00 39.12 515 PRO A N 1
ATOM 4152 C CA . PRO A 1 515 ? 3.415 -30.329 53.712 1.00 39.12 515 PRO A CA 1
ATOM 4153 C C . PRO A 1 515 ? 1.927 -30.310 53.330 1.00 39.12 515 PRO A C 1
ATOM 4155 O O . PRO A 1 515 ? 1.530 -29.842 52.263 1.00 39.12 515 PRO A O 1
ATOM 4158 N N . SER A 1 516 ? 1.115 -30.842 54.235 1.00 43.25 516 SER A N 1
ATOM 4159 C CA . SER A 1 516 ? -0.330 -31.027 54.146 1.00 43.25 516 SER A CA 1
ATOM 4160 C C . SER A 1 516 ? -1.119 -29.728 53.924 1.00 43.25 516 SER A C 1
ATOM 4162 O O . SER A 1 516 ? -0.992 -28.785 54.701 1.00 43.25 516 SER A O 1
ATOM 4164 N N . ASN A 1 517 ? -1.978 -29.746 52.897 1.00 44.03 517 ASN A N 1
ATOM 4165 C CA . ASN A 1 517 ? -3.226 -28.991 52.712 1.00 44.03 517 ASN A CA 1
ATOM 4166 C C . ASN A 1 517 ? -3.321 -27.606 53.377 1.00 44.03 517 ASN A C 1
ATOM 4168 O O . ASN A 1 517 ? -4.167 -27.380 54.242 1.00 44.03 517 ASN A O 1
ATOM 4172 N N . SER A 1 518 ? -2.552 -26.629 52.892 1.00 53.66 518 SER A N 1
ATOM 4173 C CA . SER A 1 518 ? -3.061 -25.257 52.899 1.00 53.66 518 SER A CA 1
ATOM 4174 C C . SER A 1 518 ? -4.111 -25.160 51.791 1.00 53.66 518 SER A C 1
ATOM 4176 O O . SER A 1 518 ? -3.816 -25.357 50.613 1.00 53.66 518 SER A O 1
ATOM 4178 N N . THR A 1 519 ? -5.372 -24.933 52.161 1.00 78.31 519 THR A N 1
ATOM 4179 C CA . THR A 1 519 ? -6.448 -24.700 51.190 1.00 78.31 519 THR A CA 1
ATOM 4180 C C . THR A 1 519 ? -6.064 -23.493 50.341 1.00 78.31 519 THR A C 1
ATOM 4182 O O . THR A 1 519 ? -6.039 -22.362 50.840 1.00 78.31 519 THR A O 1
ATOM 4185 N N . LEU A 1 520 ? -5.700 -23.737 49.080 1.00 88.38 520 LEU A N 1
ATOM 4186 C CA . LEU A 1 520 ? -5.369 -22.684 48.130 1.00 88.38 520 LEU A CA 1
ATOM 4187 C C . LEU A 1 520 ? -6.577 -21.756 48.011 1.00 88.38 520 LEU A C 1
ATOM 4189 O O . LEU A 1 520 ? -7.690 -22.198 47.742 1.00 88.38 520 LEU A O 1
ATOM 4193 N N . LYS A 1 521 ? -6.360 -20.471 48.275 1.00 92.88 521 LYS A N 1
ATOM 4194 C CA . LYS A 1 521 ? -7.408 -19.452 48.239 1.00 92.88 521 LYS A CA 1
ATOM 4195 C C . LYS A 1 521 ? -7.628 -18.974 46.797 1.00 92.88 521 LYS A C 1
ATOM 4197 O O . LYS A 1 521 ? -6.636 -18.860 46.074 1.00 92.88 521 LYS A O 1
ATOM 4202 N N . PRO A 1 522 ? -8.870 -18.659 46.380 1.00 95.81 522 PRO A N 1
ATOM 4203 C CA . PRO A 1 522 ? -9.121 -18.004 45.099 1.00 95.81 522 PRO A CA 1
ATOM 4204 C C . PRO A 1 522 ? -8.297 -16.723 44.948 1.00 95.81 522 PRO A C 1
ATOM 4206 O O . PRO A 1 522 ? -8.021 -16.035 45.939 1.00 95.81 522 PRO A O 1
ATOM 4209 N N . MET A 1 523 ? -7.917 -16.389 43.716 1.00 97.19 523 MET A N 1
ATOM 4210 C CA . MET A 1 523 ? -7.075 -15.228 43.441 1.00 97.19 523 MET A CA 1
ATOM 4211 C C . MET A 1 523 ? -7.622 -14.375 42.300 1.00 97.19 523 MET A C 1
ATOM 4213 O O . MET A 1 523 ? -8.092 -14.891 41.290 1.00 97.19 523 MET A O 1
ATOM 4217 N N . ILE A 1 524 ? -7.489 -13.061 42.454 1.00 97.38 524 ILE A N 1
ATOM 4218 C CA . ILE A 1 524 ? -7.713 -12.081 41.395 1.00 97.38 524 ILE A CA 1
ATOM 4219 C C . ILE A 1 524 ? -6.371 -11.428 41.075 1.00 97.38 524 ILE A C 1
ATOM 4221 O O . ILE A 1 524 ? -5.744 -10.839 41.958 1.00 97.38 524 ILE A O 1
ATOM 4225 N N . LEU A 1 525 ? -5.932 -11.529 39.824 1.00 97.38 525 LEU A N 1
ATOM 4226 C CA . LEU A 1 525 ? -4.830 -10.738 39.292 1.00 97.38 525 LEU A CA 1
ATOM 4227 C C . LEU A 1 525 ? -5.404 -9.444 38.717 1.00 97.38 525 LEU A C 1
ATOM 4229 O O . LEU A 1 525 ? -6.083 -9.463 37.693 1.00 97.38 525 LEU A O 1
ATOM 4233 N N . TRP A 1 526 ? -5.147 -8.327 39.387 1.00 96.00 526 TRP A N 1
ATOM 4234 C CA . TRP A 1 526 ? -5.621 -7.013 38.975 1.00 96.00 526 TRP A CA 1
ATOM 4235 C C . TRP A 1 526 ? -4.480 -6.227 38.346 1.00 96.00 526 TRP A C 1
ATOM 4237 O O . TRP A 1 526 ? -3.550 -5.805 39.030 1.00 96.00 526 TRP A O 1
ATOM 4247 N N . ILE A 1 527 ? -4.541 -6.024 37.039 1.00 93.62 527 ILE A N 1
ATOM 4248 C CA . ILE A 1 527 ? -3.501 -5.323 36.299 1.00 93.62 527 ILE A CA 1
ATOM 4249 C C . ILE A 1 527 ? -3.915 -3.853 36.163 1.00 93.62 527 ILE A C 1
ATOM 4251 O O . ILE A 1 527 ? -4.479 -3.434 35.153 1.00 93.62 527 ILE A O 1
ATOM 4255 N N . ASP A 1 528 ? -3.723 -3.090 37.238 1.00 87.81 528 ASP A N 1
ATOM 4256 C CA . ASP A 1 528 ? -3.860 -1.634 37.295 1.00 87.81 528 ASP A CA 1
ATOM 4257 C C . ASP A 1 528 ? -3.290 -1.098 38.622 1.00 87.81 528 ASP A C 1
ATOM 4259 O O . ASP A 1 528 ? -2.989 -1.848 39.554 1.00 87.81 528 ASP A O 1
ATOM 4263 N N . SER A 1 529 ? -3.173 0.225 38.726 1.00 81.06 529 SER A N 1
ATOM 4264 C CA . SER A 1 529 ? -2.901 0.907 39.989 1.00 81.06 529 SER A CA 1
ATOM 4265 C C . SER A 1 529 ? -4.014 0.645 41.019 1.00 81.06 529 SER A C 1
ATOM 4267 O O . SER A 1 529 ? -5.185 0.890 40.716 1.00 81.06 529 SER A O 1
ATOM 4269 N N . PRO A 1 530 ? -3.677 0.263 42.267 1.00 76.62 530 PRO A N 1
ATOM 4270 C CA . PRO A 1 530 ? -4.663 -0.001 43.320 1.00 76.62 530 PRO A CA 1
ATOM 4271 C C . PRO A 1 530 ? -5.503 1.231 43.698 1.00 76.62 530 PRO A C 1
ATOM 4273 O O . PRO A 1 530 ? -6.565 1.094 44.296 1.00 76.62 530 PRO A O 1
ATOM 4276 N N . TYR A 1 531 ? -5.052 2.439 43.343 1.00 72.25 531 TYR A N 1
ATOM 4277 C CA . TYR A 1 531 ? -5.723 3.691 43.704 1.00 72.25 531 TYR A CA 1
ATOM 4278 C C . TYR A 1 531 ? -6.975 3.999 42.883 1.00 72.25 531 TYR A C 1
ATOM 4280 O O . TYR A 1 531 ? -7.801 4.795 43.321 1.00 72.25 531 TYR A O 1
ATOM 4288 N N . ASN A 1 532 ? -7.128 3.409 41.698 1.00 71.12 532 ASN A N 1
ATOM 4289 C CA . ASN A 1 532 ? -8.206 3.812 40.799 1.00 71.12 532 ASN A CA 1
ATOM 4290 C C . ASN A 1 532 ? -9.565 3.202 41.166 1.00 71.12 532 ASN A C 1
ATOM 4292 O O . ASN A 1 532 ? -10.587 3.795 40.844 1.00 71.12 532 ASN A O 1
ATOM 4296 N N . ASP A 1 533 ? -9.572 2.056 41.853 1.00 79.94 533 ASP A N 1
ATOM 4297 C CA . ASP A 1 533 ? -10.775 1.245 42.086 1.00 79.94 533 ASP A CA 1
ATOM 4298 C C . ASP A 1 533 ? -10.864 0.745 43.543 1.00 79.94 533 ASP A C 1
ATOM 4300 O O . ASP A 1 533 ? -11.280 -0.384 43.830 1.00 79.94 533 ASP A O 1
ATOM 4304 N N . LEU A 1 534 ? -10.465 1.606 44.488 1.00 83.94 534 LEU A N 1
ATOM 4305 C CA . LEU A 1 534 ? -10.464 1.339 45.936 1.00 83.94 534 LEU A CA 1
ATOM 4306 C C . LEU A 1 534 ? -11.831 0.874 46.462 1.00 83.94 534 LEU A C 1
ATOM 4308 O O . LEU A 1 534 ? -11.905 -0.007 47.315 1.00 83.94 534 LEU A O 1
ATOM 4312 N N . GLU A 1 535 ? -12.925 1.436 45.949 1.00 90.19 535 GLU A N 1
ATOM 4313 C CA . GLU A 1 535 ? -14.267 1.072 46.407 1.00 90.19 535 GLU A CA 1
ATOM 4314 C C . GLU A 1 535 ? -14.681 -0.331 45.943 1.00 90.19 535 GLU A C 1
ATOM 4316 O O . GLU A 1 535 ? -15.217 -1.115 46.727 1.00 90.19 535 GLU A O 1
ATOM 4321 N N . LEU A 1 536 ? -14.393 -0.686 44.689 1.00 91.44 536 LEU A N 1
ATOM 4322 C CA . LEU A 1 536 ? -14.735 -1.998 44.142 1.00 91.44 536 LEU A CA 1
ATOM 4323 C C . LEU A 1 536 ? -13.904 -3.108 44.798 1.00 91.44 536 LEU A C 1
ATOM 4325 O O . LEU A 1 536 ? -14.439 -4.146 45.182 1.00 91.44 536 LEU A O 1
ATOM 4329 N N . THR A 1 537 ? -12.609 -2.871 44.993 1.00 91.94 537 THR A N 1
ATOM 4330 C CA . THR A 1 537 ? -11.713 -3.815 45.678 1.00 91.94 537 THR A CA 1
ATOM 4331 C C . THR A 1 537 ? -12.099 -4.016 47.142 1.00 91.94 537 THR A C 1
ATOM 4333 O O . THR A 1 537 ? -12.129 -5.161 47.601 1.00 91.94 537 THR A O 1
ATOM 4336 N N . LYS A 1 538 ? -12.517 -2.953 47.844 1.00 92.94 538 LYS A N 1
ATOM 4337 C CA . LYS A 1 538 ? -13.093 -3.052 49.194 1.00 92.94 538 LYS A CA 1
ATOM 4338 C C . LYS A 1 538 ? -14.367 -3.902 49.210 1.00 92.94 538 LYS A C 1
ATOM 4340 O O . LYS A 1 538 ? -14.457 -4.828 50.010 1.00 92.94 538 LYS A O 1
ATOM 4345 N N . ARG A 1 539 ? -15.303 -3.675 48.279 1.00 94.69 539 ARG A N 1
ATOM 4346 C CA . ARG A 1 539 ? -16.536 -4.482 48.157 1.00 94.69 539 ARG A CA 1
ATOM 4347 C C . ARG A 1 539 ? -16.247 -5.965 47.892 1.00 94.69 539 ARG A C 1
ATOM 4349 O O . ARG A 1 539 ? -16.918 -6.829 48.454 1.00 94.69 539 ARG A O 1
ATOM 4356 N N . ILE A 1 540 ? -15.244 -6.277 47.064 1.00 94.19 540 ILE A N 1
ATOM 4357 C CA . ILE A 1 540 ? -14.807 -7.663 46.811 1.00 94.19 540 ILE A CA 1
ATOM 4358 C C . ILE A 1 540 ? -14.272 -8.299 48.095 1.00 94.19 540 ILE A C 1
ATOM 4360 O O . ILE A 1 540 ? -14.668 -9.415 48.419 1.00 94.19 540 ILE A O 1
ATOM 4364 N N . GLN A 1 541 ? -13.422 -7.595 48.844 1.00 93.75 541 GLN A N 1
ATOM 4365 C CA . GLN A 1 541 ? -12.848 -8.100 50.095 1.00 93.75 541 GLN A CA 1
ATOM 4366 C C . GLN A 1 541 ? -13.891 -8.258 51.213 1.00 93.75 541 GLN A C 1
ATOM 4368 O O . GLN A 1 541 ? -13.837 -9.231 51.962 1.00 93.75 541 GLN A O 1
ATOM 4373 N N . GLU A 1 542 ? -14.863 -7.347 51.307 1.00 94.69 542 GLU A N 1
ATOM 4374 C CA . GLU A 1 542 ? -15.980 -7.433 52.257 1.00 94.69 542 GLU A CA 1
ATOM 4375 C C . GLU A 1 542 ? -16.870 -8.648 51.975 1.00 94.69 542 GLU A C 1
ATOM 4377 O O . GLU A 1 542 ? -17.270 -9.357 52.901 1.00 94.69 542 GLU A O 1
ATOM 4382 N N . ARG A 1 543 ? -17.163 -8.916 50.694 1.00 95.62 543 ARG A N 1
ATOM 4383 C CA . ARG A 1 543 ? -18.008 -10.044 50.281 1.00 95.62 543 ARG A CA 1
ATOM 4384 C C . ARG A 1 543 ? -17.269 -11.382 50.310 1.00 95.62 543 ARG A C 1
ATOM 4386 O O . ARG A 1 543 ? -17.874 -12.391 50.663 1.00 95.62 543 ARG A O 1
ATOM 4393 N N . HIS A 1 544 ? -15.986 -11.388 49.950 1.00 94.62 544 HIS A N 1
ATOM 4394 C CA . HIS A 1 544 ? -15.160 -12.585 49.795 1.00 94.62 544 HIS A CA 1
ATOM 4395 C C . HIS A 1 544 ? -13.842 -12.455 50.561 1.00 94.62 544 HIS A C 1
ATOM 4397 O O . HIS A 1 544 ? -12.768 -12.305 49.979 1.00 94.62 544 HIS A O 1
ATOM 4403 N N . GLN A 1 545 ? -13.914 -12.580 51.886 1.00 92.25 545 GLN A N 1
ATOM 4404 C CA . GLN A 1 545 ? -12.766 -12.421 52.795 1.00 92.25 545 GLN A CA 1
ATOM 4405 C C . GLN A 1 545 ? -11.600 -13.389 52.516 1.00 92.25 545 GLN A C 1
ATOM 4407 O O . GLN A 1 545 ? -10.471 -13.175 52.959 1.00 92.25 545 GLN A O 1
ATOM 4412 N N . THR A 1 546 ? -11.860 -14.487 51.804 1.00 93.00 546 THR A N 1
ATOM 4413 C CA . THR A 1 546 ? -10.855 -15.493 51.452 1.00 93.00 546 THR A CA 1
ATOM 4414 C C . THR A 1 546 ? -10.144 -15.207 50.133 1.00 93.00 546 THR A C 1
ATOM 4416 O O . THR A 1 546 ? -9.110 -15.822 49.893 1.00 93.00 546 THR A O 1
ATOM 4419 N N . VAL A 1 547 ? -10.632 -14.293 49.289 1.00 95.38 547 VAL A N 1
ATOM 4420 C CA . VAL A 1 547 ? -10.030 -14.007 47.978 1.00 95.38 547 VAL A CA 1
ATOM 4421 C C . VAL A 1 547 ? -8.768 -13.170 48.143 1.00 95.38 547 VAL A C 1
ATOM 4423 O O . VAL A 1 547 ? -8.768 -12.126 48.795 1.00 95.38 547 VAL A O 1
ATOM 4426 N N . LYS A 1 548 ? -7.676 -13.598 47.505 1.00 95.88 548 LYS A N 1
ATOM 4427 C CA . LYS A 1 548 ? -6.443 -12.812 47.426 1.00 95.88 548 LYS A CA 1
ATOM 4428 C C . LYS A 1 548 ? -6.460 -11.946 46.166 1.00 95.88 548 LYS A C 1
ATOM 4430 O O . LYS A 1 548 ? -6.456 -12.480 45.064 1.00 95.88 548 LYS A O 1
ATOM 4435 N N . ILE A 1 549 ? -6.414 -10.624 46.319 1.00 95.94 549 ILE A N 1
ATOM 4436 C CA . ILE A 1 549 ? -6.238 -9.693 45.194 1.00 95.94 549 ILE A CA 1
ATOM 4437 C C . ILE A 1 549 ? -4.754 -9.343 45.092 1.00 95.94 549 ILE A C 1
ATOM 4439 O O . ILE A 1 549 ? -4.154 -8.913 46.077 1.00 95.94 549 ILE A O 1
ATOM 4443 N N . ASN A 1 550 ? -4.156 -9.562 43.925 1.00 96.31 550 ASN A N 1
ATOM 4444 C CA . ASN A 1 550 ? -2.773 -9.204 43.648 1.00 96.31 550 ASN A CA 1
ATOM 4445 C C . ASN A 1 550 ? -2.719 -8.143 42.550 1.00 96.31 550 ASN A C 1
ATOM 4447 O O . ASN A 1 550 ? -3.204 -8.388 41.447 1.00 96.31 550 ASN A O 1
ATOM 4451 N N . PHE A 1 551 ? -2.120 -6.994 42.850 1.00 95.38 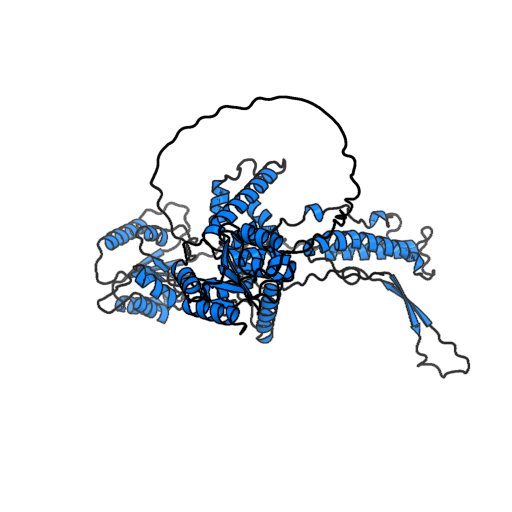551 PHE A N 1
ATOM 4452 C CA . PHE A 1 551 ? -2.023 -5.883 41.911 1.00 95.38 551 PHE A CA 1
ATOM 4453 C C . PHE A 1 551 ? -0.708 -5.930 41.146 1.00 95.38 551 PHE A C 1
ATOM 4455 O O . PHE A 1 551 ? 0.348 -6.103 41.750 1.00 95.38 551 PHE A O 1
ATOM 4462 N N . GLN A 1 552 ? -0.783 -5.740 39.833 1.00 95.38 552 GLN A N 1
ATOM 4463 C CA . GLN A 1 552 ? 0.365 -5.486 38.968 1.00 95.38 552 GLN A CA 1
ATOM 4464 C C . GLN A 1 552 ? 0.113 -4.162 38.257 1.00 95.38 552 GLN A C 1
ATOM 4466 O O . GLN A 1 552 ? -0.932 -3.961 37.647 1.00 95.38 552 GLN A O 1
ATOM 4471 N N . THR A 1 553 ? 1.035 -3.217 38.376 1.00 90.69 553 THR A N 1
ATOM 4472 C CA . THR A 1 553 ? 0.815 -1.851 37.884 1.00 90.69 553 THR A CA 1
ATOM 4473 C C . THR A 1 553 ? 1.144 -1.695 36.403 1.00 90.69 553 THR A C 1
ATOM 4475 O O . THR A 1 553 ? 0.739 -0.708 35.783 1.00 90.69 553 THR A O 1
ATOM 4478 N N . THR A 1 554 ? 1.870 -2.662 35.840 1.00 91.19 554 THR A N 1
ATOM 4479 C CA . THR A 1 554 ? 2.315 -2.688 34.445 1.00 91.19 554 THR A CA 1
ATOM 4480 C C . THR A 1 554 ? 2.008 -4.033 33.789 1.00 91.19 554 THR A C 1
ATOM 4482 O O . THR A 1 554 ? 1.871 -5.063 34.453 1.00 91.19 554 THR A O 1
ATOM 4485 N N . TYR A 1 555 ? 1.924 -4.033 32.459 1.00 92.44 555 TYR A N 1
ATOM 4486 C CA . TYR A 1 555 ? 1.839 -5.250 31.653 1.00 92.44 555 TYR A CA 1
ATOM 4487 C C . TYR A 1 555 ? 3.039 -6.163 31.921 1.00 92.44 555 TYR A C 1
ATOM 4489 O O . TYR A 1 555 ? 2.871 -7.369 32.070 1.00 92.44 555 TYR A O 1
ATOM 4497 N N . LYS A 1 556 ? 4.247 -5.591 32.016 1.00 91.75 556 LYS A N 1
ATOM 4498 C CA . LYS A 1 556 ? 5.479 -6.356 32.233 1.00 91.75 556 LYS A CA 1
ATOM 4499 C C . LYS A 1 556 ? 5.479 -7.068 33.588 1.00 91.75 556 LYS A C 1
ATOM 4501 O O . LYS A 1 556 ? 5.812 -8.245 33.660 1.00 91.75 556 LYS A O 1
ATOM 4506 N N . GLU A 1 557 ? 5.043 -6.382 34.643 1.00 94.31 557 GLU A N 1
ATOM 4507 C CA . GLU A 1 557 ? 4.846 -6.984 35.968 1.00 94.31 557 GLU A CA 1
ATOM 4508 C C . GLU A 1 557 ? 3.834 -8.140 35.923 1.00 94.31 557 GLU A C 1
ATOM 4510 O O . GLU A 1 557 ? 4.060 -9.197 36.514 1.00 94.31 557 GLU A O 1
ATOM 4515 N N . ALA A 1 558 ? 2.738 -7.980 35.174 1.00 95.19 558 ALA A N 1
ATOM 4516 C CA . ALA A 1 558 ? 1.759 -9.045 34.981 1.00 95.19 558 ALA A CA 1
ATOM 4517 C C . ALA A 1 558 ? 2.325 -10.238 34.196 1.00 95.19 558 ALA A C 1
ATOM 4519 O O . ALA A 1 558 ? 2.082 -11.383 34.575 1.00 95.19 558 ALA A O 1
ATOM 4520 N N . GLU A 1 559 ? 3.102 -9.990 33.143 1.00 95.75 559 GLU A N 1
ATOM 4521 C CA . GLU A 1 559 ? 3.767 -11.022 32.345 1.00 95.75 559 GLU A CA 1
ATOM 4522 C C . GLU A 1 559 ? 4.761 -11.837 33.178 1.00 95.75 559 GLU A C 1
ATOM 4524 O O . GLU A 1 559 ? 4.706 -13.073 33.188 1.00 95.75 559 GLU A O 1
ATOM 4529 N N . GLU A 1 560 ? 5.623 -11.156 33.934 1.00 97.06 560 GLU A N 1
ATOM 4530 C CA . GLU A 1 560 ? 6.563 -11.790 34.858 1.00 97.06 560 GLU A CA 1
ATOM 4531 C C . GLU A 1 560 ? 5.810 -12.604 35.919 1.00 97.06 560 GLU A C 1
ATOM 4533 O O . GLU A 1 560 ? 6.142 -13.768 36.164 1.00 97.06 560 GLU A O 1
ATOM 4538 N N . TYR A 1 561 ? 4.739 -12.045 36.491 1.00 97.44 561 TYR A N 1
ATOM 4539 C CA . TYR A 1 561 ? 3.926 -12.735 37.487 1.00 97.44 561 TYR A CA 1
ATOM 4540 C C . TYR A 1 561 ? 3.279 -14.013 36.940 1.00 97.44 561 TYR A C 1
ATOM 4542 O O . TYR A 1 561 ? 3.387 -15.070 37.571 1.00 97.44 561 TYR A O 1
ATOM 4550 N N . LEU A 1 562 ? 2.619 -13.938 35.781 1.00 97.38 562 LEU A N 1
ATOM 4551 C CA . LEU A 1 562 ? 1.946 -15.077 35.149 1.00 97.38 562 LEU A CA 1
ATOM 4552 C C . LEU A 1 562 ? 2.946 -16.179 34.782 1.00 97.38 562 LEU A C 1
ATOM 4554 O O . LEU A 1 562 ? 2.688 -17.357 35.033 1.00 97.38 562 LEU A O 1
ATOM 4558 N N . THR A 1 563 ? 4.113 -15.795 34.263 1.00 96.44 563 THR A N 1
ATOM 4559 C CA . THR A 1 563 ? 5.169 -16.733 33.863 1.00 96.44 563 THR A CA 1
ATOM 4560 C C . THR A 1 563 ? 5.765 -17.457 35.071 1.00 96.44 563 THR A C 1
ATOM 4562 O O . THR A 1 563 ? 5.876 -18.685 35.071 1.00 96.44 563 THR A O 1
ATOM 4565 N N . VAL A 1 564 ? 6.103 -16.721 36.135 1.00 97.62 564 VAL A N 1
ATOM 4566 C CA . VAL A 1 564 ? 6.714 -17.289 37.350 1.00 97.62 564 VAL A CA 1
ATOM 4567 C C . VAL A 1 564 ? 5.728 -18.176 38.116 1.00 97.62 564 VAL A C 1
ATOM 4569 O O . VAL A 1 564 ? 6.110 -19.227 38.633 1.00 97.62 564 VAL A O 1
ATOM 4572 N N . ASN A 1 565 ? 4.449 -17.794 38.172 1.00 96.75 565 ASN A N 1
ATOM 4573 C CA . ASN A 1 565 ? 3.449 -18.459 39.012 1.00 96.75 565 ASN A CA 1
ATOM 4574 C C . ASN A 1 565 ? 2.563 -19.460 38.256 1.00 96.75 565 ASN A C 1
ATOM 4576 O O . ASN A 1 565 ? 1.611 -19.987 38.834 1.00 96.75 565 ASN A O 1
ATOM 4580 N N . LEU A 1 566 ? 2.883 -19.787 37.000 1.00 96.69 566 LEU A N 1
ATOM 4581 C CA . LEU A 1 566 ? 2.041 -20.597 36.112 1.00 96.69 566 LEU A CA 1
ATOM 4582 C C . LEU A 1 566 ? 1.551 -21.913 36.747 1.00 96.69 566 LEU A C 1
ATOM 4584 O O . LEU A 1 566 ? 0.371 -22.258 36.679 1.00 96.69 566 LEU A O 1
ATOM 4588 N N . ARG A 1 5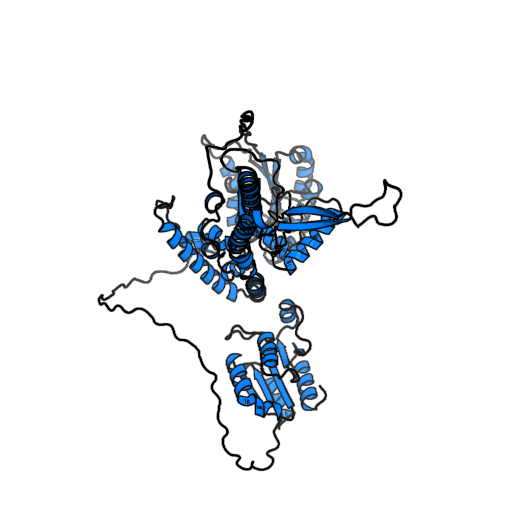67 ? 2.450 -22.650 37.417 1.00 95.12 567 ARG A N 1
ATOM 4589 C CA . ARG A 1 567 ? 2.114 -23.926 38.081 1.00 95.12 567 ARG A CA 1
ATOM 4590 C C . ARG A 1 567 ? 1.180 -23.751 39.275 1.00 95.12 567 ARG A C 1
ATOM 4592 O O . ARG A 1 567 ? 0.385 -24.645 39.549 1.00 95.12 567 ARG A O 1
ATOM 4599 N N . GLN A 1 568 ? 1.310 -22.645 40.004 1.00 94.94 568 GLN A N 1
ATOM 4600 C CA . GLN A 1 568 ? 0.454 -22.346 41.146 1.00 94.94 568 GLN A CA 1
ATOM 4601 C C . GLN A 1 568 ? -0.922 -21.891 40.672 1.00 94.94 568 GLN A C 1
ATOM 4603 O O . GLN A 1 568 ? -1.912 -22.395 41.188 1.00 94.94 568 GLN A O 1
ATOM 4608 N N . ILE A 1 569 ? -0.972 -21.010 39.666 1.00 96.12 569 ILE A N 1
ATOM 4609 C CA . ILE A 1 569 ? -2.207 -20.477 39.077 1.00 96.12 569 ILE A CA 1
ATOM 4610 C C . ILE A 1 569 ? -3.140 -21.615 38.654 1.00 96.12 569 ILE A C 1
ATOM 4612 O O . ILE A 1 569 ? -4.298 -21.633 39.056 1.00 96.12 569 ILE A O 1
ATOM 4616 N N . ARG A 1 570 ? -2.611 -22.632 37.962 1.00 94.06 570 ARG A N 1
ATOM 4617 C CA . ARG A 1 570 ? -3.382 -23.813 37.525 1.00 94.06 570 ARG A CA 1
ATOM 4618 C C . ARG A 1 570 ? -3.944 -24.686 38.653 1.00 94.06 570 ARG A C 1
ATOM 4620 O O . ARG A 1 570 ? -4.766 -25.551 38.387 1.00 94.06 570 ARG A O 1
ATOM 4627 N N . ARG A 1 571 ? -3.469 -24.522 39.890 1.00 94.19 571 ARG A N 1
ATOM 4628 C CA . ARG A 1 571 ? -3.938 -25.282 41.063 1.00 94.19 571 ARG A CA 1
ATOM 4629 C C . ARG A 1 571 ? -4.920 -24.494 41.926 1.00 94.19 571 ARG A C 1
ATOM 4631 O O . ARG A 1 571 ? -5.425 -25.042 42.903 1.00 94.19 571 ARG A O 1
ATOM 4638 N N . LEU A 1 572 ? -5.135 -23.212 41.632 1.00 93.56 572 LEU A N 1
ATOM 4639 C CA . LEU A 1 572 ? -6.060 -22.385 42.397 1.00 93.56 572 LEU A CA 1
ATOM 4640 C C . LEU A 1 572 ? -7.504 -22.818 42.113 1.00 93.56 572 LEU A C 1
ATOM 4642 O O . LEU A 1 572 ? -7.812 -23.161 40.975 1.00 93.56 572 LEU A O 1
ATOM 4646 N N . PRO A 1 573 ? -8.400 -22.770 43.115 1.00 92.50 573 PRO A N 1
ATOM 4647 C CA . PRO A 1 573 ? -9.806 -23.121 42.913 1.00 92.50 573 PRO A CA 1
ATOM 4648 C C . PRO A 1 573 ? -10.525 -22.150 41.966 1.00 92.50 573 PRO A C 1
ATOM 4650 O O . PRO A 1 573 ? -11.456 -22.555 41.287 1.00 92.50 573 PRO A O 1
ATOM 4653 N N . ALA A 1 574 ? -10.085 -20.889 41.917 1.00 94.75 574 ALA A N 1
ATOM 4654 C CA . ALA A 1 574 ? -10.492 -19.911 40.917 1.00 94.75 574 ALA A CA 1
ATOM 4655 C C . ALA A 1 574 ? -9.377 -18.872 40.724 1.00 94.75 574 ALA A C 1
ATOM 4657 O O . ALA A 1 574 ? -8.728 -18.452 41.694 1.00 94.75 574 ALA A O 1
ATOM 4658 N N . PHE A 1 575 ? -9.165 -18.459 39.474 1.00 96.25 575 PHE A N 1
ATOM 4659 C CA . PHE A 1 575 ? -8.220 -17.415 39.091 1.00 96.25 575 PHE A CA 1
ATOM 4660 C C . PHE A 1 575 ? -8.865 -16.493 38.060 1.00 96.25 575 PHE A C 1
ATOM 4662 O O . PHE A 1 575 ? -9.221 -16.941 36.976 1.00 96.25 575 PHE A O 1
ATOM 4669 N N . ILE A 1 576 ? -9.011 -15.214 38.398 1.00 96.44 576 ILE A N 1
ATOM 4670 C CA . ILE A 1 576 ? -9.616 -14.205 37.519 1.00 96.44 576 ILE A CA 1
ATOM 4671 C C . ILE A 1 576 ? -8.553 -13.166 37.203 1.00 96.44 576 ILE A C 1
ATOM 4673 O O . ILE A 1 576 ? -7.877 -12.684 38.114 1.00 96.44 576 ILE A O 1
ATOM 4677 N N . THR A 1 577 ? -8.417 -12.789 35.935 1.00 97.25 577 THR A N 1
ATOM 4678 C CA . THR A 1 577 ? -7.581 -11.646 35.557 1.00 97.25 577 THR A CA 1
ATOM 4679 C C . THR A 1 577 ? -8.447 -10.474 35.146 1.00 97.25 577 THR A C 1
ATOM 4681 O O . THR A 1 577 ? -9.328 -10.604 34.300 1.00 97.25 577 THR A O 1
ATOM 4684 N N . ILE A 1 578 ? -8.193 -9.328 35.769 1.00 95.94 578 ILE A N 1
ATOM 4685 C CA . ILE A 1 578 ? -8.864 -8.064 35.486 1.00 95.94 578 ILE A CA 1
ATOM 4686 C C . ILE A 1 578 ? -7.816 -7.112 34.936 1.00 95.94 578 ILE A C 1
ATOM 4688 O O . ILE A 1 578 ? -6.788 -6.874 35.570 1.00 95.94 578 ILE A O 1
ATOM 4692 N N . CYS A 1 579 ? -8.073 -6.570 33.757 1.00 94.12 579 CYS A N 1
ATOM 4693 C CA . CYS A 1 579 ? -7.188 -5.644 33.075 1.00 94.12 579 CYS A CA 1
ATOM 4694 C C . CYS A 1 579 ? -7.912 -4.371 32.654 1.00 94.12 579 CYS A C 1
ATOM 4696 O O . CYS A 1 579 ? -9.132 -4.344 32.492 1.00 94.12 579 CYS A O 1
ATOM 4698 N N . ARG A 1 580 ? -7.148 -3.304 32.416 1.00 86.62 580 ARG A N 1
ATOM 4699 C CA . ARG A 1 580 ? -7.662 -2.141 31.691 1.00 86.62 580 ARG A CA 1
ATOM 4700 C C . ARG A 1 580 ? -7.650 -2.373 30.192 1.00 86.62 580 ARG A C 1
ATOM 4702 O O . ARG A 1 580 ? -6.836 -3.126 29.663 1.00 86.62 580 ARG A O 1
ATOM 4709 N N . GLY A 1 581 ? -8.500 -1.622 29.494 1.00 81.06 581 GLY A N 1
ATOM 4710 C CA . GLY A 1 581 ? -8.501 -1.599 28.033 1.00 81.06 581 GLY A CA 1
ATOM 4711 C C . GLY A 1 581 ? -7.146 -1.206 27.422 1.00 81.06 581 GLY A C 1
ATOM 4712 O O . GLY A 1 581 ? -6.818 -1.654 26.326 1.00 81.06 581 GLY A O 1
ATOM 4713 N N . PHE A 1 582 ? -6.340 -0.395 28.120 1.00 79.19 582 PHE A N 1
ATOM 4714 C CA . PHE A 1 582 ? -5.047 0.075 27.618 1.00 79.19 582 PHE A CA 1
ATOM 4715 C C . PHE A 1 582 ? -4.037 0.372 28.738 1.00 79.19 582 PHE A C 1
ATOM 4717 O O . PHE A 1 582 ? -4.357 1.073 29.701 1.00 79.19 582 PHE A O 1
ATOM 4724 N N . TYR A 1 583 ? -2.796 -0.088 28.567 1.00 76.19 583 TYR A N 1
ATOM 4725 C CA . TYR A 1 583 ? -1.674 0.106 29.486 1.00 76.19 583 TYR A CA 1
ATOM 4726 C C . TYR A 1 583 ? -0.703 1.145 28.940 1.00 76.19 583 TYR A C 1
ATOM 4728 O O . TYR A 1 583 ? 0.207 0.859 28.161 1.00 76.19 583 TYR A O 1
ATOM 4736 N N . ARG A 1 584 ? -0.889 2.391 29.379 1.00 68.06 584 ARG A N 1
ATOM 4737 C CA . ARG A 1 584 ? -0.163 3.545 28.835 1.00 68.06 584 ARG A CA 1
ATOM 4738 C C . ARG A 1 584 ? 1.356 3.475 29.029 1.00 68.06 584 ARG A C 1
ATOM 4740 O O . ARG A 1 584 ? 2.073 3.991 28.183 1.00 68.06 584 ARG A O 1
ATOM 4747 N N . LYS A 1 585 ? 1.834 2.877 30.127 1.00 71.88 585 LYS A N 1
ATOM 4748 C CA . LYS A 1 585 ? 3.273 2.791 30.437 1.00 71.88 585 LYS A CA 1
ATOM 4749 C C . LYS A 1 585 ? 4.017 1.796 29.544 1.00 71.88 585 LYS A C 1
ATOM 4751 O O . LYS A 1 585 ? 5.165 2.052 29.207 1.00 71.88 585 LYS A O 1
ATOM 4756 N N . ASP A 1 586 ? 3.351 0.716 29.145 1.00 70.56 586 ASP A N 1
ATOM 4757 C CA . ASP A 1 586 ? 3.987 -0.401 28.436 1.00 70.56 586 ASP A CA 1
ATOM 4758 C C . ASP A 1 586 ? 3.670 -0.422 26.937 1.00 70.56 586 ASP A C 1
ATOM 4760 O O . ASP A 1 586 ? 4.188 -1.261 26.210 1.00 70.56 586 ASP A O 1
ATOM 4764 N N . GLU A 1 587 ? 2.818 0.497 26.467 1.00 75.12 587 GLU A N 1
ATOM 4765 C CA . GLU A 1 587 ? 2.305 0.528 25.087 1.00 75.12 587 GLU A CA 1
ATOM 4766 C C . GLU A 1 587 ? 1.561 -0.764 24.691 1.00 75.12 587 GLU A C 1
ATOM 4768 O O . GLU A 1 587 ? 1.528 -1.148 23.522 1.00 75.12 587 GLU A O 1
ATOM 4773 N N . LYS A 1 588 ? 0.932 -1.412 25.678 1.00 84.69 588 LYS A N 1
ATOM 4774 C CA . LYS A 1 588 ? 0.196 -2.678 25.559 1.00 84.69 588 LYS A CA 1
ATOM 4775 C C . LYS A 1 588 ? -1.299 -2.479 25.781 1.00 84.69 588 LYS A C 1
ATOM 4777 O O . LYS A 1 588 ? -1.720 -1.507 26.409 1.00 84.69 588 LYS A O 1
ATOM 4782 N N . ASN A 1 589 ? -2.122 -3.400 25.300 1.00 87.38 589 ASN A N 1
ATOM 4783 C CA . ASN A 1 589 ? -3.567 -3.404 25.525 1.00 87.38 589 ASN A CA 1
ATOM 4784 C C . ASN A 1 589 ? -4.048 -4.783 26.022 1.00 87.38 589 ASN A C 1
ATOM 4786 O O . ASN A 1 589 ? -3.253 -5.695 26.249 1.00 87.38 589 ASN A O 1
ATOM 4790 N N . TYR A 1 590 ? -5.352 -4.947 26.250 1.00 89.69 590 TYR A N 1
ATOM 4791 C CA . TYR A 1 590 ? -5.881 -6.214 26.765 1.00 89.69 590 TYR A CA 1
ATOM 4792 C C . TYR A 1 590 ? -5.752 -7.394 25.783 1.00 89.69 590 TYR A C 1
ATOM 4794 O O . TYR A 1 590 ? -5.733 -8.540 26.228 1.00 89.69 590 TYR A O 1
ATOM 4802 N N . THR A 1 591 ? -5.646 -7.145 24.472 1.00 89.94 591 THR A N 1
ATOM 4803 C CA . THR A 1 591 ? -5.407 -8.199 23.472 1.00 89.94 591 THR A CA 1
ATOM 4804 C C . THR A 1 591 ? -4.002 -8.777 23.598 1.00 89.94 591 THR A C 1
ATOM 4806 O O . THR A 1 591 ? -3.839 -9.977 23.413 1.00 89.94 591 THR A O 1
ATOM 4809 N N . ASP A 1 592 ? -3.012 -7.985 24.028 1.00 92.62 592 ASP A N 1
ATOM 4810 C CA . ASP A 1 592 ? -1.686 -8.512 24.364 1.00 92.62 592 ASP A CA 1
ATOM 4811 C C . ASP A 1 592 ? -1.758 -9.474 25.560 1.00 92.62 592 ASP A C 1
ATOM 4813 O O . ASP A 1 592 ? -1.125 -10.524 25.545 1.00 92.62 592 ASP A O 1
ATOM 4817 N N . ILE A 1 593 ? -2.569 -9.154 26.580 1.00 93.62 593 ILE A N 1
ATOM 4818 C CA . ILE A 1 593 ? -2.793 -10.050 27.729 1.00 93.62 593 ILE A CA 1
ATOM 4819 C C . ILE A 1 593 ? -3.529 -11.315 27.283 1.00 93.62 593 ILE A C 1
ATOM 4821 O O . ILE A 1 593 ? -3.169 -12.410 27.706 1.00 93.62 593 ILE A O 1
ATOM 4825 N N . ALA A 1 594 ? -4.527 -11.188 26.406 1.00 93.19 594 ALA A N 1
ATOM 4826 C CA . ALA A 1 594 ? -5.190 -12.349 25.829 1.00 93.19 594 ALA A CA 1
ATOM 4827 C C . ALA A 1 594 ? -4.180 -13.224 25.068 1.00 93.19 594 ALA A C 1
ATOM 4829 O O . ALA A 1 594 ? -4.115 -14.416 25.333 1.00 93.19 594 ALA A O 1
ATOM 4830 N N . HIS A 1 595 ? -3.340 -12.650 24.210 1.00 92.88 595 HIS A N 1
ATOM 4831 C CA . HIS A 1 595 ? -2.312 -13.396 23.485 1.00 92.88 595 HIS A CA 1
ATOM 4832 C C . HIS A 1 595 ? -1.286 -14.046 24.428 1.00 92.88 595 HIS A C 1
ATOM 4834 O O . HIS A 1 595 ? -0.834 -15.167 24.202 1.00 92.88 595 HIS A O 1
ATOM 4840 N N . LEU A 1 596 ? -0.935 -13.378 25.530 1.00 94.69 596 LEU A N 1
ATOM 4841 C CA . LEU A 1 596 ? -0.097 -13.963 26.574 1.00 94.69 596 LEU A CA 1
ATOM 4842 C C . LEU A 1 596 ? -0.755 -15.200 27.207 1.00 94.69 596 LEU A C 1
ATOM 4844 O O . LEU A 1 596 ? -0.061 -16.171 27.504 1.00 94.69 596 LEU A O 1
ATOM 4848 N N . PHE A 1 597 ? -2.079 -15.201 27.383 1.00 95.69 597 PHE A N 1
ATOM 4849 C CA . PHE A 1 597 ? -2.806 -16.373 27.879 1.00 95.69 597 PHE A CA 1
ATOM 4850 C C . PHE A 1 597 ? -2.718 -17.547 26.903 1.00 95.69 597 PHE A C 1
ATOM 4852 O O . PHE A 1 597 ? -2.530 -18.672 27.363 1.00 95.69 597 PHE A O 1
ATOM 4859 N N . ASP A 1 598 ? -2.775 -17.296 25.593 1.00 93.75 598 ASP A N 1
ATOM 4860 C CA . ASP A 1 598 ? -2.585 -18.339 24.572 1.00 93.75 598 ASP A CA 1
ATOM 4861 C C . ASP A 1 598 ? -1.181 -18.945 24.676 1.00 93.75 598 ASP A C 1
ATOM 4863 O O . ASP A 1 598 ? -1.018 -20.155 24.826 1.00 93.75 598 ASP A O 1
ATOM 4867 N N . ILE A 1 599 ? -0.145 -18.097 24.725 1.00 95.50 599 ILE A N 1
ATOM 4868 C CA . ILE A 1 599 ? 1.252 -18.543 24.872 1.00 95.50 599 ILE A CA 1
ATOM 4869 C C . ILE A 1 599 ? 1.430 -19.403 26.133 1.00 95.50 599 ILE A C 1
ATOM 4871 O O . ILE A 1 599 ? 2.119 -20.427 26.117 1.00 95.50 599 ILE A O 1
ATOM 4875 N N . LEU A 1 600 ? 0.819 -18.990 27.245 1.00 95.62 600 LEU A N 1
ATOM 4876 C CA . LEU A 1 600 ? 0.942 -19.669 28.533 1.00 95.62 600 LEU A CA 1
ATOM 4877 C C . LEU A 1 600 ? -0.034 -20.847 28.699 1.00 95.62 600 LEU A C 1
ATOM 4879 O O . LEU A 1 600 ? 0.020 -21.529 29.727 1.00 95.62 600 LEU A O 1
ATOM 4883 N N . ASN A 1 601 ? -0.874 -21.142 27.699 1.00 95.75 601 ASN A N 1
ATOM 4884 C CA . ASN A 1 601 ? -1.968 -22.116 27.766 1.00 95.75 601 ASN A CA 1
ATOM 4885 C C . ASN A 1 601 ? -2.831 -21.893 29.025 1.00 95.75 601 ASN A C 1
ATOM 4887 O O . ASN A 1 601 ? -2.895 -22.744 29.923 1.00 95.75 601 ASN A O 1
ATOM 4891 N N . LEU A 1 602 ? -3.398 -20.692 29.127 1.00 94.88 602 LEU A N 1
ATOM 4892 C CA . LEU A 1 602 ? -4.321 -20.230 30.170 1.00 94.88 602 LEU A CA 1
ATOM 4893 C C . LEU A 1 602 ? -5.690 -19.854 29.577 1.00 94.88 602 LEU A C 1
ATOM 4895 O O . LEU A 1 602 ? -6.424 -19.067 30.163 1.00 94.88 602 LEU A O 1
ATOM 4899 N N . GLU A 1 603 ? -6.018 -20.393 28.405 1.00 91.12 603 GLU A N 1
ATOM 4900 C CA . GLU A 1 603 ? -7.158 -19.979 27.576 1.00 91.12 603 GLU A CA 1
ATOM 4901 C C . GLU A 1 603 ? -8.519 -20.152 28.268 1.00 91.12 603 GLU A C 1
ATOM 4903 O O . GLU A 1 603 ? -9.426 -19.362 28.024 1.00 91.12 603 GLU A O 1
ATOM 4908 N N . GLU A 1 604 ? -8.617 -21.126 29.176 1.00 92.38 604 GLU A N 1
ATOM 4909 C CA . GLU A 1 604 ? -9.808 -21.438 29.979 1.00 92.38 604 GLU A CA 1
ATOM 4910 C C . GLU A 1 604 ? -10.015 -20.487 31.173 1.00 92.38 604 GLU A C 1
ATOM 4912 O O . GLU A 1 604 ? -11.027 -20.566 31.868 1.00 92.38 604 GLU A O 1
ATOM 4917 N N . LEU A 1 605 ? -9.045 -19.617 31.483 1.00 94.38 605 LEU A N 1
ATOM 4918 C CA . LEU A 1 605 ? -9.139 -18.738 32.648 1.00 94.38 605 LEU A CA 1
ATOM 4919 C C . LEU A 1 605 ? -9.878 -17.428 32.315 1.00 94.38 605 LEU A C 1
ATOM 4921 O O . LEU A 1 605 ? -9.561 -16.784 31.311 1.00 94.38 605 LEU A O 1
ATOM 4925 N N . PRO A 1 606 ? -10.804 -16.970 33.182 1.00 95.38 606 PRO A N 1
ATOM 4926 C CA . PRO A 1 606 ? -11.546 -15.729 32.983 1.00 95.38 606 PRO A CA 1
ATOM 4927 C C . PRO A 1 606 ? -10.654 -14.490 32.815 1.00 95.38 606 PRO A C 1
ATOM 4929 O O . PRO A 1 606 ? -9.822 -14.178 33.678 1.00 95.38 606 PRO A O 1
ATOM 4932 N N . LEU A 1 607 ? -10.901 -13.733 31.739 1.00 96.56 607 LEU A N 1
ATOM 4933 C CA . LEU A 1 607 ? -10.263 -12.447 31.457 1.00 96.56 607 LEU A CA 1
ATOM 4934 C C . LEU A 1 607 ? -11.320 -11.344 31.302 1.00 96.56 607 LEU A C 1
ATOM 4936 O O . LEU A 1 607 ? -12.082 -11.318 30.332 1.00 96.56 607 LEU A O 1
ATOM 4940 N N . ALA A 1 608 ? -11.341 -10.416 32.257 1.00 96.56 608 ALA A N 1
ATOM 4941 C CA . ALA A 1 608 ? -12.236 -9.267 32.267 1.00 96.56 608 ALA A CA 1
ATOM 4942 C C . ALA A 1 608 ? -11.487 -7.969 31.958 1.00 96.56 608 ALA A C 1
ATOM 4944 O O . ALA A 1 608 ? -10.447 -7.683 32.549 1.00 96.56 608 ALA A O 1
ATOM 4945 N N . VAL A 1 609 ? -12.061 -7.149 31.083 1.00 95.31 609 VAL A N 1
ATOM 4946 C CA . VAL A 1 609 ? -11.563 -5.815 30.751 1.00 95.31 609 VAL A CA 1
ATOM 4947 C C . VAL A 1 609 ? -12.481 -4.775 31.362 1.00 95.31 609 VAL A C 1
ATOM 4949 O O . VAL A 1 609 ? -13.665 -4.722 31.040 1.00 95.31 609 VAL A O 1
ATOM 4952 N N . TYR A 1 610 ? -11.923 -3.912 32.200 1.00 93.25 610 TYR A N 1
ATOM 4953 C CA . TYR A 1 610 ? -12.630 -2.786 32.790 1.00 93.25 610 TYR A CA 1
ATOM 4954 C C . TYR A 1 610 ? -12.212 -1.475 32.114 1.00 93.25 610 TYR A C 1
ATOM 4956 O O . TYR A 1 610 ? -11.021 -1.171 31.983 1.00 93.25 610 TYR A O 1
ATOM 4964 N N . THR A 1 611 ? -13.183 -0.702 31.628 1.00 89.25 611 THR A N 1
ATOM 4965 C CA . THR A 1 611 ? -12.953 0.538 30.869 1.00 89.25 611 THR A CA 1
ATOM 4966 C C . THR A 1 611 ? -13.964 1.610 31.259 1.00 89.25 611 THR A C 1
ATOM 4968 O O . THR A 1 611 ? -15.102 1.299 31.559 1.00 89.25 611 THR A O 1
ATOM 4971 N N . SER A 1 612 ? -13.604 2.892 31.201 1.00 84.44 612 SER A N 1
ATOM 4972 C CA . SER A 1 612 ? -14.572 3.981 31.420 1.00 84.44 612 SER A CA 1
ATOM 4973 C C . SER A 1 612 ? -15.559 4.167 30.259 1.00 84.44 612 SER A C 1
ATOM 4975 O O . SER A 1 612 ? -16.509 4.935 30.368 1.00 84.44 612 SER A O 1
ATOM 4977 N N . SER A 1 613 ? -15.322 3.505 29.122 1.00 84.25 613 SER A N 1
ATOM 4978 C CA . SER A 1 613 ? -16.215 3.528 27.964 1.00 84.25 613 SER A CA 1
ATOM 4979 C C . SER A 1 613 ? -16.023 2.271 27.117 1.00 84.25 613 SER A C 1
ATOM 4981 O O . SER A 1 613 ? -14.971 2.090 26.492 1.00 84.25 613 SER A O 1
ATOM 4983 N N . VAL A 1 614 ? -17.045 1.408 27.080 1.00 84.00 614 VAL A N 1
ATOM 4984 C CA . VAL A 1 614 ? -17.087 0.228 26.197 1.00 84.00 614 VAL A CA 1
ATOM 4985 C C . VAL A 1 614 ? -17.109 0.659 24.731 1.00 84.00 614 VAL A C 1
ATOM 4987 O O . VAL A 1 614 ? -16.360 0.108 23.931 1.00 84.00 614 VAL A O 1
ATOM 4990 N N . ILE A 1 615 ? -17.881 1.696 24.384 1.00 76.69 615 ILE A N 1
ATOM 4991 C CA . ILE A 1 615 ? -17.996 2.212 23.007 1.00 76.69 615 ILE A CA 1
ATOM 4992 C C . ILE A 1 615 ? -16.627 2.643 22.466 1.00 76.69 615 ILE A C 1
ATOM 4994 O O . ILE A 1 615 ? -16.245 2.253 21.365 1.00 76.69 615 ILE A O 1
ATOM 4998 N N . ASN A 1 616 ? -15.846 3.382 23.260 1.00 72.94 616 ASN A N 1
ATOM 4999 C CA . ASN A 1 616 ? -14.508 3.817 22.851 1.00 72.94 616 ASN A CA 1
ATOM 5000 C C . ASN A 1 616 ? -13.510 2.662 22.737 1.00 72.94 616 ASN A C 1
ATOM 5002 O O . ASN A 1 616 ? -12.508 2.804 22.038 1.00 72.94 616 ASN A O 1
ATOM 5006 N N . LEU A 1 617 ? -13.726 1.562 23.462 1.00 79.88 617 LEU A N 1
ATOM 5007 C CA . LEU A 1 617 ? -12.866 0.386 23.399 1.00 79.88 617 LEU A CA 1
ATOM 5008 C C . LEU A 1 617 ? -13.218 -0.490 22.189 1.00 79.88 617 LEU A C 1
ATOM 5010 O O . LEU A 1 617 ? -12.322 -0.866 21.440 1.00 79.88 617 LEU A O 1
ATOM 5014 N N . LEU A 1 618 ? -14.509 -0.742 21.955 1.00 76.62 618 LEU A N 1
ATOM 5015 C CA . LEU A 1 618 ? -15.006 -1.505 20.807 1.00 76.62 618 LEU A CA 1
ATOM 5016 C C . LEU A 1 618 ? -14.771 -0.772 19.482 1.00 76.62 618 LEU A C 1
ATOM 5018 O O . LEU A 1 618 ? -14.384 -1.396 18.505 1.00 76.62 618 LEU A O 1
ATOM 5022 N N . GLY A 1 619 ? -14.898 0.558 19.449 1.00 69.44 619 GLY A N 1
ATOM 5023 C CA . GLY A 1 619 ? -14.582 1.351 18.255 1.00 69.44 619 GLY A CA 1
ATOM 5024 C C . GLY A 1 619 ? -13.105 1.305 17.836 1.00 69.44 619 GLY A C 1
ATOM 5025 O O . GLY A 1 619 ? -12.773 1.733 16.736 1.00 69.44 619 GLY A O 1
ATOM 5026 N N . LYS A 1 620 ? -12.213 0.794 18.696 1.00 65.12 620 LYS A N 1
ATOM 5027 C CA . LYS A 1 620 ? -10.778 0.641 18.413 1.00 65.12 620 LYS A CA 1
ATOM 5028 C C . LYS A 1 620 ? -10.394 -0.771 17.971 1.00 65.12 620 LYS A C 1
ATOM 5030 O O . LYS A 1 620 ? -9.254 -0.957 17.557 1.00 65.12 620 LYS A O 1
ATOM 5035 N N . ILE A 1 621 ? -11.280 -1.763 18.118 1.00 69.56 621 ILE A N 1
ATOM 5036 C CA . ILE A 1 621 ? -10.944 -3.181 17.935 1.00 69.56 621 ILE A CA 1
ATOM 5037 C C . ILE A 1 621 ? -12.087 -3.896 17.216 1.00 69.56 621 ILE A C 1
ATOM 5039 O O . ILE A 1 621 ? -13.186 -4.038 17.748 1.00 69.56 621 ILE A O 1
ATOM 5043 N N . ASN A 1 622 ? -11.794 -4.411 16.022 1.00 55.88 622 ASN A N 1
ATOM 5044 C CA . ASN A 1 622 ? -12.704 -5.287 15.295 1.00 55.88 622 ASN A CA 1
ATOM 5045 C C . ASN A 1 622 ? -12.639 -6.689 15.925 1.00 55.88 622 ASN A C 1
ATOM 5047 O O . ASN A 1 622 ? -11.626 -7.367 15.796 1.00 55.88 622 ASN A O 1
ATOM 5051 N N . ASN A 1 623 ? -13.719 -7.105 16.595 1.00 75.12 623 ASN A N 1
ATOM 5052 C CA . ASN A 1 623 ? -13.922 -8.425 17.218 1.00 75.12 623 ASN A CA 1
ATOM 5053 C C . ASN A 1 623 ? -12.988 -8.749 18.409 1.00 75.12 623 ASN A C 1
ATOM 5055 O O . ASN A 1 623 ? -11.939 -9.367 18.224 1.00 75.12 623 ASN A O 1
ATOM 5059 N N . PRO A 1 624 ? -13.355 -8.393 19.659 1.00 79.69 624 PRO A N 1
ATOM 5060 C CA . PRO A 1 624 ? -12.643 -8.903 20.832 1.00 79.69 624 PRO A CA 1
ATOM 5061 C C . PRO A 1 624 ? -12.700 -10.445 20.870 1.00 79.69 624 PRO A C 1
ATOM 5063 O O . PRO A 1 624 ? -13.725 -11.010 20.485 1.00 79.69 624 PRO A O 1
ATOM 5066 N N . PRO A 1 625 ? -11.647 -11.138 21.355 1.00 82.75 625 PRO A N 1
ATOM 5067 C CA . PRO A 1 625 ? -11.694 -12.590 21.527 1.00 82.75 625 PRO A CA 1
ATOM 5068 C C . PRO A 1 625 ? -12.904 -12.977 22.386 1.00 82.75 625 PRO A C 1
ATOM 5070 O O . PRO A 1 625 ? -13.137 -12.331 23.406 1.00 82.75 625 PRO A O 1
ATOM 5073 N N . GLU A 1 626 ? -13.650 -14.026 22.022 1.00 82.56 626 GLU A N 1
ATOM 5074 C CA . GLU A 1 626 ? -14.920 -14.394 22.687 1.00 82.56 626 GLU A CA 1
ATOM 5075 C C . GLU A 1 626 ? -14.797 -14.581 24.212 1.00 82.56 626 GLU A C 1
ATOM 5077 O O . GLU A 1 626 ? -15.747 -14.323 24.965 1.00 82.56 626 GLU A O 1
ATOM 5082 N N . ARG A 1 627 ? -13.606 -14.982 24.679 1.00 84.69 627 ARG A N 1
ATOM 5083 C CA . ARG A 1 627 ? -13.287 -15.149 26.105 1.00 84.69 627 ARG A CA 1
ATOM 5084 C C . ARG A 1 627 ? -13.167 -13.839 26.885 1.00 84.69 627 ARG A C 1
ATOM 5086 O O . ARG A 1 627 ? -13.258 -13.850 28.109 1.00 84.69 627 ARG A O 1
ATOM 5093 N N . VAL A 1 628 ? -12.934 -12.716 26.208 1.00 92.94 628 VAL A N 1
ATOM 5094 C CA . VAL A 1 628 ? -12.741 -11.417 26.855 1.00 92.94 628 VAL A CA 1
ATOM 5095 C C . VAL A 1 628 ? -14.100 -10.806 27.173 1.00 92.94 628 VAL A C 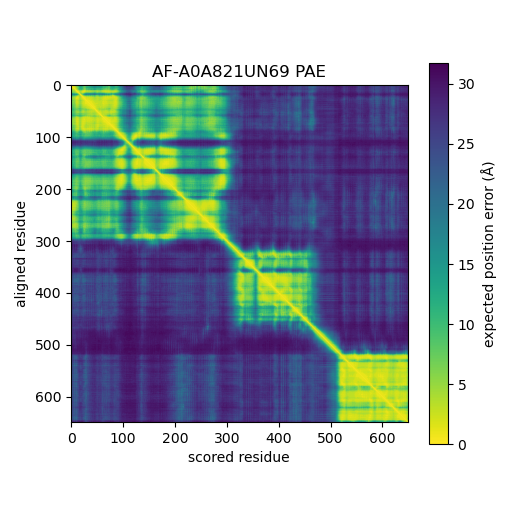1
ATOM 5097 O O . VAL A 1 628 ? -14.862 -10.452 26.274 1.00 92.94 628 VAL A O 1
ATOM 5100 N N . LYS A 1 629 ? -14.398 -10.630 28.462 1.00 95.19 629 LYS A N 1
ATOM 5101 C CA . LYS A 1 629 ? -15.612 -9.933 28.911 1.00 95.19 629 LYS A CA 1
ATOM 5102 C C . LYS A 1 629 ? -15.293 -8.473 29.213 1.00 95.19 629 LYS A C 1
ATOM 5104 O O . LYS A 1 629 ? -14.394 -8.194 29.997 1.00 95.19 629 LYS A O 1
ATOM 5109 N N . ILE A 1 630 ? -16.006 -7.541 28.585 1.00 94.19 630 ILE A N 1
ATOM 5110 C CA . ILE A 1 630 ? -15.745 -6.100 28.707 1.00 94.19 630 ILE A CA 1
ATOM 5111 C C . ILE A 1 630 ? -16.842 -5.453 29.555 1.00 94.19 630 ILE A C 1
ATOM 5113 O O . ILE A 1 630 ? -18.025 -5.661 29.299 1.00 94.19 630 ILE A O 1
ATOM 5117 N N . PHE A 1 631 ? -16.441 -4.643 30.533 1.00 94.38 631 PHE A N 1
ATOM 5118 C CA . PHE A 1 631 ? -17.327 -3.954 31.467 1.00 94.38 631 PHE A CA 1
ATOM 5119 C C . PHE A 1 631 ? -17.000 -2.458 31.524 1.00 94.38 631 PHE A C 1
ATOM 5121 O O . PHE A 1 631 ? -15.830 -2.080 31.615 1.00 94.38 631 PHE A O 1
ATOM 5128 N N . ASP A 1 632 ? -18.032 -1.613 31.528 1.00 90.62 632 ASP A N 1
ATOM 5129 C CA . ASP A 1 632 ? -17.937 -0.171 31.804 1.00 90.62 632 ASP A CA 1
ATOM 5130 C C . ASP A 1 632 ? -18.596 0.274 33.110 1.00 90.62 632 ASP A C 1
ATOM 5132 O O . ASP A 1 632 ? -18.440 1.420 33.528 1.00 90.62 632 ASP A O 1
ATOM 5136 N N . GLN A 1 633 ? -19.300 -0.634 33.783 1.00 91.50 633 GLN A N 1
ATOM 5137 C CA . GLN A 1 633 ? -19.945 -0.375 35.064 1.00 91.50 633 GLN A CA 1
ATOM 5138 C C . GLN A 1 633 ? -19.299 -1.224 36.170 1.00 91.50 633 GLN A C 1
ATOM 5140 O O . GLN A 1 633 ? -19.244 -2.453 36.032 1.00 91.50 633 GLN A O 1
ATOM 5145 N N . PRO A 1 634 ? -18.873 -0.622 37.301 1.00 91.00 634 PRO A N 1
ATOM 5146 C CA . PRO A 1 634 ? -18.304 -1.364 38.427 1.00 91.00 634 PRO A CA 1
ATOM 5147 C C . PRO A 1 634 ? -19.235 -2.462 38.961 1.00 91.00 634 PRO A C 1
ATOM 5149 O O . PRO A 1 634 ? -18.774 -3.520 39.380 1.00 91.00 634 PRO A O 1
ATOM 5152 N N . SER A 1 635 ? -20.552 -2.230 38.939 1.00 92.25 635 SER A N 1
ATOM 5153 C CA . SER A 1 635 ? -21.565 -3.193 39.389 1.00 92.25 635 SER A CA 1
ATOM 5154 C C . SER A 1 635 ? -21.631 -4.441 38.504 1.00 92.25 635 SER A C 1
ATOM 5156 O O . SER A 1 635 ? -21.750 -5.547 39.028 1.00 92.25 635 SER A O 1
ATOM 5158 N N . ALA A 1 636 ? -21.508 -4.280 37.185 1.00 94.38 636 ALA A N 1
ATOM 5159 C CA . ALA A 1 636 ? -21.500 -5.390 36.236 1.00 94.38 636 ALA A CA 1
ATOM 5160 C C . ALA A 1 636 ? -20.223 -6.231 36.375 1.00 94.38 636 ALA A C 1
ATOM 5162 O O . ALA A 1 636 ? -20.297 -7.457 36.456 1.00 94.38 636 ALA A O 1
ATOM 5163 N N . LEU A 1 637 ? -19.066 -5.568 36.504 1.00 95.19 637 LEU A N 1
ATOM 5164 C CA . LEU A 1 637 ? -17.797 -6.240 36.787 1.00 95.19 637 LEU A CA 1
ATOM 5165 C C . LEU A 1 637 ? -17.851 -7.001 38.121 1.00 95.19 637 LEU A C 1
ATOM 5167 O O . LEU A 1 637 ? -17.413 -8.145 38.202 1.00 95.19 637 LEU A O 1
ATOM 5171 N N . PHE A 1 638 ? -18.432 -6.401 39.163 1.00 95.50 638 PHE A N 1
ATOM 5172 C CA . PHE A 1 638 ? -18.622 -7.066 40.453 1.00 95.50 638 PHE A CA 1
ATOM 5173 C C . PHE A 1 638 ? -19.517 -8.311 40.349 1.00 95.50 638 PHE A C 1
ATOM 5175 O O . PHE A 1 638 ? -19.214 -9.333 40.964 1.00 95.50 638 PHE A O 1
ATOM 5182 N N . GLY A 1 639 ? -20.598 -8.240 39.564 1.00 94.75 639 GLY A N 1
ATOM 5183 C CA . GLY A 1 639 ? -21.463 -9.385 39.265 1.00 94.75 639 GLY A CA 1
ATOM 5184 C C . GLY A 1 639 ? -20.685 -10.538 38.633 1.00 94.75 639 GLY A C 1
ATOM 5185 O O . GLY A 1 639 ? -20.679 -11.639 39.175 1.00 94.75 639 GLY A O 1
ATOM 5186 N N . PHE A 1 640 ? -19.922 -10.248 37.578 1.00 95.44 640 PHE A N 1
ATOM 5187 C CA . PHE A 1 640 ? -19.065 -11.228 36.910 1.00 95.44 640 PHE A CA 1
ATOM 5188 C C . PHE A 1 640 ? -18.040 -11.877 37.853 1.00 95.44 640 PHE A C 1
ATOM 5190 O O . PHE A 1 640 ? -17.864 -13.095 37.843 1.00 95.44 640 PHE A O 1
ATOM 5197 N N . ILE A 1 641 ? -17.390 -11.084 38.714 1.00 95.19 641 ILE A N 1
ATOM 5198 C CA . ILE A 1 641 ? -16.441 -11.601 39.712 1.00 95.19 641 ILE A CA 1
ATOM 5199 C C . ILE A 1 641 ? -17.141 -12.562 40.681 1.00 95.19 641 ILE A C 1
ATOM 5201 O O . ILE A 1 641 ? -16.587 -13.611 41.006 1.00 95.19 641 ILE A O 1
ATOM 5205 N N . ASN A 1 642 ? -18.356 -12.235 41.135 1.00 94.50 642 ASN A N 1
ATOM 5206 C CA . ASN A 1 642 ? -19.125 -13.115 42.017 1.00 94.50 642 ASN A CA 1
ATOM 5207 C C . ASN A 1 642 ? -19.475 -14.442 41.344 1.00 94.50 642 ASN A C 1
ATOM 5209 O O . ASN A 1 642 ? -19.358 -15.483 41.989 1.00 94.50 642 ASN A O 1
ATOM 5213 N N . ASP A 1 643 ? -19.877 -14.407 40.076 1.00 94.25 643 ASP A N 1
ATOM 5214 C CA . ASP A 1 643 ? -20.238 -15.608 39.326 1.00 94.25 643 ASP A CA 1
ATOM 5215 C C . ASP A 1 643 ? -19.015 -16.514 39.114 1.00 94.25 643 ASP A C 1
ATOM 5217 O O . ASP A 1 643 ? -19.075 -17.710 39.409 1.00 94.25 643 ASP A O 1
ATOM 5221 N N . CYS A 1 644 ? -17.868 -15.934 38.742 1.00 93.06 644 CYS A N 1
ATOM 5222 C CA . CYS A 1 644 ? -16.604 -16.661 38.610 1.00 93.06 644 CYS A CA 1
ATOM 5223 C C . CYS A 1 644 ? -16.159 -17.300 39.936 1.00 93.06 644 CYS A C 1
ATOM 5225 O O . CYS A 1 644 ? -15.773 -18.465 39.970 1.00 93.06 644 CYS A O 1
ATOM 5227 N N . LEU A 1 645 ? -16.232 -16.565 41.052 1.00 92.06 645 LEU A N 1
ATOM 5228 C CA . LEU A 1 645 ? -15.838 -17.077 42.372 1.00 92.06 645 LEU A CA 1
ATOM 5229 C C . LEU A 1 645 ? -16.794 -18.146 42.926 1.00 92.06 645 LEU A C 1
ATOM 5231 O O . LEU A 1 645 ? -16.410 -18.902 43.816 1.00 92.06 645 LEU A O 1
ATOM 5235 N N . GLN A 1 646 ? -18.026 -18.213 42.419 1.00 89.31 646 GLN A N 1
ATOM 5236 C CA . GLN A 1 646 ? -19.016 -19.237 42.765 1.00 89.31 646 GLN A CA 1
ATOM 5237 C C . GLN A 1 646 ? -19.010 -20.436 41.801 1.00 89.31 646 GLN A C 1
ATOM 5239 O O . GLN A 1 646 ? -19.893 -21.286 41.915 1.00 89.31 646 GLN A O 1
ATOM 5244 N N . ASN A 1 647 ? -18.037 -20.522 40.881 1.00 78.88 647 ASN A N 1
ATOM 5245 C CA . ASN A 1 647 ? -17.956 -21.533 39.816 1.00 78.88 647 ASN A CA 1
ATOM 5246 C C . ASN A 1 647 ? -19.203 -21.572 38.910 1.00 78.88 647 ASN A C 1
ATOM 5248 O O . ASN A 1 647 ? -19.687 -22.647 38.558 1.00 78.88 647 ASN A O 1
ATOM 5252 N N . LYS A 1 648 ? -19.754 -20.404 38.561 1.00 59.22 648 LYS A N 1
ATOM 5253 C CA . LYS A 1 648 ? -20.915 -20.266 37.662 1.00 59.22 648 LYS A CA 1
ATOM 5254 C C . LYS A 1 648 ? -20.564 -19.740 36.261 1.00 59.22 648 LYS A C 1
ATOM 5256 O O . LYS A 1 648 ? -21.488 -19.514 35.482 1.00 59.22 648 LYS A O 1
ATOM 5261 N N . CYS A 1 649 ? -19.283 -19.511 35.959 1.00 54.78 649 CYS A N 1
ATOM 5262 C CA . CYS A 1 649 ? -18.812 -18.932 34.695 1.00 54.78 649 CYS A CA 1
ATOM 5263 C C . CYS A 1 649 ? -18.087 -19.932 33.808 1.00 54.78 649 CYS A C 1
ATOM 5265 O O . CYS A 1 649 ? -17.382 -20.799 34.371 1.00 54.78 649 CYS A O 1
#

Solvent-accessible surface area (backbone atoms only — not comparable to full-atom values): 39967 Å² total; per-residue (Å²): 104,73,41,58,50,62,54,36,45,46,46,42,44,80,46,73,61,63,104,86,44,68,46,80,44,68,70,70,42,71,67,39,46,51,53,50,49,56,51,52,50,52,31,59,76,68,72,48,81,77,47,73,82,39,54,87,82,41,39,94,44,75,49,48,43,52,52,50,50,51,29,58,74,73,70,44,61,59,89,75,50,83,80,85,81,90,79,81,80,60,79,49,66,49,97,66,41,67,44,78,44,77,41,77,59,81,62,89,88,57,85,85,56,95,82,71,71,88,54,69,47,78,47,81,47,74,46,50,27,62,75,24,43,25,45,48,91,45,95,63,47,55,59,52,52,22,49,45,41,50,51,40,48,52,46,45,53,49,57,70,35,39,58,91,94,37,79,46,85,81,63,82,86,53,68,80,75,41,50,69,49,48,52,49,51,51,53,44,38,48,46,50,28,65,40,32,30,43,53,59,66,76,57,63,58,47,67,32,41,53,50,24,62,66,45,56,83,39,78,75,49,44,57,55,25,46,54,52,33,51,51,54,37,49,59,45,39,54,65,48,66,70,38,89,84,42,91,49,77,94,62,74,84,51,71,64,60,54,52,58,55,51,71,78,46,55,66,55,58,40,31,31,56,40,51,41,63,75,59,60,60,78,68,54,54,74,88,79,84,57,52,52,82,82,51,59,86,61,83,88,72,68,74,86,76,85,86,80,86,89,85,89,84,88,84,84,88,84,83,89,85,84,66,35,39,39,40,41,37,35,58,20,68,71,82,53,74,73,56,54,55,51,54,48,55,54,55,54,61,72,70,53,84,85,68,97,82,73,78,89,61,61,73,50,78,47,81,40,46,48,59,65,56,46,37,53,48,52,62,76,39,44,72,66,65,67,36,92,54,47,46,58,40,38,39,32,32,40,66,26,50,101,89,41,38,41,65,54,44,50,50,47,51,40,76,79,38,85,78,59,46,37,40,34,40,42,54,80,76,56,38,57,56,48,42,74,76,37,82,69,46,50,64,45,80,60,81,71,56,52,60,61,72,71,41,97,80,70,91,79,74,86,66,96,84,81,84,90,77,88,90,85,83,85,83,90,87,84,89,83,88,86,81,87,84,86,82,88,80,90,80,90,79,86,86,79,87,82,80,82,89,78,85,85,82,83,80,91,76,85,90,74,90,79,83,82,82,74,80,65,52,33,35,35,44,34,45,38,60,72,80,81,48,50,67,61,55,47,53,47,42,73,77,37,76,66,53,44,77,44,76,20,74,41,64,65,54,42,51,53,49,51,64,76,40,46,76,58,56,77,67,35,83,33,56,38,38,39,33,37,62,61,40,82,91,71,80,44,38,46,65,56,54,51,52,49,26,57,78,68,70,42,73,90,49,54,38,36,31,48,34,95,44,54,67,69,52,52,78,64,44,90,75,76,60,90,71,57,46,78,34,56,45,73,68,60,45,50,49,52,52,51,34,45,73,67,74,71,110

Radius of gyration: 36.77 Å; Cα contacts (8 Å, |Δi|>4): 683; chains: 1; bounding box: 80×107×97 Å

pLDDT: mean 71.56, std 20.27, range [21.86, 97.62]

Sequence (649 aa):
MNCVLTVSQTRYLVNSSTSRHGYLNIRLTHDEMDELRNRLQTFQSNNEPINLLDYNKCPQSPVWTIIRQGLDFFRISPKYVFRVIPIEINVRHASIVVRELRFEIDKSERKPRQNDEKKYKTALAFLAGDAAMCVHFWPGRGMNSGMKAAMALARNIVRTCTSKNSINIRKPLRFLDFLDYEGFMARLRAREQQGRSLRVLVNPIDKSVEESYSYGHSYQCYEKYTKKLIRKLKETRDRLEERPEWPHHASPISDDKLSNTLQCISHLAVAQLSLANPWPTRAMSGVEVLCEDIYPYDLKNVFPVPAAPSANVRCAPSAPILDKYHVLWIIGEKKNESFNNLISDVRNLQNAPKSCTDTDSDHILTVLKTVEETEEWVQRNRLLISQPDVRFKVVTVWEIGADKTAIDIIRAVRSTLSRAPVLIFTNKFQEVQAALQYPNVISTDAELEVKEFVGFRQETLWNAGYPVRNENHEKTIVSSALPYPTSNSNRSLLPALPTSISFFQLSSSSSRPMPSNSTLKPMILWIDSPYNDLELTKRIQERHQTVKINFQTTYKEAEEYLTVNLRQIRRLPAFITICRGFYRKDEKNYTDIAHLFDILNLEELPLAVYTSSVINLLGKINNPPERVKIFDQPSALFGFINDCLQNKC

Organism: NCBI:txid392032